Protein AF-A0A932PA65-F1 (afdb_monomer_lite)

Secondary structure (DSSP, 8-state):
----HHHHHS-HHHHHHTHHHHHHHHHHHHH--SSPPPHHHHIIIIISS-S-THHHHHHHHHHHHHHHHHGGGT-HHHHHHHHHHHHHHHTT-----HHHHHHHHHHHHTS-GGGGGTS-HHHHHHHHHHHTSS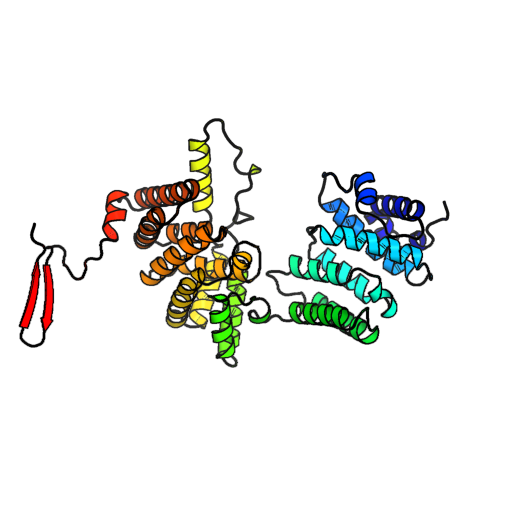SPPPHHHHHHHHHHHHHHHHHT-SSHHHHHHHHHHHHHHH---HHHHSPP-SSHHHHHHHHHHH--HHHHHHHHHHHHHHTT--BPTT-SSSSPPTTTSPPPS-HHHHHHHHHHHHHH--B-HHHHHHHHHHHHHH-HHHHHHHHHHHHHHGGGS-HHHHHSSSHHHHHHHHHHHGGGG---HHHHHHHHHHHHHHHHTT-THHHHHHHHHHHSSTHHHHHHHHHHHTT---HHHHHHHHHHHHHHHHHHT--HHHHHHTTS--TT--TTSEEEEEETTEEEEEE---

pLDDT: mean 91.63, std 8.66, range [49.81, 98.62]

Structure (mmCIF, N/CA/C/O backbone):
data_AF-A0A932PA65-F1
#
_entry.id   AF-A0A932PA65-F1
#
loop_
_atom_site.group_PDB
_atom_site.id
_atom_site.type_symbol
_atom_site.label_atom_id
_atom_site.label_alt_id
_atom_site.label_comp_id
_atom_site.label_asym_id
_atom_site.label_entity_id
_atom_site.label_seq_id
_atom_site.pdbx_PDB_ins_code
_atom_site.Cartn_x
_atom_site.Cartn_y
_atom_site.Cartn_z
_atom_site.occupancy
_atom_site.B_iso_or_equiv
_atom_site.auth_seq_id
_atom_site.auth_comp_id
_atom_site.auth_asym_id
_atom_site.auth_atom_id
_atom_site.pdbx_PDB_model_num
ATOM 1 N N . MET A 1 1 ? 38.726 11.691 -28.770 1.00 53.28 1 MET A N 1
ATOM 2 C CA . MET A 1 1 ? 37.337 11.267 -28.519 1.00 53.28 1 MET A CA 1
ATOM 3 C C . MET A 1 1 ? 36.730 10.934 -29.863 1.00 53.28 1 MET A C 1
ATOM 5 O O . MET A 1 1 ? 36.614 11.831 -30.692 1.00 53.28 1 MET A O 1
ATOM 9 N N . THR A 1 2 ? 36.443 9.663 -30.134 1.00 56.84 2 THR A N 1
ATOM 10 C CA . THR A 1 2 ? 35.629 9.316 -31.305 1.00 56.84 2 THR A CA 1
ATOM 11 C C . THR A 1 2 ? 34.246 9.922 -31.063 1.00 56.84 2 THR A C 1
ATOM 13 O O . THR A 1 2 ? 33.703 9.698 -29.980 1.00 56.84 2 THR A O 1
ATOM 16 N N . PRO A 1 3 ? 33.689 10.730 -31.982 1.00 67.19 3 PRO A N 1
ATOM 17 C CA . PRO A 1 3 ? 32.355 11.280 -31.793 1.00 67.19 3 PRO A CA 1
ATOM 18 C C . PRO A 1 3 ? 31.380 10.131 -31.545 1.00 67.19 3 PRO A C 1
ATOM 20 O O . PRO A 1 3 ? 31.395 9.145 -32.281 1.00 67.19 3 PRO A O 1
ATOM 23 N N . LEU A 1 4 ? 30.544 10.241 -30.513 1.00 81.38 4 LEU A N 1
ATOM 24 C CA . LEU A 1 4 ? 29.454 9.294 -30.294 1.00 81.38 4 LEU A CA 1
ATOM 25 C C . LEU A 1 4 ? 28.456 9.481 -31.441 1.00 81.38 4 LEU A C 1
ATOM 27 O O . LEU A 1 4 ? 27.601 10.362 -31.385 1.00 81.38 4 LEU A O 1
ATOM 31 N N . ILE A 1 5 ? 28.609 8.695 -32.510 1.00 84.44 5 ILE A N 1
ATOM 32 C CA . ILE A 1 5 ? 27.839 8.814 -33.761 1.00 84.44 5 ILE A CA 1
ATOM 33 C C . ILE A 1 5 ? 26.328 8.787 -33.478 1.00 84.44 5 ILE A C 1
ATOM 35 O O . ILE A 1 5 ? 25.559 9.521 -34.098 1.00 84.44 5 ILE A O 1
ATOM 39 N N . TRP A 1 6 ? 25.895 8.008 -32.484 1.00 86.06 6 TRP A N 1
ATOM 40 C CA . TRP A 1 6 ? 24.493 7.930 -32.074 1.00 86.06 6 TRP A CA 1
ATOM 41 C C . TRP A 1 6 ? 23.951 9.241 -31.480 1.00 86.06 6 TRP A C 1
ATOM 43 O O . TRP A 1 6 ? 22.764 9.524 -31.622 1.00 86.06 6 TRP A O 1
ATOM 53 N N . LEU A 1 7 ? 24.789 10.097 -30.884 1.00 88.38 7 LEU A N 1
ATOM 54 C CA . LEU A 1 7 ? 24.346 11.371 -30.304 1.00 88.38 7 LEU A CA 1
ATOM 55 C C . LEU A 1 7 ? 23.797 12.316 -31.386 1.00 88.38 7 LEU A C 1
ATOM 57 O O . LEU A 1 7 ? 22.830 13.043 -31.155 1.00 88.38 7 LEU A O 1
ATOM 61 N N . GLN A 1 8 ? 24.363 12.266 -32.595 1.00 90.69 8 GLN A N 1
ATOM 62 C CA . GLN A 1 8 ? 23.916 13.079 -33.732 1.00 90.69 8 GLN A CA 1
ATOM 63 C C . GLN A 1 8 ? 22.539 12.653 -34.262 1.00 90.69 8 GLN A C 1
ATOM 65 O O . GLN A 1 8 ? 21.817 13.477 -34.817 1.00 90.69 8 GLN A O 1
ATOM 70 N N . ARG A 1 9 ? 22.152 11.391 -34.047 1.00 90.94 9 ARG A N 1
ATOM 71 C CA . ARG A 1 9 ? 20.866 10.828 -34.482 1.00 90.94 9 ARG A CA 1
ATOM 72 C C . ARG A 1 9 ? 19.719 11.053 -33.493 1.00 90.94 9 ARG A C 1
ATOM 74 O O . ARG A 1 9 ? 18.567 10.842 -33.855 1.00 90.94 9 ARG A O 1
ATOM 81 N N . LEU A 1 10 ? 20.009 11.476 -32.262 1.00 91.44 10 LEU A N 1
ATOM 82 C CA . LEU A 1 10 ? 18.967 11.883 -31.319 1.00 91.44 10 LEU A CA 1
ATOM 83 C C . LEU A 1 10 ? 18.286 13.174 -31.797 1.00 91.44 10 LEU A C 1
ATOM 85 O O . LEU A 1 10 ? 18.933 14.043 -32.374 1.00 91.44 10 LEU A O 1
ATOM 89 N N . GLY A 1 11 ? 16.987 13.324 -31.538 1.00 94.19 11 GLY A N 1
ATOM 90 C CA . GLY A 1 11 ? 16.298 14.596 -31.773 1.00 94.19 11 GLY A CA 1
ATOM 91 C C . GLY A 1 11 ? 16.897 15.717 -30.915 1.00 94.19 11 GLY A C 1
ATOM 92 O O . GLY A 1 11 ? 17.355 15.464 -29.797 1.00 94.19 11 GLY A O 1
ATOM 93 N N . GLU A 1 12 ? 16.885 16.952 -31.421 1.00 95.12 12 GLU A N 1
ATOM 94 C CA . GLU A 1 12 ? 17.460 18.109 -30.717 1.00 95.12 12 GLU A CA 1
ATOM 95 C C . GLU A 1 12 ? 16.829 18.310 -29.332 1.00 95.12 12 GLU A C 1
ATOM 97 O O . GLU A 1 12 ? 17.549 18.447 -28.345 1.00 95.12 12 GLU A O 1
ATOM 102 N N . ASP A 1 13 ? 15.506 18.180 -29.226 1.00 95.00 13 ASP A N 1
ATOM 103 C CA . ASP A 1 13 ? 14.787 18.294 -27.953 1.00 95.00 13 ASP A CA 1
ATOM 104 C C . ASP A 1 13 ? 15.255 17.261 -26.919 1.00 95.00 13 ASP A C 1
ATOM 106 O O . ASP A 1 13 ? 15.411 17.565 -25.735 1.00 95.00 13 ASP A O 1
ATOM 110 N N . VAL A 1 14 ? 15.511 16.024 -27.357 1.00 94.12 14 VAL A N 1
ATOM 111 C CA . VAL A 1 14 ? 15.983 14.937 -26.488 1.00 94.12 14 VAL A CA 1
ATOM 112 C C . VAL A 1 14 ? 17.427 15.191 -26.060 1.00 94.12 14 VAL A C 1
ATOM 114 O O . VAL A 1 14 ? 17.760 14.995 -24.887 1.00 94.12 14 VAL A O 1
ATOM 117 N N . ARG A 1 15 ? 18.283 15.658 -26.981 1.00 94.69 15 ARG A N 1
ATOM 118 C CA . ARG A 1 15 ? 19.660 16.062 -26.665 1.00 94.69 15 ARG A CA 1
ATOM 119 C C . ARG A 1 15 ? 19.693 17.166 -25.622 1.00 94.69 15 ARG A C 1
ATOM 121 O O . ARG A 1 15 ? 20.416 17.026 -24.642 1.00 94.69 15 ARG A O 1
ATOM 128 N N . GLN A 1 16 ? 18.901 18.220 -25.799 1.00 94.75 16 GLN A N 1
ATOM 129 C CA . GLN A 1 16 ? 18.840 19.335 -24.855 1.00 94.75 16 GLN A CA 1
ATOM 130 C C . GLN A 1 16 ? 18.283 18.890 -23.501 1.00 94.75 16 GLN A C 1
ATOM 132 O O . GLN A 1 16 ? 18.860 19.206 -22.459 1.00 94.75 16 GLN A O 1
ATOM 137 N N . ARG A 1 17 ? 17.214 18.080 -23.502 1.00 93.44 17 ARG A N 1
ATOM 138 C CA . ARG A 1 17 ? 16.598 17.554 -22.277 1.00 93.44 17 ARG A CA 1
ATOM 139 C C . ARG A 1 17 ? 17.586 16.770 -21.415 1.00 93.44 17 ARG A C 1
ATOM 141 O O . ARG A 1 17 ? 17.523 16.904 -20.193 1.00 93.44 17 ARG A O 1
ATOM 148 N N . TYR A 1 18 ? 18.483 15.989 -22.024 1.00 94.50 18 TYR A N 1
ATOM 149 C CA . TYR A 1 18 ? 19.416 15.084 -21.336 1.00 94.50 18 TYR A CA 1
ATOM 150 C C . TYR A 1 18 ? 20.902 15.412 -21.571 1.00 94.50 18 TYR A C 1
ATOM 152 O O . TYR A 1 18 ? 21.755 14.531 -21.465 1.00 94.50 18 TYR A O 1
ATOM 160 N N . ALA A 1 19 ? 21.241 16.665 -21.892 1.00 93.69 19 ALA A N 1
ATOM 161 C CA . ALA A 1 19 ? 22.598 17.050 -22.303 1.00 93.69 19 ALA A CA 1
ATOM 162 C C . ALA A 1 19 ? 23.673 16.655 -21.273 1.00 93.69 19 ALA A C 1
ATOM 164 O O . ALA A 1 19 ? 24.707 16.075 -21.613 1.00 93.69 19 ALA A O 1
ATOM 165 N N . GLU A 1 20 ? 23.399 16.914 -19.993 1.00 92.12 20 GLU A N 1
ATOM 166 C CA . GLU A 1 20 ? 24.303 16.563 -18.897 1.00 92.12 20 GLU A CA 1
ATOM 167 C C . GLU A 1 20 ? 24.401 15.044 -18.707 1.00 92.12 20 GLU A C 1
ATOM 169 O O . GLU A 1 20 ? 25.492 14.513 -18.494 1.00 92.12 20 GLU A O 1
ATOM 174 N N . GLU A 1 21 ? 23.290 14.315 -18.823 1.00 94.25 21 GLU A N 1
ATOM 175 C CA . GLU A 1 21 ? 23.300 12.855 -18.761 1.00 94.25 21 GLU A CA 1
ATOM 176 C C . GLU A 1 21 ? 24.113 12.240 -19.906 1.00 94.25 21 GLU A C 1
ATOM 178 O O . GLU A 1 21 ? 24.917 11.342 -19.658 1.00 94.25 21 GLU A O 1
ATOM 183 N N . TYR A 1 22 ? 23.988 12.748 -21.134 1.00 94.31 22 TYR A N 1
ATOM 184 C CA . TYR A 1 22 ? 24.778 12.267 -22.270 1.00 94.31 22 TYR A CA 1
ATOM 185 C C . TYR A 1 22 ? 26.270 12.547 -22.112 1.00 94.31 22 TYR A C 1
ATOM 187 O O . TYR A 1 22 ? 27.085 11.692 -22.457 1.00 94.31 22 TYR A O 1
ATOM 195 N N . ARG A 1 23 ? 26.650 13.680 -21.510 1.00 92.12 23 ARG A N 1
ATOM 196 C CA . ARG A 1 23 ? 28.051 13.963 -21.158 1.00 92.12 23 ARG A CA 1
ATOM 197 C C . ARG A 1 23 ? 28.610 12.925 -20.177 1.00 92.12 23 ARG A C 1
ATOM 199 O O . ARG A 1 23 ? 29.742 12.457 -20.333 1.00 92.12 23 ARG A O 1
ATOM 206 N N . ILE A 1 24 ? 27.813 12.532 -19.180 1.00 90.81 24 ILE A N 1
ATOM 207 C CA . ILE A 1 24 ? 28.173 11.478 -18.218 1.00 90.81 24 ILE A CA 1
ATOM 208 C C . ILE A 1 24 ? 28.287 10.122 -18.922 1.00 90.81 24 ILE A C 1
ATOM 210 O O . ILE A 1 24 ? 29.274 9.417 -18.713 1.00 90.81 24 ILE A O 1
ATOM 214 N N . LEU A 1 25 ? 27.308 9.762 -19.758 1.00 91.50 25 LEU A N 1
ATOM 215 C CA . LEU A 1 25 ? 27.312 8.505 -20.511 1.00 91.50 25 LEU A CA 1
ATOM 216 C C . LEU A 1 25 ? 28.509 8.421 -21.459 1.00 91.50 25 LEU A C 1
ATOM 218 O O . LEU A 1 25 ? 29.164 7.386 -21.493 1.00 91.50 25 LEU A O 1
ATOM 222 N N . GLY A 1 26 ? 28.860 9.507 -22.150 1.00 91.56 26 GLY A N 1
ATOM 223 C CA . GLY A 1 26 ? 30.051 9.553 -22.996 1.00 91.56 26 GLY A CA 1
ATOM 224 C C . GLY A 1 26 ? 31.337 9.328 -22.207 1.00 91.56 26 GLY A C 1
ATOM 225 O O . GLY A 1 26 ? 32.144 8.479 -22.572 1.00 91.56 26 GLY A O 1
ATOM 226 N N . THR A 1 27 ? 31.470 9.981 -21.048 1.00 89.62 27 THR A N 1
ATOM 227 C CA . THR A 1 27 ? 32.610 9.752 -20.142 1.00 89.62 27 THR A CA 1
ATOM 228 C C . THR A 1 27 ? 32.684 8.290 -19.678 1.00 89.62 27 THR A C 1
ATOM 230 O O . THR A 1 27 ? 33.774 7.745 -19.509 1.00 89.62 27 THR A O 1
ATOM 233 N N . LEU A 1 28 ? 31.534 7.649 -19.440 1.00 88.38 28 LEU A N 1
ATOM 234 C CA . LEU A 1 28 ? 31.457 6.238 -19.054 1.00 88.38 28 LEU A CA 1
ATOM 235 C C . LEU A 1 28 ? 31.824 5.301 -20.205 1.00 88.38 28 LEU A C 1
ATOM 237 O O . LEU A 1 28 ? 32.572 4.358 -19.978 1.00 88.38 28 LEU A O 1
ATOM 241 N N . LEU A 1 29 ? 31.337 5.567 -21.416 1.00 88.44 29 LEU A N 1
ATOM 242 C CA . LEU A 1 29 ? 31.622 4.772 -22.613 1.00 88.44 29 LEU A CA 1
ATOM 243 C C . LEU A 1 29 ? 33.107 4.820 -22.992 1.00 88.44 29 LEU A C 1
ATOM 245 O O . LEU A 1 29 ? 33.687 3.796 -23.345 1.00 88.44 29 LEU A O 1
ATOM 249 N N . GLU A 1 30 ? 33.747 5.982 -22.853 1.00 88.81 30 GLU A N 1
ATOM 250 C CA . GLU A 1 30 ? 35.186 6.134 -23.092 1.00 88.81 30 GLU A CA 1
ATOM 251 C C . GLU A 1 30 ? 36.034 5.367 -22.075 1.00 88.81 30 GLU A C 1
ATOM 253 O O . GLU A 1 30 ? 37.063 4.793 -22.428 1.00 88.81 30 GLU A O 1
ATOM 258 N N . LYS A 1 31 ? 35.606 5.361 -20.807 1.00 84.62 31 LYS A N 1
ATOM 259 C CA . LYS A 1 31 ? 36.355 4.751 -19.700 1.00 84.62 31 LYS A CA 1
ATOM 260 C C . LYS A 1 31 ? 36.074 3.273 -19.503 1.00 84.62 31 LYS A C 1
ATOM 262 O O . LYS A 1 31 ? 36.903 2.603 -18.894 1.00 84.62 31 LYS A O 1
ATOM 267 N N . ALA A 1 32 ? 34.918 2.781 -19.936 1.00 81.50 32 ALA A N 1
ATOM 268 C CA . ALA A 1 32 ? 34.589 1.373 -19.839 1.00 81.50 32 ALA A CA 1
ATOM 269 C C . ALA A 1 32 ? 35.483 0.615 -20.833 1.00 81.50 32 ALA A C 1
ATOM 271 O O . ALA A 1 32 ? 35.270 0.764 -22.042 1.00 81.50 32 ALA A O 1
ATOM 272 N N . PRO A 1 33 ? 36.462 -0.205 -20.391 1.00 65.19 33 PRO A N 1
ATOM 273 C CA . PRO A 1 33 ? 37.023 -1.229 -21.272 1.00 65.19 33 PRO A CA 1
ATOM 274 C C . PRO A 1 33 ? 35.865 -2.095 -21.802 1.00 65.19 33 PRO A C 1
ATOM 276 O O . PRO A 1 33 ? 34.731 -1.944 -21.362 1.00 65.19 33 PRO A O 1
ATOM 279 N N . SER A 1 34 ? 36.090 -3.006 -22.741 1.00 65.06 34 SER A N 1
ATOM 280 C CA . SER A 1 34 ? 35.052 -3.904 -23.293 1.00 65.06 34 SER A CA 1
ATOM 281 C C . SER A 1 34 ? 34.231 -4.721 -22.261 1.00 65.06 34 SER A C 1
ATOM 283 O O . SER A 1 34 ? 33.389 -5.525 -22.647 1.00 65.06 34 SER A O 1
ATOM 285 N N . GLU A 1 35 ? 34.455 -4.526 -20.961 1.00 59.56 35 GLU A N 1
ATOM 286 C CA . GLU A 1 35 ? 33.785 -5.136 -19.822 1.00 59.56 35 GLU A CA 1
ATOM 287 C C . GLU A 1 35 ? 32.683 -4.254 -19.194 1.00 59.56 35 GLU A C 1
ATOM 289 O O . GLU A 1 35 ? 32.552 -3.051 -19.425 1.00 59.56 35 GLU A O 1
ATOM 294 N N . ALA A 1 36 ? 31.865 -4.891 -18.354 1.00 69.81 36 ALA A N 1
ATOM 295 C CA . ALA A 1 36 ? 30.700 -4.299 -17.710 1.00 69.81 36 ALA A CA 1
ATOM 296 C C . ALA A 1 36 ? 31.050 -3.161 -16.727 1.00 69.81 36 ALA A C 1
ATOM 298 O O . ALA A 1 36 ? 31.889 -3.315 -15.841 1.00 69.81 36 ALA A O 1
ATOM 299 N N . VAL A 1 37 ? 30.309 -2.049 -16.807 1.00 80.06 37 VAL A N 1
ATOM 300 C CA . VAL A 1 37 ? 30.387 -0.930 -15.849 1.00 80.06 37 VAL A CA 1
ATOM 301 C C . VAL A 1 37 ? 30.101 -1.418 -14.428 1.00 80.06 37 VAL A C 1
ATOM 303 O O . VAL A 1 37 ? 29.077 -2.058 -14.174 1.00 80.06 37 VAL A O 1
ATOM 306 N N . SER A 1 38 ? 30.977 -1.091 -13.474 1.00 82.56 38 SER A N 1
ATOM 307 C CA . SER A 1 38 ? 30.820 -1.510 -12.081 1.00 82.56 38 SER A CA 1
ATOM 308 C C . SER A 1 38 ? 30.057 -0.479 -11.237 1.00 82.56 38 SER A C 1
ATOM 310 O O . SER A 1 38 ? 29.958 0.709 -11.555 1.00 82.56 38 SER A O 1
ATOM 312 N N . ARG A 1 39 ? 29.567 -0.904 -10.063 1.00 75.75 39 ARG A N 1
ATOM 313 C CA . ARG A 1 39 ? 29.001 0.024 -9.061 1.00 75.75 39 ARG A CA 1
ATOM 314 C C . ARG A 1 39 ? 30.013 1.075 -8.592 1.00 75.75 39 ARG A C 1
ATOM 316 O O . ARG A 1 39 ? 29.601 2.179 -8.241 1.00 75.75 39 ARG A O 1
ATOM 323 N N . LYS A 1 40 ? 31.311 0.742 -8.561 1.00 80.00 40 LYS A N 1
ATOM 324 C CA . LYS A 1 40 ? 32.374 1.676 -8.155 1.00 80.00 40 LYS A CA 1
ATOM 325 C C . LYS A 1 40 ? 32.535 2.803 -9.176 1.00 80.00 40 LYS A C 1
ATOM 327 O O . LYS A 1 40 ? 32.787 3.935 -8.777 1.00 80.00 40 LYS A O 1
ATOM 332 N N . ASP A 1 41 ? 32.314 2.523 -10.457 1.00 79.69 41 ASP A N 1
ATOM 333 C CA . ASP A 1 41 ? 32.409 3.532 -11.518 1.00 79.69 41 ASP A CA 1
ATOM 334 C C . ASP A 1 41 ? 31.255 4.532 -11.436 1.00 79.69 41 ASP A C 1
ATOM 336 O O . ASP A 1 41 ? 31.483 5.740 -11.462 1.00 79.69 41 ASP A O 1
ATOM 340 N N . LEU A 1 42 ? 30.032 4.049 -11.184 1.00 76.75 42 LEU A N 1
ATOM 341 C CA . LEU A 1 42 ? 28.895 4.928 -10.881 1.00 76.75 42 LEU A CA 1
ATOM 342 C C . LEU A 1 42 ? 29.145 5.760 -9.614 1.00 76.75 42 LEU A C 1
ATOM 344 O O . LEU A 1 42 ? 28.807 6.942 -9.564 1.00 76.75 42 LEU A O 1
ATOM 348 N N . ALA A 1 43 ? 29.763 5.165 -8.590 1.00 75.19 43 ALA A N 1
ATOM 349 C CA . ALA A 1 43 ? 30.080 5.871 -7.354 1.00 75.19 43 ALA A CA 1
ATOM 350 C C . ALA A 1 43 ? 31.080 7.018 -7.555 1.00 75.19 43 ALA A C 1
ATOM 352 O O . ALA A 1 43 ? 30.864 8.119 -7.046 1.00 75.19 43 ALA A O 1
ATOM 353 N N . ARG A 1 44 ? 32.129 6.790 -8.354 1.00 77.31 44 ARG A N 1
ATOM 354 C CA . ARG A 1 44 ? 33.142 7.801 -8.704 1.00 77.31 44 ARG A CA 1
ATOM 355 C C . ARG A 1 44 ? 32.561 9.011 -9.439 1.00 77.31 44 ARG A C 1
ATOM 357 O O . ARG A 1 44 ? 33.113 10.096 -9.328 1.00 77.31 44 ARG A O 1
ATOM 364 N N . LEU A 1 45 ? 31.438 8.851 -10.137 1.00 71.19 45 LEU A N 1
ATOM 365 C CA . LEU A 1 45 ? 30.738 9.941 -10.829 1.00 71.19 45 LEU A CA 1
ATOM 366 C C . LEU A 1 45 ? 29.776 10.725 -9.926 1.00 71.19 45 LEU A C 1
ATOM 368 O O . LEU A 1 45 ? 28.934 11.477 -10.413 1.00 71.19 45 LEU A O 1
ATOM 372 N N . GLY A 1 46 ? 29.852 10.523 -8.608 1.00 67.56 46 GLY A N 1
ATOM 373 C CA . GLY A 1 46 ? 28.955 11.172 -7.657 1.00 67.56 46 GLY A CA 1
ATOM 374 C C . GLY A 1 46 ? 27.522 10.646 -7.730 1.00 67.56 46 GLY A C 1
ATOM 375 O O . GLY A 1 46 ? 26.639 11.201 -7.092 1.00 67.56 46 GLY A O 1
ATOM 376 N N . LEU A 1 47 ? 27.265 9.553 -8.458 1.00 69.62 47 LEU A N 1
ATOM 377 C CA . LEU A 1 47 ? 25.936 8.944 -8.500 1.00 69.62 47 LEU A CA 1
ATOM 378 C C . LEU A 1 47 ? 25.678 8.078 -7.257 1.00 69.62 47 LEU A C 1
ATOM 380 O O . LEU A 1 47 ? 24.531 7.718 -6.999 1.00 69.62 47 LEU A O 1
ATOM 384 N N . SER A 1 48 ? 26.702 7.737 -6.459 1.00 63.00 48 SER A N 1
ATOM 385 C CA . SER A 1 48 ? 26.525 6.996 -5.196 1.00 63.00 48 SER A CA 1
ATOM 386 C C . SER A 1 48 ? 26.171 7.866 -3.996 1.00 63.00 48 SER A C 1
ATOM 388 O O . SER A 1 48 ? 25.621 7.331 -3.037 1.00 63.00 48 SER A O 1
ATOM 390 N N . ARG A 1 49 ? 26.504 9.164 -4.010 1.00 52.94 49 ARG A N 1
ATOM 391 C CA . ARG A 1 49 ? 26.246 10.085 -2.895 1.00 52.94 49 ARG A CA 1
ATOM 392 C C . ARG A 1 49 ? 25.214 11.129 -3.316 1.00 52.94 49 ARG A C 1
ATOM 394 O O . ARG A 1 49 ? 25.273 11.681 -4.403 1.00 52.94 49 ARG A O 1
ATOM 401 N N . TYR A 1 50 ? 24.222 11.276 -2.456 1.00 50.62 50 TYR A N 1
ATOM 402 C CA . TYR A 1 50 ? 22.955 11.958 -2.661 1.00 50.62 50 TYR A CA 1
ATOM 403 C C . TYR A 1 50 ? 23.065 13.427 -3.078 1.00 50.62 50 TYR A C 1
ATOM 405 O O . TYR A 1 50 ? 23.999 14.134 -2.716 1.00 50.62 50 TYR A O 1
ATOM 413 N N . GLY A 1 51 ? 22.017 13.866 -3.774 1.00 49.81 51 GLY A N 1
ATOM 414 C CA . GLY A 1 51 ? 21.649 15.271 -3.908 1.00 49.81 51 GLY A CA 1
ATOM 415 C C . GLY A 1 51 ? 20.222 15.412 -4.432 1.00 49.81 51 GLY A C 1
ATOM 416 O O . GLY A 1 51 ? 19.423 16.114 -3.831 1.00 49.81 51 GLY A O 1
ATOM 417 N N . LYS A 1 52 ? 19.859 14.690 -5.505 1.00 64.81 52 LYS A N 1
ATOM 418 C CA . LYS A 1 52 ? 18.486 14.678 -6.042 1.00 64.81 52 LYS A CA 1
ATOM 419 C C . LYS A 1 52 ? 18.139 13.303 -6.641 1.00 64.81 52 LYS A C 1
ATOM 421 O O . LYS A 1 52 ? 18.895 12.836 -7.500 1.00 64.81 52 LYS A O 1
ATOM 426 N N . PRO A 1 53 ? 17.035 12.647 -6.229 1.00 68.50 53 PRO A N 1
ATOM 427 C CA . PRO A 1 53 ? 16.602 11.353 -6.777 1.00 68.50 53 PRO A CA 1
ATOM 428 C C . PRO A 1 53 ? 16.355 11.381 -8.297 1.00 68.50 53 PRO A C 1
ATOM 430 O O . PRO A 1 53 ? 16.407 10.335 -8.947 1.00 68.50 53 PRO A O 1
ATOM 433 N N . ASP A 1 54 ? 16.188 12.568 -8.884 1.00 86.56 54 ASP A N 1
ATOM 434 C CA . ASP A 1 54 ? 15.950 12.737 -10.317 1.00 86.56 54 ASP A CA 1
ATOM 435 C C . ASP A 1 54 ? 17.155 12.441 -11.210 1.00 86.56 54 ASP A C 1
ATOM 437 O O . ASP A 1 54 ? 16.967 11.992 -12.338 1.00 86.56 54 ASP A O 1
ATOM 441 N N . ARG A 1 55 ? 18.400 12.644 -10.757 1.00 89.56 55 ARG A N 1
ATOM 442 C CA . ARG A 1 55 ? 19.561 12.465 -11.652 1.00 89.56 55 ARG A CA 1
ATOM 443 C C . ARG A 1 55 ? 19.763 11.000 -12.070 1.00 89.56 55 ARG A C 1
ATOM 445 O O . ARG A 1 55 ? 19.885 10.747 -13.267 1.00 89.56 55 ARG A O 1
ATOM 452 N N . PRO A 1 56 ? 19.740 10.005 -11.157 1.00 91.31 56 PRO A N 1
ATOM 453 C CA . PRO A 1 56 ? 19.749 8.594 -11.549 1.00 91.31 56 PRO A CA 1
ATOM 454 C C . PRO A 1 56 ? 18.590 8.214 -12.477 1.00 91.31 56 PRO A C 1
ATOM 456 O O . PRO A 1 56 ? 18.782 7.418 -13.392 1.00 91.31 56 PRO A O 1
ATOM 459 N N . LYS A 1 57 ? 17.403 8.789 -12.253 1.00 93.88 57 LYS A N 1
ATOM 460 C CA . LYS A 1 57 ? 16.204 8.562 -13.066 1.00 93.88 57 LYS A CA 1
ATOM 461 C C . LYS A 1 57 ? 16.402 9.072 -14.493 1.00 93.88 57 LYS A C 1
ATOM 463 O O . LYS A 1 57 ? 16.258 8.307 -15.441 1.00 93.88 57 LYS A O 1
ATOM 468 N N . ARG A 1 58 ? 16.837 10.327 -14.642 1.00 94.62 58 ARG A N 1
ATOM 469 C CA . ARG A 1 58 ? 17.173 10.944 -15.934 1.00 94.62 58 ARG A CA 1
ATOM 470 C C . ARG A 1 58 ? 18.265 10.174 -16.671 1.00 94.62 58 ARG A C 1
ATOM 472 O O . ARG A 1 58 ? 18.158 9.992 -17.875 1.00 94.62 58 ARG A O 1
ATOM 479 N N . LEU A 1 59 ? 19.267 9.659 -15.957 1.00 94.44 59 LEU A N 1
ATOM 480 C CA . LEU A 1 59 ? 20.331 8.858 -16.560 1.00 94.44 59 LEU A CA 1
ATOM 481 C C . LEU A 1 59 ? 19.820 7.510 -17.096 1.00 94.44 59 LEU A C 1
ATOM 483 O O . LEU A 1 59 ? 20.289 7.062 -18.141 1.00 94.44 59 LEU A O 1
ATOM 487 N N . VAL A 1 60 ? 18.840 6.882 -16.431 1.00 96.00 60 VAL A N 1
ATOM 488 C CA . VAL A 1 60 ? 18.134 5.716 -16.992 1.00 96.00 60 VAL A CA 1
ATOM 489 C C . VAL A 1 60 ? 17.420 6.111 -18.282 1.00 96.00 60 VAL A C 1
ATOM 491 O O . VAL A 1 60 ? 17.645 5.459 -19.296 1.00 96.00 60 VAL A O 1
ATOM 494 N N . MET A 1 61 ? 16.635 7.192 -18.274 1.00 97.19 61 MET A N 1
ATOM 495 C CA . MET A 1 61 ? 15.915 7.653 -19.471 1.00 97.19 61 MET A CA 1
ATOM 496 C C . MET A 1 61 ? 16.870 7.931 -20.639 1.00 97.19 61 MET A C 1
ATOM 498 O O . MET A 1 61 ? 16.689 7.386 -21.724 1.00 97.19 61 MET A O 1
ATOM 502 N N . ALA A 1 62 ? 17.940 8.692 -20.396 1.00 95.94 62 ALA A N 1
ATOM 503 C CA . ALA A 1 62 ? 18.975 8.982 -21.386 1.00 95.94 62 ALA A CA 1
ATOM 504 C C . ALA A 1 62 ? 19.643 7.704 -21.924 1.00 95.94 62 ALA A C 1
ATOM 506 O O . ALA A 1 62 ? 19.916 7.602 -23.117 1.00 95.94 62 ALA A O 1
ATOM 507 N N . SER A 1 63 ? 19.864 6.699 -21.067 1.00 95.50 63 SER A N 1
ATOM 508 C CA . SER A 1 63 ? 20.416 5.412 -21.504 1.00 95.50 63 SER A CA 1
ATOM 509 C C . SER A 1 63 ? 19.475 4.702 -22.479 1.00 95.50 63 SER A C 1
ATOM 511 O O . SER A 1 63 ? 19.943 4.171 -23.476 1.00 95.50 63 SER A O 1
ATOM 513 N N . PHE A 1 64 ? 18.160 4.705 -22.234 1.00 96.31 64 PHE A N 1
ATOM 514 C CA . PHE A 1 64 ? 17.180 4.078 -23.132 1.00 96.31 64 PHE A CA 1
ATOM 515 C C . PHE A 1 64 ? 17.052 4.793 -24.479 1.00 96.31 64 PHE A C 1
ATOM 517 O O . PHE A 1 64 ? 17.047 4.121 -25.510 1.00 96.31 64 PHE A O 1
ATOM 524 N N . HIS A 1 65 ? 17.056 6.128 -24.481 1.00 95.50 65 HIS A N 1
ATOM 525 C CA . HIS A 1 65 ? 17.138 6.922 -25.714 1.00 95.50 65 HIS A CA 1
ATOM 526 C C . HIS A 1 65 ? 18.383 6.571 -26.531 1.00 95.50 65 HIS A C 1
ATOM 528 O O . HIS A 1 65 ? 18.291 6.287 -27.724 1.00 95.50 65 HIS A O 1
ATOM 534 N N . ALA A 1 66 ? 19.549 6.533 -25.880 1.00 94.00 66 ALA A N 1
ATOM 535 C CA . ALA A 1 66 ? 20.798 6.161 -26.534 1.00 94.00 66 ALA A CA 1
ATOM 536 C C . ALA A 1 66 ? 20.745 4.724 -27.083 1.00 94.00 66 ALA A C 1
ATOM 538 O O . ALA A 1 66 ? 21.115 4.503 -28.230 1.00 94.00 66 ALA A O 1
ATOM 539 N N . MET A 1 67 ? 20.221 3.756 -26.316 1.00 94.62 67 MET A N 1
ATOM 540 C CA . MET A 1 67 ? 20.085 2.361 -26.760 1.00 94.62 67 MET A CA 1
ATOM 541 C C . MET A 1 67 ? 19.210 2.224 -28.013 1.00 94.62 67 MET A C 1
ATOM 543 O O . MET A 1 67 ? 19.585 1.480 -28.918 1.00 94.62 67 MET A O 1
ATOM 547 N N . LEU A 1 68 ? 18.095 2.959 -28.097 1.00 92.69 68 LEU A N 1
ATOM 548 C CA . LEU A 1 68 ? 17.211 2.938 -29.269 1.00 92.69 68 LEU A CA 1
ATOM 549 C C . LEU A 1 68 ? 17.921 3.441 -30.538 1.00 92.69 68 LEU A C 1
ATOM 551 O O . LEU A 1 68 ? 17.675 2.939 -31.629 1.00 92.69 68 LEU A O 1
ATOM 555 N N . VAL A 1 69 ? 18.831 4.407 -30.402 1.00 90.88 69 VAL A N 1
ATOM 556 C CA . VAL A 1 69 ? 19.562 4.995 -31.534 1.00 90.88 69 VAL A CA 1
ATOM 557 C C . VAL A 1 69 ? 20.855 4.240 -31.874 1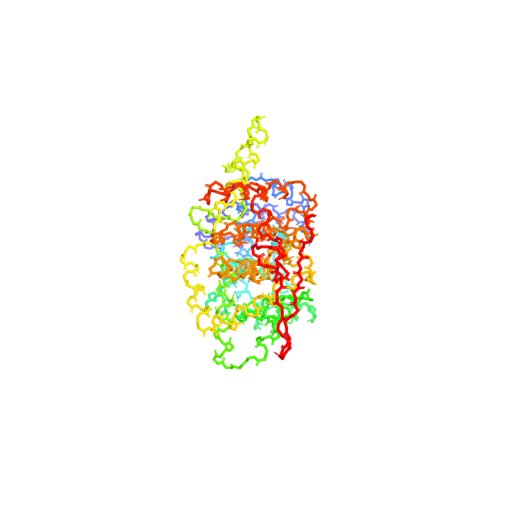.00 90.88 69 VAL A C 1
ATOM 559 O O . VAL A 1 69 ? 21.260 4.214 -33.039 1.00 90.88 69 VAL A O 1
ATOM 562 N N . CYS A 1 70 ? 21.493 3.601 -30.889 1.00 85.94 70 CYS A N 1
ATOM 563 C CA . CYS A 1 70 ? 22.635 2.700 -31.094 1.00 85.94 70 CYS A CA 1
ATOM 564 C C . CYS A 1 70 ? 22.234 1.403 -31.802 1.00 85.94 70 CYS A C 1
ATOM 566 O O . CYS A 1 70 ? 23.054 0.815 -32.504 1.00 85.94 70 CYS A O 1
ATOM 568 N N . HIS A 1 71 ? 20.990 0.963 -31.605 1.00 76.50 71 HIS A N 1
ATOM 569 C CA . HIS A 1 71 ? 20.435 -0.272 -32.153 1.00 76.50 71 HIS A CA 1
ATOM 570 C C . HIS A 1 71 ? 20.737 -0.490 -33.656 1.00 76.50 71 HIS A C 1
ATOM 572 O O . HIS A 1 71 ? 21.333 -1.516 -33.977 1.00 76.50 71 HIS A O 1
ATOM 578 N N . PRO A 1 72 ? 20.442 0.455 -34.570 1.00 75.94 72 PRO A N 1
ATOM 579 C CA . PRO A 1 72 ? 20.679 0.279 -36.008 1.00 75.94 72 PRO A CA 1
ATOM 580 C C . PRO A 1 72 ? 22.135 0.499 -36.464 1.00 75.94 72 PRO A C 1
ATOM 582 O O . PRO A 1 72 ? 22.377 0.610 -37.663 1.00 75.94 72 PRO A O 1
ATOM 585 N N . LEU A 1 73 ? 23.098 0.667 -35.549 1.00 74.75 73 LEU A N 1
ATOM 586 C CA . LEU A 1 73 ? 24.490 1.025 -35.869 1.00 74.75 73 LEU A CA 1
ATOM 587 C C . LEU A 1 73 ? 25.499 -0.117 -35.661 1.00 74.75 73 LEU A C 1
ATOM 589 O O . LEU A 1 73 ? 26.697 0.139 -35.745 1.00 74.75 73 LEU A O 1
ATOM 593 N N . ASP A 1 74 ? 25.046 -1.331 -35.329 1.00 72.19 74 ASP A N 1
ATOM 594 C CA . ASP A 1 74 ? 25.906 -2.459 -34.914 1.00 72.19 74 ASP A CA 1
ATOM 595 C C . ASP A 1 74 ? 26.889 -2.095 -33.778 1.00 72.19 74 ASP A C 1
ATOM 597 O O . ASP A 1 74 ? 27.950 -2.694 -33.594 1.00 72.19 74 ASP A O 1
ATOM 601 N N . ALA A 1 75 ? 26.521 -1.105 -32.959 1.00 79.62 75 ALA A N 1
ATOM 602 C CA . ALA A 1 75 ? 27.307 -0.620 -31.830 1.00 79.62 75 ALA A CA 1
ATOM 603 C C . ALA A 1 75 ? 27.090 -1.493 -30.578 1.00 79.62 75 ALA A C 1
ATOM 605 O O . ALA A 1 75 ? 26.718 -0.999 -29.510 1.00 79.62 75 ALA A O 1
ATOM 606 N N . ASP A 1 76 ? 27.314 -2.806 -30.699 1.00 85.06 76 ASP A N 1
ATOM 607 C CA . ASP A 1 76 ? 27.000 -3.791 -29.651 1.00 85.06 76 ASP A CA 1
ATOM 608 C C . ASP A 1 76 ? 27.715 -3.500 -28.323 1.00 85.06 76 ASP A C 1
ATOM 610 O O . ASP A 1 76 ? 27.133 -3.664 -27.248 1.00 85.06 76 ASP A O 1
ATOM 614 N N . ARG A 1 77 ? 28.954 -2.990 -28.376 1.00 87.88 77 ARG A N 1
ATOM 615 C CA . ARG A 1 77 ? 29.695 -2.566 -27.177 1.00 87.88 77 ARG A CA 1
ATOM 616 C C . ARG A 1 77 ? 28.953 -1.464 -26.419 1.00 87.88 77 ARG A C 1
ATOM 618 O O . ARG A 1 77 ? 28.767 -1.580 -25.207 1.00 87.88 77 ARG A O 1
ATOM 625 N N . ASP A 1 78 ? 28.542 -0.406 -27.113 1.00 89.50 78 ASP A N 1
ATOM 626 C CA . ASP A 1 78 ? 27.881 0.743 -26.492 1.00 89.50 78 ASP A CA 1
ATOM 627 C C . ASP A 1 78 ? 26.534 0.323 -25.901 1.00 89.50 78 ASP A C 1
ATOM 629 O O . ASP A 1 78 ? 26.217 0.680 -24.766 1.00 89.50 78 ASP A O 1
ATOM 633 N N . LEU A 1 79 ? 25.778 -0.511 -26.623 1.00 89.94 79 LEU A N 1
ATOM 634 C CA . LEU A 1 79 ? 24.516 -1.078 -26.148 1.00 89.94 79 LEU A CA 1
ATOM 635 C C . LEU A 1 79 ? 24.698 -1.883 -24.849 1.00 89.94 79 LEU A C 1
ATOM 637 O O . LEU A 1 79 ? 23.933 -1.698 -23.899 1.00 89.94 79 LEU A O 1
ATOM 641 N N . LEU A 1 80 ? 25.729 -2.732 -24.767 1.00 89.19 80 LEU A N 1
ATOM 642 C CA . LEU A 1 80 ? 26.040 -3.506 -23.559 1.00 89.19 80 LEU A CA 1
ATOM 643 C C . LEU A 1 80 ? 26.396 -2.606 -22.369 1.00 89.19 80 LEU A C 1
ATOM 645 O O . LEU A 1 80 ? 25.919 -2.835 -21.252 1.00 89.19 80 LEU A O 1
ATOM 649 N N . VAL A 1 81 ? 27.199 -1.565 -22.598 1.00 90.38 81 VAL A N 1
ATOM 650 C CA . VAL A 1 81 ? 27.589 -0.604 -21.557 1.00 90.38 81 VAL A CA 1
ATOM 651 C C . VAL A 1 81 ? 26.378 0.192 -21.061 1.00 90.38 81 VAL A C 1
ATOM 653 O O . VAL A 1 81 ? 26.136 0.248 -19.850 1.00 90.38 81 VAL A O 1
ATOM 656 N N . LEU A 1 82 ? 25.582 0.753 -21.976 1.00 93.25 82 LEU A N 1
ATOM 657 C CA . LEU A 1 82 ? 24.365 1.512 -21.662 1.00 93.25 82 LEU A CA 1
ATOM 658 C C . LEU A 1 82 ? 23.351 0.654 -20.899 1.00 93.25 82 LEU A C 1
ATOM 660 O O . LEU A 1 82 ? 22.814 1.082 -19.871 1.00 93.25 82 LEU A O 1
ATOM 664 N N . SER A 1 83 ? 23.147 -0.588 -21.338 1.00 93.31 83 SER A N 1
ATOM 665 C CA . SER A 1 83 ? 22.296 -1.540 -20.631 1.00 93.31 83 SER A CA 1
ATOM 666 C C . SER A 1 83 ? 22.820 -1.849 -19.226 1.00 93.31 83 SER A C 1
ATOM 668 O O . SER A 1 83 ? 22.052 -1.843 -18.257 1.00 93.31 83 SER A O 1
ATOM 670 N N . GLY A 1 84 ? 24.129 -2.074 -19.078 1.00 91.62 84 GLY A N 1
ATOM 671 C CA . GLY A 1 84 ? 24.766 -2.308 -17.783 1.00 91.62 84 GLY A CA 1
ATOM 672 C C . GLY A 1 84 ? 24.513 -1.164 -16.797 1.00 91.62 84 GLY A C 1
ATOM 673 O O . GLY A 1 84 ? 24.124 -1.406 -15.648 1.00 91.62 84 GLY A O 1
ATOM 674 N N . ILE A 1 85 ? 24.647 0.081 -17.263 1.00 92.00 85 ILE A N 1
ATOM 675 C CA . ILE A 1 85 ? 24.345 1.293 -16.489 1.00 92.00 85 ILE A CA 1
ATOM 676 C C . ILE A 1 85 ? 22.866 1.315 -16.088 1.00 92.00 85 ILE A C 1
ATOM 678 O O . ILE A 1 85 ? 22.554 1.389 -14.894 1.00 92.00 85 ILE A O 1
ATOM 682 N N . ALA A 1 86 ? 21.949 1.180 -17.050 1.00 94.62 86 ALA A N 1
ATOM 683 C CA . ALA A 1 86 ? 20.510 1.193 -16.793 1.00 94.62 86 ALA A CA 1
ATOM 684 C C . ALA A 1 86 ? 20.095 0.096 -15.795 1.00 94.62 86 ALA A C 1
ATOM 686 O O . ALA A 1 86 ? 19.362 0.360 -14.840 1.00 94.62 86 ALA A O 1
ATOM 687 N N . LYS A 1 87 ? 20.636 -1.120 -15.935 1.00 94.06 87 LYS A N 1
ATOM 688 C CA . LYS A 1 87 ? 20.399 -2.257 -15.032 1.00 94.06 87 LYS A CA 1
ATOM 689 C C . LYS A 1 87 ? 20.844 -1.965 -13.602 1.00 94.06 87 LYS A C 1
ATOM 691 O O . LYS A 1 87 ? 20.148 -2.326 -12.649 1.00 94.06 87 LYS A O 1
ATOM 696 N N . LEU A 1 88 ? 22.006 -1.337 -13.424 1.00 91.81 88 LEU A N 1
ATOM 697 C CA . LEU A 1 88 ? 22.507 -0.960 -12.102 1.00 91.81 88 LEU A CA 1
ATOM 698 C C . LEU A 1 88 ? 21.636 0.113 -11.444 1.00 91.81 88 LEU A C 1
ATOM 700 O O . LEU A 1 88 ? 21.385 0.031 -10.240 1.00 91.81 88 LEU A O 1
ATOM 704 N N . LEU A 1 89 ? 21.156 1.083 -12.221 1.00 92.88 89 LEU A N 1
ATOM 705 C CA . LEU A 1 89 ? 20.327 2.181 -11.729 1.00 92.88 89 LEU A CA 1
ATOM 706 C C . LEU A 1 89 ? 18.889 1.737 -11.418 1.00 92.88 89 LEU A C 1
ATOM 708 O O . LEU A 1 89 ? 18.380 2.064 -10.347 1.00 92.88 89 LEU A O 1
ATOM 712 N N . LEU A 1 90 ? 18.262 0.920 -12.271 1.00 93.88 90 LEU A N 1
ATOM 713 C CA . LEU A 1 90 ? 16.896 0.406 -12.068 1.00 93.88 90 LEU A CA 1
ATOM 714 C C . LEU A 1 90 ? 16.751 -0.427 -10.781 1.00 93.88 90 LEU A C 1
ATOM 716 O O . LEU A 1 90 ? 15.694 -0.421 -10.145 1.00 93.88 90 LEU A O 1
ATOM 720 N N . ARG A 1 91 ? 17.835 -1.072 -10.324 1.00 92.19 91 ARG A N 1
ATOM 721 C CA . ARG A 1 91 ? 17.890 -1.791 -9.035 1.00 92.19 91 ARG A CA 1
ATOM 722 C C . ARG A 1 91 ? 17.748 -0.881 -7.808 1.00 92.19 91 ARG A C 1
ATOM 724 O O . ARG A 1 91 ? 17.499 -1.387 -6.717 1.00 92.19 91 ARG A O 1
ATOM 731 N N . ARG A 1 92 ? 17.896 0.442 -7.955 1.00 90.25 92 ARG A N 1
ATOM 732 C CA . ARG A 1 92 ? 17.836 1.417 -6.849 1.00 90.25 92 ARG A CA 1
ATOM 733 C C . ARG A 1 92 ? 16.421 1.881 -6.494 1.00 90.25 92 ARG A C 1
ATOM 735 O O . ARG A 1 92 ? 16.296 2.789 -5.685 1.00 90.25 92 ARG A O 1
ATOM 742 N N . LYS A 1 93 ? 15.377 1.267 -7.066 1.00 89.19 93 LYS A N 1
ATOM 743 C CA . LYS A 1 93 ? 13.964 1.616 -6.815 1.00 89.19 93 LYS A CA 1
ATOM 744 C C . LYS A 1 93 ? 13.674 3.110 -7.018 1.00 89.19 93 LYS A C 1
ATOM 746 O O . LYS A 1 93 ? 13.094 3.760 -6.158 1.00 89.19 93 LYS A O 1
ATOM 751 N N . LEU A 1 94 ? 14.119 3.646 -8.150 1.00 91.50 94 LEU A N 1
ATOM 752 C CA . LEU A 1 94 ? 13.960 5.064 -8.469 1.00 91.50 94 LEU A CA 1
ATOM 753 C C . LEU A 1 94 ? 12.466 5.452 -8.556 1.00 91.50 94 LEU A C 1
ATOM 755 O O . LEU A 1 94 ? 11.671 4.621 -9.016 1.00 91.50 94 LEU A O 1
ATOM 759 N N . PRO A 1 95 ? 12.094 6.679 -8.138 1.00 92.00 95 PRO A N 1
ATOM 760 C CA . PRO A 1 95 ? 10.715 7.166 -8.153 1.00 92.00 95 PRO A CA 1
ATOM 761 C C . PRO A 1 95 ? 10.327 7.631 -9.563 1.00 92.00 95 PRO A C 1
ATOM 763 O O . PRO A 1 95 ? 10.367 8.819 -9.880 1.00 92.00 95 PRO A O 1
ATOM 766 N N . PHE A 1 96 ? 10.021 6.675 -10.438 1.00 94.94 96 PHE A N 1
ATOM 767 C CA . PHE A 1 96 ? 9.438 6.977 -11.745 1.00 94.94 96 PHE A CA 1
ATOM 768 C C . PHE A 1 96 ? 7.968 7.394 -11.595 1.00 94.94 96 PHE A C 1
ATOM 770 O O . PHE A 1 96 ? 7.280 6.923 -10.694 1.00 94.94 96 PHE A O 1
ATOM 777 N N . GLY A 1 97 ? 7.489 8.251 -12.488 1.00 93.56 97 GLY A N 1
ATOM 778 C CA . GLY A 1 97 ? 6.081 8.562 -12.703 1.00 93.56 97 GLY A CA 1
ATOM 779 C C . GLY A 1 97 ? 5.513 7.853 -13.936 1.00 93.56 97 GLY A C 1
ATOM 780 O O . GLY A 1 97 ? 6.231 7.199 -14.698 1.00 93.56 97 GLY A O 1
ATOM 781 N N . ASN A 1 98 ? 4.207 8.025 -14.158 1.00 93.38 98 ASN A N 1
ATOM 782 C CA . ASN A 1 98 ? 3.458 7.361 -15.234 1.00 93.38 98 ASN A CA 1
ATOM 783 C C . ASN A 1 98 ? 4.038 7.639 -16.631 1.00 93.38 98 ASN A C 1
ATOM 785 O O . ASN A 1 98 ? 4.185 6.716 -17.434 1.00 93.38 98 ASN A O 1
ATOM 789 N N . ASN A 1 99 ? 4.406 8.894 -16.910 1.00 94.50 99 ASN A N 1
ATOM 790 C CA . ASN A 1 99 ? 4.953 9.298 -18.209 1.00 94.50 99 ASN A CA 1
ATOM 791 C C . ASN A 1 99 ? 6.306 8.634 -18.480 1.00 94.50 99 ASN A C 1
ATOM 793 O O . ASN A 1 99 ? 6.536 8.113 -19.564 1.00 94.50 99 ASN A O 1
ATOM 797 N N . GLU A 1 100 ? 7.175 8.595 -17.471 1.00 96.06 100 GLU A N 1
ATOM 798 C CA . GLU A 1 100 ? 8.534 8.063 -17.596 1.00 96.06 100 GLU A CA 1
ATOM 799 C C . GLU A 1 100 ? 8.510 6.542 -17.788 1.00 96.06 100 GLU A C 1
ATOM 801 O O . GLU A 1 100 ? 9.246 6.006 -18.611 1.00 96.06 100 GLU A O 1
ATOM 806 N N . VAL A 1 101 ? 7.621 5.831 -17.087 1.00 96.69 101 VAL A N 1
ATOM 807 C CA . VAL A 1 101 ? 7.415 4.394 -17.314 1.00 96.69 101 VAL A CA 1
ATOM 808 C C . VAL A 1 101 ? 6.834 4.116 -18.698 1.00 96.69 101 VAL A C 1
ATOM 810 O O . VAL A 1 101 ? 7.285 3.184 -19.362 1.00 96.69 101 VAL A O 1
ATOM 813 N N . SER A 1 102 ? 5.860 4.914 -19.142 1.00 96.00 102 SER A N 1
ATOM 814 C CA . SER A 1 102 ? 5.283 4.771 -20.485 1.00 96.00 102 SER A CA 1
ATOM 815 C C . SER A 1 102 ? 6.360 4.965 -21.553 1.00 96.00 102 SER A C 1
ATOM 817 O O . SER A 1 102 ? 6.480 4.157 -22.465 1.00 96.00 102 SER A O 1
ATOM 819 N N . GLU A 1 103 ? 7.218 5.969 -21.382 1.00 96.56 103 GLU A N 1
ATOM 820 C CA . GLU A 1 103 ? 8.359 6.226 -22.255 1.00 96.56 103 GLU A CA 1
ATOM 821 C C . GLU A 1 103 ? 9.381 5.073 -22.235 1.00 96.56 103 GLU A C 1
ATOM 823 O O . GLU A 1 103 ? 9.869 4.671 -23.288 1.00 96.56 103 GLU A O 1
ATOM 828 N N . LEU A 1 104 ? 9.674 4.464 -21.078 1.00 97.56 104 LEU A N 1
ATOM 829 C CA . LEU A 1 104 ? 10.523 3.263 -21.011 1.00 97.56 104 LEU A CA 1
ATOM 830 C C . LEU A 1 104 ? 9.915 2.065 -21.761 1.00 97.56 104 LEU A C 1
ATOM 832 O O . LEU A 1 104 ? 10.646 1.336 -22.433 1.00 97.56 104 LEU A O 1
ATOM 836 N N . LEU A 1 105 ? 8.599 1.857 -21.665 1.00 97.81 105 LEU A N 1
ATOM 837 C CA . LEU A 1 105 ? 7.897 0.801 -22.402 1.00 97.81 105 LEU A CA 1
ATOM 838 C C . LEU A 1 105 ? 7.907 1.059 -23.915 1.00 97.81 105 LEU A C 1
ATOM 840 O O . LEU A 1 105 ? 8.166 0.136 -24.690 1.00 97.81 105 LEU A O 1
ATOM 844 N N . THR A 1 106 ? 7.706 2.306 -24.342 1.00 97.38 106 THR A N 1
ATOM 845 C CA . THR A 1 106 ? 7.841 2.707 -25.750 1.00 97.38 106 THR A CA 1
ATOM 846 C C . THR A 1 106 ? 9.250 2.430 -26.271 1.00 97.38 106 THR A C 1
ATOM 848 O O . THR A 1 106 ? 9.409 1.840 -27.335 1.00 97.38 106 THR A O 1
ATOM 851 N N . HIS A 1 107 ? 10.293 2.763 -25.504 1.00 96.69 107 HIS A N 1
ATOM 852 C CA . HIS A 1 107 ? 11.664 2.438 -25.901 1.00 96.69 107 HIS A CA 1
ATOM 853 C C . HIS A 1 107 ? 11.895 0.932 -26.029 1.00 96.69 107 HIS A C 1
ATOM 855 O O . HIS A 1 107 ? 12.513 0.498 -26.994 1.00 96.69 107 HIS A O 1
ATOM 861 N N . LEU A 1 108 ? 11.393 0.126 -25.087 1.00 96.31 108 LEU A N 1
ATOM 862 C CA . LEU A 1 108 ? 11.532 -1.331 -25.152 1.00 96.31 108 LEU A CA 1
ATOM 863 C C . LEU A 1 108 ? 10.830 -1.938 -26.368 1.00 96.31 108 LEU A C 1
ATOM 865 O O . LEU A 1 108 ? 11.376 -2.841 -26.991 1.00 96.31 108 LEU A O 1
ATOM 869 N N . THR A 1 109 ? 9.638 -1.452 -26.704 1.00 96.69 109 THR A N 1
ATOM 870 C CA . THR A 1 109 ? 8.869 -1.939 -27.861 1.00 96.69 109 THR A CA 1
ATOM 871 C C . THR A 1 109 ? 9.452 -1.489 -29.200 1.00 96.69 109 THR A C 1
ATOM 873 O O . THR A 1 109 ? 9.238 -2.166 -30.200 1.00 96.69 109 THR A O 1
ATOM 876 N N . GLY A 1 110 ? 10.229 -0.400 -29.221 1.00 95.25 110 GLY A N 1
ATOM 877 C CA . GLY A 1 110 ? 10.958 0.067 -30.405 1.00 95.25 110 GLY A CA 1
ATOM 878 C C . GLY A 1 110 ? 12.249 -0.699 -30.722 1.00 95.25 110 GLY A C 1
ATOM 879 O O . GLY A 1 110 ? 12.819 -0.498 -31.792 1.00 95.25 110 GLY A O 1
ATOM 880 N N . LEU A 1 111 ? 12.732 -1.564 -29.824 1.00 94.06 111 LEU A N 1
ATOM 881 C CA . LEU A 1 111 ? 13.915 -2.398 -30.065 1.00 94.06 111 LEU A CA 1
ATOM 882 C C . LEU A 1 111 ? 13.552 -3.662 -30.851 1.00 94.06 111 LEU A C 1
ATOM 884 O O . LEU A 1 111 ? 12.479 -4.237 -30.658 1.00 94.06 111 LEU A O 1
ATOM 888 N N . THR A 1 112 ? 14.473 -4.161 -31.682 1.00 93.75 112 THR A N 1
ATOM 889 C CA . THR A 1 112 ? 14.263 -5.468 -32.322 1.00 93.75 112 THR A CA 1
ATOM 890 C C . THR A 1 112 ? 14.320 -6.606 -31.298 1.00 93.75 112 THR A C 1
ATOM 892 O O . THR A 1 112 ? 15.009 -6.498 -30.273 1.00 93.75 112 THR A O 1
ATOM 895 N N . PRO A 1 113 ? 13.637 -7.733 -31.577 1.00 93.94 113 PRO A N 1
ATOM 896 C CA . PRO A 1 113 ? 13.576 -8.867 -30.664 1.00 93.94 113 PRO A CA 1
ATOM 897 C C . PRO A 1 113 ? 14.958 -9.370 -30.190 1.00 93.94 113 PRO A C 1
ATOM 899 O O . PRO A 1 113 ? 15.135 -9.625 -29.001 1.00 93.94 113 PRO A O 1
ATOM 902 N N . ASP A 1 114 ? 15.964 -9.465 -31.062 1.00 91.19 114 ASP A N 1
ATOM 903 C CA . ASP A 1 114 ? 17.302 -9.979 -30.721 1.00 91.19 114 ASP A CA 1
ATOM 904 C C . ASP A 1 114 ? 18.028 -9.136 -29.652 1.00 91.19 114 ASP A C 1
ATOM 906 O O . ASP A 1 114 ? 18.720 -9.680 -28.781 1.00 91.19 114 ASP A O 1
ATOM 910 N N . LYS A 1 115 ? 17.803 -7.816 -29.637 1.00 92.56 115 LYS A N 1
ATOM 911 C CA . LYS A 1 115 ? 18.450 -6.900 -28.686 1.00 92.56 115 LYS A CA 1
ATOM 912 C C . LYS A 1 115 ? 17.755 -6.835 -27.325 1.00 92.56 115 LYS A C 1
ATOM 914 O O . LYS A 1 115 ? 18.363 -6.385 -26.355 1.00 92.56 115 LYS A O 1
ATOM 919 N N . LEU A 1 116 ? 16.529 -7.341 -27.187 1.00 94.00 116 LEU A N 1
ATOM 920 C CA . LEU A 1 116 ? 15.849 -7.391 -25.884 1.00 94.00 116 LEU A CA 1
ATOM 921 C C . LEU A 1 116 ? 16.609 -8.248 -24.854 1.00 94.00 116 LEU A C 1
ATOM 923 O O . LEU A 1 116 ? 16.478 -8.026 -23.650 1.00 94.00 116 LEU A O 1
ATOM 927 N N . SER A 1 117 ? 17.453 -9.178 -25.313 1.00 91.62 117 SER A N 1
ATOM 928 C CA . SER A 1 117 ? 18.241 -10.071 -24.457 1.00 91.62 117 SER A CA 1
ATOM 929 C C . SER A 1 117 ? 19.331 -9.339 -23.670 1.00 91.62 117 SER A C 1
ATOM 931 O O . SER A 1 117 ? 19.702 -9.767 -22.572 1.00 91.62 117 SER A O 1
ATOM 933 N N . VAL A 1 118 ? 19.819 -8.215 -24.206 1.00 91.44 118 VAL A N 1
ATOM 934 C CA . VAL A 1 118 ? 20.879 -7.420 -23.584 1.00 91.44 118 VAL A CA 1
ATOM 935 C C . VAL A 1 118 ? 20.340 -6.266 -22.753 1.00 91.44 118 VAL A C 1
ATOM 937 O O . VAL A 1 118 ? 21.071 -5.806 -21.888 1.00 91.44 118 VAL A O 1
ATOM 940 N N . VAL A 1 119 ? 19.092 -5.825 -22.936 1.00 93.94 119 VAL A N 1
ATOM 941 C CA . VAL A 1 119 ? 18.475 -4.659 -22.263 1.00 93.94 119 VAL A CA 1
ATOM 942 C C . VAL A 1 119 ? 17.799 -5.064 -20.936 1.00 93.94 119 VAL A C 1
ATOM 944 O O . VAL A 1 119 ? 17.328 -6.195 -20.802 1.00 93.94 119 VAL A O 1
ATOM 947 N N . PRO A 1 120 ? 17.722 -4.199 -19.897 1.00 95.94 120 PRO A N 1
ATOM 948 C CA . PRO A 1 120 ? 17.198 -4.599 -18.588 1.00 95.94 120 PRO A CA 1
ATOM 949 C C . PRO A 1 120 ? 15.659 -4.613 -18.523 1.00 95.94 120 PRO A C 1
ATOM 951 O O . PRO A 1 120 ? 15.074 -3.936 -17.676 1.00 95.94 120 PRO A O 1
ATOM 954 N N . VAL A 1 121 ? 15.006 -5.431 -19.361 1.00 96.88 121 VAL A N 1
ATOM 955 C CA . VAL A 1 121 ? 13.536 -5.570 -19.452 1.00 96.88 121 VAL A CA 1
ATOM 956 C C . VAL A 1 121 ? 12.897 -5.761 -18.073 1.00 96.88 121 VAL A C 1
ATOM 958 O O . VAL A 1 121 ? 12.035 -4.983 -17.676 1.00 96.88 121 VAL A O 1
ATOM 961 N N . GLY A 1 122 ? 13.379 -6.728 -17.283 1.00 96.44 122 GLY A N 1
ATOM 962 C CA . GLY A 1 122 ? 12.834 -6.989 -15.943 1.00 96.44 122 GLY A CA 1
ATOM 963 C C . GLY A 1 122 ? 12.944 -5.794 -14.988 1.00 96.44 122 GLY A C 1
ATOM 964 O O . GLY A 1 122 ? 12.048 -5.559 -14.188 1.00 96.44 122 GLY A O 1
ATOM 965 N N . GLY A 1 123 ? 13.996 -4.975 -15.110 1.00 96.50 123 GLY A N 1
ATOM 966 C CA . GLY A 1 123 ? 14.138 -3.762 -14.298 1.00 96.50 123 GLY A CA 1
ATOM 967 C C . GLY A 1 123 ? 13.108 -2.684 -14.647 1.00 96.50 123 GLY A C 1
ATOM 968 O O . GLY A 1 123 ? 12.683 -1.945 -13.758 1.00 96.50 123 GLY A O 1
ATOM 969 N N . VAL A 1 124 ? 12.695 -2.609 -15.918 1.00 97.50 124 VAL A N 1
ATOM 970 C CA . VAL A 1 124 ? 11.609 -1.729 -16.372 1.00 97.50 124 VAL A CA 1
ATOM 971 C C . VAL A 1 124 ? 10.264 -2.272 -15.910 1.00 97.50 124 VAL A C 1
ATOM 973 O O . VAL A 1 124 ? 9.497 -1.514 -15.332 1.00 97.50 124 VAL A O 1
ATOM 976 N N . LEU A 1 125 ? 9.998 -3.574 -16.058 1.00 97.06 125 LEU A N 1
ATOM 977 C CA . LEU A 1 125 ? 8.762 -4.185 -15.549 1.00 97.06 125 LEU A CA 1
ATOM 978 C C . LEU A 1 125 ? 8.622 -4.017 -14.025 1.00 97.06 125 LEU A C 1
ATOM 980 O O . LEU A 1 125 ? 7.531 -3.744 -13.529 1.00 97.06 125 LEU A O 1
ATOM 984 N N . ASP A 1 126 ? 9.724 -4.086 -13.275 1.00 95.25 126 ASP A N 1
ATOM 985 C CA . ASP A 1 126 ? 9.740 -3.769 -11.843 1.00 95.25 126 ASP A CA 1
ATOM 986 C C . ASP A 1 126 ? 9.436 -2.288 -11.567 1.00 95.25 126 ASP A C 1
ATOM 988 O O . ASP A 1 126 ? 8.848 -1.961 -10.536 1.00 95.25 126 ASP A O 1
ATOM 992 N N . ALA A 1 127 ? 9.857 -1.373 -12.447 1.00 95.56 127 ALA A N 1
ATOM 993 C CA . ALA A 1 127 ? 9.501 0.040 -12.348 1.00 95.56 127 ALA A CA 1
ATOM 994 C C . ALA A 1 127 ? 8.010 0.256 -12.648 1.00 95.56 127 ALA A C 1
ATOM 996 O O . ALA A 1 127 ? 7.347 0.923 -11.859 1.00 95.56 127 ALA A O 1
ATOM 997 N N . VAL A 1 128 ? 7.471 -0.385 -13.692 1.00 95.81 128 VAL A N 1
ATOM 998 C CA . VAL A 1 128 ? 6.034 -0.391 -14.018 1.00 95.81 128 VAL A CA 1
ATOM 999 C C . VAL A 1 128 ? 5.221 -0.876 -12.820 1.00 95.81 128 VAL A C 1
ATOM 1001 O O . VAL A 1 128 ? 4.329 -0.172 -12.356 1.00 95.81 128 VAL A O 1
ATOM 1004 N N . ALA A 1 129 ? 5.585 -2.026 -12.249 1.00 92.56 129 ALA A N 1
ATOM 1005 C CA . ALA A 1 129 ? 4.901 -2.601 -11.092 1.00 92.56 129 ALA A CA 1
ATOM 1006 C C . ALA A 1 129 ? 4.917 -1.685 -9.857 1.00 92.56 129 ALA A C 1
ATOM 1008 O O . ALA A 1 129 ? 3.994 -1.723 -9.047 1.00 92.56 129 ALA A O 1
ATOM 1009 N N . ARG A 1 130 ? 5.972 -0.876 -9.678 1.00 90.69 130 ARG A N 1
ATOM 1010 C CA . ARG A 1 130 ? 6.046 0.100 -8.580 1.00 90.69 130 ARG A CA 1
ATOM 1011 C C . ARG A 1 130 ? 5.136 1.297 -8.818 1.00 90.69 130 ARG A C 1
ATOM 1013 O O . ARG A 1 130 ? 4.454 1.699 -7.886 1.00 90.69 130 ARG A O 1
ATOM 1020 N N . VAL A 1 131 ? 5.151 1.846 -10.031 1.00 91.88 131 VAL A N 1
ATOM 1021 C CA . VAL A 1 131 ? 4.364 3.032 -10.391 1.00 91.88 131 VAL A CA 1
ATOM 1022 C C . VAL A 1 131 ? 2.872 2.725 -10.366 1.00 91.88 131 VAL A C 1
ATOM 1024 O O . VAL A 1 131 ? 2.110 3.449 -9.742 1.00 91.88 131 VAL A O 1
ATOM 1027 N N . PHE A 1 132 ? 2.466 1.591 -10.935 1.00 88.81 132 PHE A N 1
ATOM 1028 C CA . PHE A 1 132 ? 1.062 1.183 -11.013 1.00 88.81 132 PHE A CA 1
ATOM 1029 C C . PHE A 1 132 ? 0.651 0.219 -9.896 1.00 88.81 132 PHE A C 1
ATOM 1031 O O . PHE A 1 132 ? -0.291 -0.552 -10.056 1.00 88.81 132 PHE A O 1
ATOM 1038 N N . ARG A 1 133 ? 1.348 0.230 -8.751 1.00 81.19 133 ARG A N 1
ATOM 1039 C CA . ARG A 1 133 ? 1.112 -0.739 -7.665 1.00 81.19 133 ARG A CA 1
ATOM 1040 C C . ARG A 1 133 ? -0.363 -0.799 -7.250 1.00 81.19 133 ARG A C 1
ATOM 1042 O O . ARG A 1 133 ? -0.907 -1.891 -7.087 1.00 81.19 133 ARG A O 1
ATOM 1049 N N . ASN A 1 134 ? -0.987 0.369 -7.120 1.00 74.12 134 ASN A N 1
ATOM 1050 C CA . ASN A 1 134 ? -2.378 0.520 -6.692 1.00 74.12 134 ASN A CA 1
ATOM 1051 C C . ASN A 1 134 ? -3.294 1.004 -7.826 1.00 74.12 134 ASN A C 1
ATOM 1053 O O . ASN A 1 134 ? -4.493 1.145 -7.624 1.00 74.12 134 ASN A O 1
ATOM 1057 N N . ASP A 1 135 ? -2.753 1.222 -9.023 1.00 83.19 135 ASP A N 1
ATOM 1058 C CA . ASP A 1 135 ? -3.502 1.763 -10.152 1.00 83.19 135 ASP A CA 1
ATOM 1059 C C . ASP A 1 135 ? -3.701 0.708 -11.239 1.00 83.19 135 ASP A C 1
ATOM 1061 O O . ASP A 1 135 ? -3.020 -0.324 -11.293 1.00 83.19 135 ASP A O 1
ATOM 1065 N N . LEU A 1 136 ? -4.683 0.942 -12.104 1.00 83.94 136 LEU A N 1
ATOM 1066 C CA . LEU A 1 136 ? -4.780 0.203 -13.354 1.00 83.94 136 LEU A CA 1
ATOM 1067 C C . LEU A 1 136 ? -3.762 0.778 -14.330 1.00 83.94 136 LEU A C 1
ATOM 1069 O O . LEU A 1 136 ? -3.548 1.991 -14.390 1.00 83.94 136 LEU A O 1
ATOM 1073 N N . LEU A 1 137 ? -3.144 -0.101 -15.110 1.00 89.88 137 LEU A N 1
ATOM 1074 C CA . LEU A 1 137 ? -2.380 0.346 -16.261 1.00 89.88 137 LEU A CA 1
ATOM 1075 C C . LEU A 1 137 ? -3.314 1.074 -17.226 1.00 89.88 137 LEU A C 1
ATOM 1077 O O . LEU A 1 137 ? -4.437 0.628 -17.471 1.00 89.88 137 LEU A O 1
ATOM 1081 N N . SER A 1 138 ? -2.826 2.164 -17.815 1.00 91.56 138 SER A N 1
ATOM 1082 C CA . SER A 1 138 ? -3.523 2.790 -18.935 1.00 91.56 138 SER A CA 1
ATOM 1083 C C . SER A 1 138 ? -3.642 1.799 -20.100 1.00 91.56 138 SER A C 1
ATOM 1085 O O . SER A 1 138 ? -2.790 0.923 -20.271 1.00 91.56 138 SER A O 1
ATOM 1087 N N . LEU A 1 139 ? -4.672 1.955 -20.940 1.00 90.50 139 LEU A N 1
ATOM 1088 C CA . LEU A 1 139 ? -4.845 1.121 -22.139 1.00 90.50 139 LEU A CA 1
ATOM 1089 C C . LEU A 1 139 ? -3.600 1.155 -23.043 1.00 90.50 139 LEU A C 1
ATOM 1091 O O . LEU A 1 139 ? -3.191 0.127 -23.574 1.00 90.50 139 LEU A O 1
ATOM 1095 N N . SER A 1 140 ? -2.949 2.319 -23.141 1.00 94.06 140 SER A N 1
ATOM 1096 C CA . SER A 1 140 ? -1.684 2.480 -23.864 1.00 94.06 140 SER A CA 1
ATOM 1097 C C . SER A 1 140 ? -0.550 1.654 -23.242 1.00 94.06 140 SER A C 1
ATOM 1099 O O . SER A 1 140 ? 0.117 0.899 -23.945 1.00 94.06 140 SER A O 1
ATOM 1101 N N . ALA A 1 141 ? -0.371 1.701 -21.916 1.00 95.50 141 ALA A N 1
ATOM 1102 C CA . ALA A 1 141 ? 0.656 0.905 -21.243 1.00 95.50 141 ALA A CA 1
ATOM 1103 C C . ALA A 1 141 ? 0.415 -0.608 -21.391 1.00 95.50 141 ALA A C 1
ATOM 1105 O O . ALA A 1 141 ? 1.374 -1.354 -21.585 1.00 95.50 141 ALA A O 1
ATOM 1106 N N . LYS A 1 142 ? -0.846 -1.061 -21.355 1.00 95.44 142 LYS A N 1
ATOM 1107 C CA . LYS A 1 142 ? -1.200 -2.465 -21.626 1.00 95.44 142 LYS A CA 1
ATOM 1108 C C . LYS A 1 142 ? -0.860 -2.875 -23.053 1.00 95.44 142 LYS A C 1
ATOM 1110 O O . LYS A 1 142 ? -0.177 -3.874 -23.236 1.00 95.44 142 LYS A O 1
ATOM 1115 N N . SER A 1 143 ? -1.240 -2.065 -24.040 1.00 96.38 143 SER A N 1
ATOM 1116 C CA . SER A 1 143 ? -0.902 -2.320 -25.445 1.00 96.38 143 SER A CA 1
ATOM 1117 C C . SER A 1 143 ? 0.616 -2.406 -25.669 1.00 96.38 143 SER A C 1
ATOM 1119 O O . SER A 1 143 ? 1.098 -3.299 -26.372 1.00 96.38 143 SER A O 1
ATOM 1121 N N . LEU A 1 144 ? 1.397 -1.539 -25.014 1.00 97.31 144 LEU A N 1
ATOM 1122 C CA . LEU A 1 144 ? 2.860 -1.607 -25.058 1.00 97.31 144 LEU A CA 1
ATOM 1123 C C . LEU A 1 144 ? 3.400 -2.889 -24.407 1.00 97.31 144 LEU A C 1
ATOM 1125 O O . LEU A 1 144 ? 4.317 -3.510 -24.941 1.00 97.31 144 LEU A O 1
ATOM 1129 N N . LEU A 1 145 ? 2.835 -3.320 -23.278 1.00 97.50 145 LEU A N 1
ATOM 1130 C CA . LEU A 1 145 ? 3.224 -4.572 -22.626 1.00 97.50 145 LEU A CA 1
ATOM 1131 C C . LEU A 1 145 ? 2.866 -5.806 -23.462 1.00 97.50 145 LEU A C 1
ATOM 1133 O O . LEU A 1 145 ? 3.674 -6.727 -23.538 1.00 97.50 145 LEU A O 1
ATOM 1137 N N . GLU A 1 146 ? 1.711 -5.823 -24.125 1.00 97.19 146 GLU A N 1
ATOM 1138 C CA . GLU A 1 146 ? 1.308 -6.892 -25.049 1.00 97.19 146 GLU A CA 1
ATOM 1139 C C . GLU A 1 146 ? 2.231 -6.958 -26.271 1.00 97.19 146 GLU A C 1
ATOM 1141 O O . GLU A 1 146 ? 2.681 -8.039 -26.659 1.00 97.19 146 GLU A O 1
ATOM 1146 N N . THR A 1 147 ? 2.596 -5.800 -26.825 1.00 97.44 147 THR A N 1
ATOM 1147 C CA . THR A 1 147 ? 3.586 -5.706 -27.906 1.00 97.44 147 THR A CA 1
ATOM 1148 C C . THR A 1 147 ? 4.938 -6.254 -27.443 1.00 97.44 147 THR A C 1
ATOM 1150 O O . THR A 1 147 ? 5.531 -7.114 -28.097 1.00 97.44 147 THR A O 1
ATOM 1153 N N . LEU A 1 148 ? 5.402 -5.826 -26.264 1.00 97.50 148 LEU A N 1
ATOM 1154 C CA . LEU A 1 148 ? 6.646 -6.302 -25.662 1.00 97.50 148 LEU A CA 1
ATOM 1155 C C . LEU A 1 148 ? 6.613 -7.816 -25.408 1.00 97.50 148 LEU A C 1
ATOM 1157 O O . LEU A 1 148 ? 7.603 -8.503 -25.657 1.00 97.50 148 LEU A O 1
ATOM 1161 N N . ARG A 1 149 ? 5.474 -8.353 -24.957 1.00 97.38 149 ARG A N 1
ATOM 1162 C CA . ARG A 1 149 ? 5.253 -9.792 -24.774 1.00 97.38 149 ARG A CA 1
ATOM 1163 C C . ARG A 1 149 ? 5.473 -10.551 -26.081 1.00 97.38 149 ARG A C 1
ATOM 1165 O O . ARG A 1 149 ? 6.216 -11.532 -26.085 1.00 97.38 149 ARG A O 1
ATOM 1172 N N . GLY A 1 150 ? 4.885 -10.080 -27.184 1.00 96.94 150 GLY A N 1
ATOM 1173 C CA . GLY A 1 150 ? 5.071 -10.659 -28.520 1.00 96.94 150 GLY A CA 1
ATOM 1174 C C . GLY A 1 150 ? 6.537 -10.661 -28.969 1.00 96.94 150 GLY A C 1
ATOM 1175 O O . GLY A 1 150 ? 7.042 -11.682 -29.450 1.00 96.94 150 GLY A O 1
ATOM 1176 N N . SER A 1 151 ? 7.258 -9.564 -28.724 1.00 96.50 151 SER A N 1
ATOM 1177 C CA . SER A 1 151 ? 8.693 -9.457 -29.023 1.00 96.50 151 SER A CA 1
ATOM 1178 C C . SER A 1 151 ? 9.557 -10.396 -28.167 1.00 96.50 151 SER A C 1
ATOM 1180 O O . SER A 1 151 ? 10.512 -10.996 -28.666 1.00 96.50 151 SER A O 1
ATOM 1182 N N . ILE A 1 152 ? 9.219 -10.590 -26.887 1.00 96.06 152 ILE A N 1
ATOM 1183 C CA . ILE A 1 152 ? 9.920 -11.534 -25.996 1.00 96.06 152 ILE A CA 1
ATOM 1184 C C . ILE A 1 152 ? 9.716 -12.984 -26.454 1.00 96.06 152 ILE A C 1
ATOM 1186 O O . ILE A 1 152 ? 10.675 -13.756 -26.469 1.00 96.06 152 ILE A O 1
ATOM 1190 N N . VAL A 1 153 ? 8.495 -13.351 -26.859 1.00 95.75 153 VAL A N 1
ATOM 1191 C CA . VAL A 1 153 ? 8.203 -14.692 -27.396 1.00 95.75 153 VAL A CA 1
ATOM 1192 C C . VAL A 1 153 ? 8.987 -14.941 -28.685 1.00 95.75 153 VAL A C 1
ATOM 1194 O O . VAL A 1 153 ? 9.599 -15.996 -28.831 1.00 95.75 153 VAL A O 1
ATOM 1197 N N . SER A 1 154 ? 9.018 -13.957 -29.586 1.00 94.75 154 SER A N 1
ATOM 1198 C CA . SER A 1 154 ? 9.666 -14.090 -30.898 1.00 94.75 154 SER A CA 1
ATOM 1199 C C . SER A 1 154 ? 11.196 -14.132 -30.818 1.00 94.75 154 SER A C 1
ATOM 1201 O O . SER A 1 154 ? 11.840 -14.801 -31.617 1.00 94.75 154 SER A O 1
ATOM 1203 N N . SER A 1 155 ? 11.791 -13.428 -29.852 1.00 92.06 155 SER A N 1
ATOM 1204 C CA . SER A 1 155 ? 13.251 -13.360 -29.681 1.00 92.06 155 SER A CA 1
ATOM 1205 C C . SER A 1 155 ? 13.876 -14.583 -29.024 1.00 92.06 155 SER A C 1
ATOM 1207 O O . SER A 1 155 ? 15.074 -14.803 -29.183 1.00 92.06 155 SER A O 1
ATOM 1209 N N . GLY A 1 156 ? 13.118 -15.321 -28.206 1.00 85.56 156 GLY A N 1
ATOM 1210 C CA . GLY A 1 156 ? 13.708 -16.307 -27.301 1.00 85.56 156 GLY A CA 1
ATOM 1211 C C . GLY A 1 156 ? 14.689 -15.671 -26.306 1.00 85.56 156 GLY A C 1
ATOM 1212 O O . GLY A 1 156 ? 15.746 -16.234 -26.035 1.00 85.56 156 GLY A O 1
ATOM 1213 N N . CYS A 1 157 ? 14.374 -14.475 -25.791 1.00 80.56 157 CYS A N 1
ATOM 1214 C CA . CYS A 1 157 ? 15.260 -13.703 -24.918 1.00 80.56 157 CYS A CA 1
ATOM 1215 C C . CYS A 1 157 ? 15.798 -14.492 -23.713 1.00 80.56 157 CYS A C 1
ATOM 1217 O O . CYS A 1 157 ? 15.094 -14.693 -22.717 1.00 80.56 157 CYS A O 1
ATOM 1219 N N . GLY A 1 158 ? 17.086 -14.840 -23.761 1.00 87.62 158 GLY A N 1
ATOM 1220 C CA . GLY A 1 158 ? 17.811 -15.473 -22.662 1.00 87.62 158 GLY A CA 1
ATOM 1221 C C . GLY A 1 158 ? 17.472 -16.954 -22.474 1.00 87.62 158 GLY A C 1
ATOM 1222 O O . GLY A 1 158 ? 17.144 -17.673 -23.411 1.00 87.62 158 GLY A O 1
ATOM 1223 N N . SER A 1 159 ? 17.600 -17.449 -21.241 1.00 93.00 159 SER A N 1
ATOM 1224 C CA . SER A 1 159 ? 17.205 -18.826 -20.933 1.00 93.00 159 SER A CA 1
ATOM 1225 C C . SER A 1 159 ? 15.683 -18.951 -20.868 1.00 93.00 159 SER A C 1
ATOM 1227 O O . SER A 1 159 ? 15.009 -18.040 -20.389 1.00 93.00 159 SER A O 1
ATOM 1229 N N . ARG A 1 160 ? 15.140 -20.123 -21.227 1.00 93.50 160 ARG A N 1
ATOM 1230 C CA . ARG A 1 160 ? 13.691 -20.415 -21.183 1.00 93.50 160 ARG A CA 1
ATOM 1231 C C . ARG A 1 160 ? 13.027 -20.011 -19.859 1.00 93.50 160 ARG A C 1
ATOM 1233 O O . ARG A 1 160 ? 11.923 -19.480 -19.853 1.00 93.50 160 ARG A O 1
ATOM 1240 N N . SER A 1 161 ? 13.714 -20.222 -18.733 1.00 94.06 161 SER A N 1
ATOM 1241 C CA . SER A 1 161 ? 13.222 -19.818 -17.408 1.00 94.06 161 SER A CA 1
ATOM 1242 C C . SER A 1 161 ? 13.195 -18.297 -17.220 1.00 94.06 161 SER A C 1
ATOM 1244 O O . SER A 1 161 ? 12.256 -17.777 -16.622 1.00 94.06 161 SER A O 1
ATOM 1246 N N . ALA A 1 162 ? 14.205 -17.572 -17.710 1.00 93.31 162 ALA A N 1
ATOM 1247 C CA . ALA A 1 162 ? 14.228 -16.114 -17.646 1.00 93.31 162 ALA A CA 1
ATOM 1248 C C . ALA A 1 162 ? 13.137 -15.502 -18.537 1.00 93.31 162 ALA A C 1
ATOM 1250 O O . ALA A 1 162 ? 12.432 -14.605 -18.080 1.00 93.31 162 ALA A O 1
ATOM 1251 N N . THR A 1 163 ? 12.948 -16.035 -19.748 1.00 94.94 163 THR A N 1
ATOM 1252 C CA . THR A 1 163 ? 11.861 -15.642 -20.656 1.00 94.94 163 THR A CA 1
ATOM 1253 C C . THR A 1 163 ? 10.501 -15.841 -19.992 1.00 94.94 163 THR A C 1
ATOM 1255 O O . THR A 1 163 ? 9.725 -14.893 -19.907 1.00 94.94 163 THR A O 1
ATOM 1258 N N . GLN A 1 164 ? 10.239 -17.031 -19.436 1.00 95.00 164 GLN A N 1
ATOM 1259 C CA . GLN A 1 164 ? 8.962 -17.327 -18.783 1.00 95.00 164 GLN A CA 1
ATOM 1260 C C . GLN A 1 164 ? 8.680 -16.373 -17.617 1.00 95.00 164 GLN A C 1
ATOM 1262 O O . GLN A 1 164 ? 7.579 -15.850 -17.512 1.00 95.00 164 GLN A O 1
ATOM 1267 N N . LYS A 1 165 ? 9.688 -16.053 -16.794 1.00 94.62 165 LYS A N 1
ATOM 1268 C CA . LYS A 1 165 ? 9.528 -15.092 -15.690 1.00 94.62 165 LYS A CA 1
ATOM 1269 C C . LYS A 1 165 ? 9.105 -13.701 -16.161 1.00 94.62 165 LYS A C 1
ATOM 1271 O O . LYS A 1 165 ? 8.339 -13.045 -15.458 1.00 94.62 165 LYS A O 1
ATOM 1276 N N . LEU A 1 166 ? 9.617 -13.241 -17.306 1.00 96.00 166 LEU A N 1
ATOM 1277 C CA . LEU A 1 166 ? 9.222 -11.954 -17.884 1.00 96.00 166 LEU A CA 1
ATOM 1278 C C . LEU A 1 166 ? 7.787 -12.008 -18.415 1.00 96.00 166 LEU A C 1
ATOM 1280 O O . LEU A 1 166 ? 7.024 -11.083 -18.153 1.00 96.00 166 LEU A O 1
ATOM 1284 N N . LEU A 1 167 ? 7.408 -13.094 -19.095 1.00 96.06 167 LEU A N 1
ATOM 1285 C CA . LEU A 1 167 ? 6.037 -13.298 -19.576 1.00 96.06 167 LEU A CA 1
ATOM 1286 C C . LEU A 1 167 ? 5.043 -13.339 -18.408 1.00 96.06 167 LEU A C 1
ATOM 1288 O O . LEU A 1 167 ? 4.090 -12.571 -18.402 1.00 96.06 167 LEU A O 1
ATOM 1292 N N . ASP A 1 168 ? 5.336 -14.110 -17.359 1.00 93.25 168 ASP A N 1
ATOM 1293 C CA . ASP A 1 168 ? 4.514 -14.169 -16.144 1.00 93.25 168 ASP A CA 1
ATOM 1294 C C . ASP A 1 168 ? 4.421 -12.803 -15.442 1.00 93.25 168 ASP A C 1
ATOM 1296 O O . ASP A 1 168 ? 3.452 -12.499 -14.746 1.00 93.25 168 ASP A O 1
ATOM 1300 N N . GLN A 1 169 ? 5.459 -11.968 -15.545 1.00 94.06 169 GLN A N 1
ATOM 1301 C CA . GLN A 1 169 ? 5.436 -10.611 -15.004 1.00 94.06 169 GLN A CA 1
ATOM 1302 C C . GLN A 1 169 ? 4.554 -9.681 -15.845 1.00 94.06 169 GLN A C 1
ATOM 1304 O O . GLN A 1 169 ? 3.788 -8.918 -15.261 1.00 94.06 169 GLN A O 1
ATOM 1309 N N . ILE A 1 170 ? 4.622 -9.760 -17.176 1.00 95.62 170 ILE A N 1
ATOM 1310 C CA . ILE A 1 170 ? 3.752 -8.992 -18.077 1.00 95.62 170 ILE A CA 1
ATOM 1311 C C . ILE A 1 170 ? 2.289 -9.404 -17.902 1.00 95.62 170 ILE A C 1
ATOM 1313 O O . ILE A 1 170 ? 1.436 -8.535 -17.734 1.00 95.62 170 ILE A O 1
ATOM 1317 N N . ASP A 1 171 ? 2.009 -10.706 -17.864 1.00 94.06 171 ASP A N 1
ATOM 1318 C CA . ASP A 1 171 ? 0.650 -11.233 -17.723 1.00 94.06 171 ASP A CA 1
ATOM 1319 C C . ASP A 1 171 ? 0.038 -10.793 -16.383 1.00 94.06 171 ASP A C 1
ATOM 1321 O O . ASP A 1 171 ? -1.111 -10.363 -16.333 1.00 94.06 171 ASP A O 1
ATOM 1325 N N . ARG A 1 172 ? 0.829 -10.780 -15.298 1.00 89.94 172 ARG A N 1
ATOM 1326 C CA . ARG A 1 172 ? 0.398 -10.216 -14.005 1.00 89.94 172 ARG A CA 1
ATOM 1327 C C . ARG A 1 172 ? 0.169 -8.710 -14.043 1.00 89.94 172 ARG A C 1
ATOM 1329 O O . ARG A 1 172 ? -0.748 -8.234 -13.388 1.00 89.94 172 ARG A O 1
ATOM 1336 N N . LEU A 1 173 ? 1.003 -7.960 -14.760 1.00 91.94 173 LEU A N 1
ATOM 1337 C CA . LEU A 1 173 ? 0.838 -6.513 -14.895 1.00 91.94 173 LEU A CA 1
ATOM 1338 C C . LEU A 1 173 ? -0.434 -6.163 -15.675 1.00 91.94 173 LEU A C 1
ATOM 1340 O O . LEU A 1 173 ? -1.135 -5.232 -15.291 1.00 91.94 173 LEU A O 1
ATOM 1344 N N . CYS A 1 174 ? -0.745 -6.920 -16.729 1.00 92.94 174 CYS A N 1
ATOM 1345 C CA . CYS A 1 174 ? -1.930 -6.705 -17.562 1.00 92.94 174 CYS A CA 1
ATOM 1346 C C . CYS A 1 174 ? -3.226 -7.231 -16.927 1.00 92.94 174 CYS A C 1
ATOM 1348 O O . CYS A 1 174 ? -4.310 -6.866 -17.379 1.00 92.94 174 CYS A O 1
ATOM 1350 N N . ASN A 1 175 ? -3.128 -8.067 -15.890 1.00 89.56 175 ASN A N 1
ATOM 1351 C CA . ASN A 1 175 ? -4.284 -8.594 -15.182 1.00 89.56 175 ASN A CA 1
ATOM 1352 C C . ASN A 1 175 ? -4.848 -7.555 -14.196 1.00 89.56 175 ASN A C 1
ATOM 1354 O O . ASN A 1 175 ? -4.245 -7.232 -13.169 1.00 89.56 175 ASN A O 1
ATOM 1358 N N . ASP A 1 176 ? -6.036 -7.040 -14.510 1.00 85.50 176 ASP A N 1
ATOM 1359 C CA . ASP A 1 176 ? -6.750 -6.089 -13.651 1.00 85.50 176 ASP A CA 1
ATOM 1360 C C . ASP A 1 176 ? -7.393 -6.752 -12.430 1.00 85.50 176 ASP A C 1
ATOM 1362 O O . ASP A 1 176 ? -7.749 -6.056 -11.477 1.00 85.50 176 ASP A O 1
ATOM 1366 N N . SER A 1 177 ? -7.524 -8.082 -12.434 1.00 87.31 177 SER A N 1
ATOM 1367 C CA . SER A 1 177 ? -8.183 -8.798 -11.351 1.00 87.31 177 SER A CA 1
ATOM 1368 C C . SER A 1 177 ? -7.380 -8.689 -10.065 1.00 87.31 177 SER A C 1
ATOM 1370 O O . SER A 1 177 ? -6.170 -8.955 -10.009 1.00 87.31 177 SER A O 1
ATOM 1372 N N . ILE A 1 178 ? -8.081 -8.354 -8.988 1.00 84.94 178 ILE A N 1
ATOM 1373 C CA . ILE A 1 178 ? -7.474 -8.163 -7.677 1.00 84.94 178 ILE A CA 1
ATOM 1374 C C . ILE A 1 178 ? -6.842 -9.449 -7.129 1.00 84.94 178 ILE A C 1
ATOM 1376 O O . ILE A 1 178 ? -5.823 -9.391 -6.435 1.00 84.94 178 ILE A O 1
ATOM 1380 N N . THR A 1 179 ? -7.374 -10.623 -7.498 1.00 84.12 179 THR A N 1
ATOM 1381 C CA . THR A 1 179 ? -6.825 -11.923 -7.081 1.00 84.12 179 THR A CA 1
ATOM 1382 C C . THR A 1 179 ? -5.404 -12.127 -7.575 1.00 84.12 179 THR A C 1
ATOM 1384 O O . THR A 1 179 ? -4.604 -12.742 -6.876 1.00 84.12 179 THR A O 1
ATOM 1387 N N . SER A 1 180 ? -5.078 -11.597 -8.757 1.00 85.38 180 SER A N 1
ATOM 1388 C CA . SER A 1 180 ? -3.747 -11.720 -9.357 1.00 85.38 180 SER A CA 1
ATOM 1389 C C . SER A 1 180 ? -2.695 -10.862 -8.647 1.00 85.38 180 SER A C 1
ATOM 1391 O O . SER A 1 180 ? -1.502 -11.175 -8.687 1.00 85.38 180 SER A O 1
ATOM 1393 N N . ARG A 1 181 ? -3.141 -9.797 -7.966 1.00 86.31 181 ARG A N 1
ATOM 1394 C CA . ARG A 1 181 ? -2.291 -8.858 -7.224 1.00 86.31 181 ARG A CA 1
ATOM 1395 C C . ARG A 1 181 ? -2.067 -9.292 -5.778 1.00 86.31 181 ARG A C 1
ATOM 1397 O O . ARG A 1 181 ? -1.007 -9.008 -5.216 1.00 86.31 181 ARG A O 1
ATOM 1404 N N . LEU A 1 182 ? -3.037 -9.978 -5.173 1.00 91.62 182 LEU A N 1
ATOM 1405 C CA . LEU A 1 182 ? -2.887 -10.534 -3.831 1.00 91.62 182 LEU A CA 1
ATOM 1406 C C . LEU A 1 182 ? -1.906 -11.709 -3.849 1.00 91.62 182 LEU A C 1
ATOM 1408 O O . LEU A 1 182 ? -2.038 -12.661 -4.611 1.00 91.62 182 LEU A O 1
ATOM 1412 N N . SER A 1 183 ? -0.901 -11.645 -2.983 1.00 92.31 183 SER A N 1
ATOM 1413 C CA . SER A 1 183 ? 0.016 -12.759 -2.751 1.00 92.31 183 SER A CA 1
ATOM 1414 C C . SER A 1 183 ? -0.534 -13.670 -1.663 1.00 92.31 183 SER A C 1
ATOM 1416 O O . SER A 1 183 ? -0.980 -13.174 -0.629 1.00 92.31 183 SER A O 1
ATOM 1418 N N . ALA A 1 184 ? -0.434 -14.985 -1.862 1.00 94.88 184 ALA A N 1
ATOM 1419 C CA . ALA A 1 184 ? -0.837 -15.949 -0.847 1.00 94.88 184 ALA A CA 1
ATOM 1420 C C . ALA A 1 184 ? -0.023 -15.765 0.447 1.00 94.88 184 ALA A C 1
ATOM 1422 O O . ALA A 1 184 ? 1.220 -15.728 0.426 1.00 94.88 184 ALA A O 1
ATOM 1423 N N . ASP A 1 185 ? -0.718 -15.638 1.575 1.00 95.94 185 ASP A N 1
ATOM 1424 C CA . ASP A 1 185 ? -0.124 -15.253 2.857 1.00 95.94 185 ASP A CA 1
ATOM 1425 C C . ASP A 1 185 ? -0.397 -16.218 4.011 1.00 95.94 185 ASP A C 1
ATOM 1427 O O . ASP A 1 185 ? 0.149 -16.006 5.096 1.00 95.94 185 ASP A O 1
ATOM 1431 N N . GLY A 1 186 ? -1.148 -17.299 3.786 1.00 96.69 186 GLY A N 1
ATOM 1432 C CA . GLY A 1 186 ? -1.531 -18.266 4.816 1.00 96.69 186 GLY A CA 1
ATOM 1433 C C . GLY A 1 186 ? -2.661 -17.788 5.733 1.00 96.69 186 GLY A C 1
ATOM 1434 O O . GLY A 1 186 ? -2.958 -18.458 6.725 1.00 96.69 186 GLY A O 1
ATOM 1435 N N . GLY A 1 187 ? -3.250 -16.619 5.469 1.00 97.38 187 GLY A N 1
ATOM 1436 C CA . GLY A 1 187 ? -4.204 -15.953 6.347 1.00 97.38 187 GLY A CA 1
ATOM 1437 C C . GLY A 1 187 ? -5.362 -15.316 5.588 1.00 97.38 187 GLY A C 1
ATOM 1438 O O . GLY A 1 187 ? -6.155 -16.010 4.951 1.00 97.38 187 GLY A O 1
ATOM 1439 N N . TRP A 1 188 ? -5.525 -14.000 5.740 1.00 98.12 188 TRP A N 1
ATOM 1440 C CA . TRP A 1 188 ? -6.709 -13.295 5.243 1.00 98.12 188 TRP A CA 1
ATOM 1441 C C . TRP A 1 188 ? -6.724 -13.196 3.712 1.00 98.12 188 TRP A C 1
ATOM 1443 O O . TRP A 1 188 ? -7.794 -13.303 3.116 1.00 98.12 188 TRP A O 1
ATOM 1453 N N . ALA A 1 189 ? -5.560 -13.050 3.063 1.00 97.12 189 ALA A N 1
ATOM 1454 C CA . ALA A 1 189 ? -5.496 -12.891 1.611 1.00 97.12 189 ALA A CA 1
ATOM 1455 C C . ALA A 1 189 ? -5.948 -14.171 0.893 1.00 97.12 189 ALA A C 1
ATOM 1457 O O . ALA A 1 189 ? -6.699 -14.102 -0.079 1.00 97.12 189 ALA A O 1
ATOM 1458 N N . ASP A 1 190 ? -5.577 -15.338 1.426 1.00 97.44 190 ASP A N 1
ATOM 1459 C CA . ASP A 1 190 ? -6.022 -16.637 0.909 1.00 97.44 190 ASP A CA 1
ATOM 1460 C C . ASP A 1 190 ? -7.546 -16.804 1.053 1.00 97.44 190 ASP A C 1
ATOM 1462 O O . ASP A 1 190 ? -8.201 -17.382 0.187 1.00 97.44 190 ASP A O 1
ATOM 1466 N N . ALA A 1 191 ? -8.135 -16.282 2.136 1.00 98.00 191 ALA A N 1
ATOM 1467 C CA . ALA A 1 191 ? -9.581 -16.317 2.349 1.00 98.00 191 ALA A CA 1
ATOM 1468 C C . ALA A 1 191 ? -10.340 -15.396 1.378 1.00 98.00 191 ALA A C 1
ATOM 1470 O O . ALA A 1 191 ? -11.416 -15.767 0.909 1.00 98.00 191 ALA A O 1
ATOM 1471 N N . VAL A 1 192 ? -9.776 -14.231 1.042 1.00 97.69 192 VAL A N 1
ATOM 1472 C CA . VAL A 1 192 ? -10.314 -13.345 -0.004 1.00 97.69 192 VAL A CA 1
ATOM 1473 C C . VAL A 1 192 ? -10.229 -14.017 -1.376 1.00 97.69 192 VAL A C 1
ATOM 1475 O O . VAL A 1 192 ? -11.214 -14.045 -2.108 1.00 97.69 192 VAL A O 1
ATOM 1478 N N . GLN A 1 193 ? -9.083 -14.614 -1.717 1.00 96.38 193 GLN A N 1
ATOM 1479 C CA . GLN A 1 193 ? -8.913 -15.338 -2.982 1.00 96.38 193 GLN A CA 1
ATOM 1480 C C . GLN A 1 193 ? -9.891 -16.510 -3.113 1.00 96.38 193 GLN A C 1
ATOM 1482 O O . GLN A 1 193 ? -10.456 -16.724 -4.187 1.00 96.38 193 GLN A O 1
ATOM 1487 N N . ARG A 1 194 ? -10.124 -17.245 -2.018 1.00 97.31 194 ARG A N 1
ATOM 1488 C CA . ARG A 1 194 ? -11.108 -18.329 -1.982 1.00 97.31 194 ARG A CA 1
ATOM 1489 C C . ARG A 1 194 ? -12.518 -17.814 -2.259 1.00 97.31 194 ARG A C 1
ATOM 1491 O O . ARG A 1 194 ? -13.165 -18.357 -3.144 1.00 97.31 194 ARG A O 1
ATOM 1498 N N . LEU A 1 195 ? -12.944 -16.736 -1.588 1.00 97.25 195 LEU A N 1
ATOM 1499 C CA . LEU A 1 195 ? -14.245 -16.109 -1.852 1.00 97.25 195 LEU A CA 1
ATOM 1500 C C . LEU A 1 195 ? -14.398 -15.772 -3.340 1.00 97.25 195 LEU A C 1
ATOM 1502 O O . LEU A 1 195 ? -15.377 -16.159 -3.961 1.00 97.25 195 LEU A O 1
ATOM 1506 N N . LEU A 1 196 ? -13.416 -15.091 -3.930 1.00 96.69 196 LEU A N 1
ATOM 1507 C CA . LEU A 1 196 ? -13.490 -14.667 -5.332 1.00 96.69 196 LEU A CA 1
ATOM 1508 C C . LEU A 1 196 ? -13.477 -15.837 -6.328 1.00 96.69 196 LEU A C 1
ATOM 1510 O O . LEU A 1 196 ? -13.962 -15.692 -7.444 1.00 96.69 196 LEU A O 1
ATOM 1514 N N . THR A 1 197 ? -12.937 -16.992 -5.934 1.00 95.50 197 THR A N 1
ATOM 1515 C CA . THR A 1 197 ? -12.983 -18.221 -6.742 1.00 95.50 197 THR A CA 1
ATOM 1516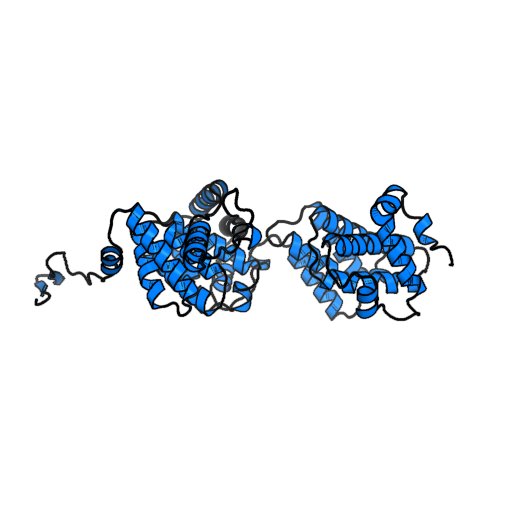 C C . THR A 1 197 ? -14.345 -18.916 -6.650 1.00 95.50 197 THR A C 1
ATOM 1518 O O . THR A 1 197 ? -14.759 -19.562 -7.606 1.00 95.50 197 THR A O 1
ATOM 1521 N N . GLU A 1 198 ? -15.033 -18.789 -5.513 1.00 96.88 198 GLU A N 1
ATOM 1522 C CA . GLU A 1 198 ? -16.373 -19.346 -5.277 1.00 96.88 198 GLU A CA 1
ATOM 1523 C C . GLU A 1 198 ? -17.490 -18.503 -5.915 1.00 96.88 198 GLU A C 1
ATOM 1525 O O . GLU A 1 198 ? -18.569 -19.025 -6.188 1.00 96.88 198 GLU A O 1
ATOM 1530 N N . LEU A 1 199 ? -17.251 -17.207 -6.134 1.00 96.81 199 LEU A N 1
ATOM 1531 C CA . LEU A 1 199 ? -18.205 -16.298 -6.765 1.00 96.81 199 LEU A CA 1
ATOM 1532 C C . LEU A 1 199 ? -18.158 -16.393 -8.294 1.00 96.81 199 LEU A C 1
ATOM 1534 O O . LEU A 1 199 ? -17.090 -16.499 -8.901 1.00 96.81 199 LEU A O 1
ATOM 1538 N N . ASP A 1 200 ? -19.322 -16.260 -8.921 1.00 96.00 200 ASP A N 1
ATOM 1539 C CA . ASP A 1 200 ? -19.502 -16.257 -10.366 1.00 96.00 200 ASP A CA 1
ATOM 1540 C C . ASP A 1 200 ? -20.028 -14.912 -10.894 1.00 96.00 200 ASP A C 1
ATOM 1542 O O . ASP A 1 200 ? -20.587 -14.084 -10.163 1.00 96.00 200 ASP A O 1
ATOM 1546 N N . GLY A 1 201 ? -19.791 -14.694 -12.193 1.00 95.00 201 GLY A N 1
ATOM 1547 C CA . GLY A 1 201 ? -20.314 -13.585 -12.994 1.00 95.00 201 GLY A CA 1
ATOM 1548 C C . GLY A 1 201 ? -20.358 -12.238 -12.271 1.00 95.00 201 GLY A C 1
ATOM 1549 O O . GLY A 1 201 ? -19.365 -11.759 -11.729 1.00 95.00 201 GLY A O 1
ATOM 1550 N N . VAL A 1 202 ? -21.556 -11.654 -12.238 1.00 96.50 202 VAL A N 1
ATOM 1551 C CA . VAL A 1 202 ? -21.798 -10.308 -11.703 1.00 96.50 202 VAL A CA 1
ATOM 1552 C C . VAL A 1 202 ? -21.407 -10.191 -10.230 1.00 96.50 202 VAL A C 1
ATOM 1554 O O . VAL A 1 202 ? -20.856 -9.170 -9.832 1.00 96.50 202 VAL A O 1
ATOM 1557 N N . ARG A 1 203 ? -21.647 -11.220 -9.402 1.00 97.38 203 ARG A N 1
ATOM 1558 C CA . ARG A 1 203 ? -21.297 -11.144 -7.973 1.00 97.38 203 ARG A CA 1
ATOM 1559 C C . ARG A 1 203 ? -19.793 -11.027 -7.796 1.00 97.38 203 ARG A C 1
ATOM 1561 O O . ARG A 1 203 ? -19.339 -10.207 -6.999 1.00 97.38 203 ARG A O 1
ATOM 1568 N N . ARG A 1 204 ? -19.025 -11.824 -8.542 1.00 96.44 204 ARG A N 1
ATOM 1569 C CA . ARG A 1 204 ? -17.566 -11.739 -8.527 1.00 96.44 204 ARG A CA 1
ATOM 1570 C C . ARG A 1 204 ? -17.099 -10.348 -8.943 1.00 96.44 204 ARG A C 1
ATOM 1572 O O . ARG A 1 204 ? -16.299 -9.763 -8.220 1.00 96.44 204 ARG A O 1
ATOM 1579 N N . ASP A 1 205 ? -17.638 -9.805 -10.030 1.00 95.31 205 ASP A N 1
ATOM 1580 C CA . ASP A 1 205 ? -17.263 -8.478 -10.527 1.00 95.31 205 ASP A CA 1
ATOM 1581 C C . ASP A 1 205 ? -17.548 -7.375 -9.495 1.00 95.31 205 ASP A C 1
ATOM 1583 O O . ASP A 1 205 ? -16.698 -6.513 -9.261 1.00 95.31 205 ASP A O 1
ATOM 1587 N N . THR A 1 206 ? -18.694 -7.428 -8.805 1.00 96.75 206 THR A N 1
ATOM 1588 C CA . THR A 1 206 ? -19.029 -6.478 -7.731 1.00 96.75 206 THR A CA 1
ATOM 1589 C C . THR A 1 206 ? -18.024 -6.556 -6.578 1.00 96.75 206 THR A C 1
ATOM 1591 O O . THR A 1 206 ? -17.512 -5.526 -6.129 1.00 96.75 206 THR A O 1
ATOM 1594 N N . TR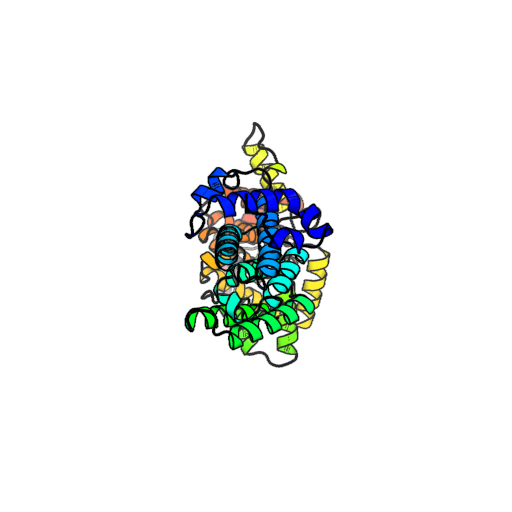P A 1 207 ? -17.679 -7.768 -6.128 1.00 97.62 207 TRP A N 1
ATOM 1595 C CA . TRP A 1 207 ? -16.685 -7.969 -5.069 1.00 97.62 207 TRP A CA 1
ATOM 1596 C C . TRP A 1 207 ? -15.274 -7.552 -5.497 1.00 97.62 207 TRP A C 1
ATOM 1598 O O . TRP A 1 207 ? -14.577 -6.897 -4.720 1.00 97.62 207 TRP A O 1
ATOM 1608 N N . GLU A 1 208 ? -14.844 -7.881 -6.718 1.00 95.94 208 GLU A N 1
ATOM 1609 C CA . GLU A 1 208 ? -13.549 -7.446 -7.250 1.00 95.94 208 GLU A CA 1
ATOM 1610 C C . GLU A 1 208 ? -13.482 -5.919 -7.348 1.00 95.94 208 GLU A C 1
ATOM 1612 O O . GLU A 1 208 ? -12.485 -5.327 -6.934 1.00 95.94 208 GLU A O 1
ATOM 1617 N N . SER A 1 209 ? -14.558 -5.271 -7.805 1.00 94.62 209 SER A N 1
ATOM 1618 C CA . SER A 1 209 ? -14.659 -3.811 -7.890 1.00 94.62 209 SER A CA 1
ATOM 1619 C C . SER A 1 209 ? -14.593 -3.145 -6.510 1.00 94.62 209 SER A C 1
ATOM 1621 O O . SER A 1 209 ? -13.889 -2.147 -6.333 1.00 94.62 209 SER A O 1
ATOM 1623 N N . MET A 1 210 ? -15.277 -3.713 -5.508 1.00 97.25 210 MET A N 1
ATOM 1624 C CA . MET A 1 210 ? -15.189 -3.257 -4.119 1.00 97.25 210 MET A CA 1
ATOM 1625 C C . MET A 1 210 ? -13.764 -3.394 -3.581 1.00 97.25 210 MET A C 1
ATOM 1627 O O . MET A 1 210 ? -13.180 -2.404 -3.150 1.00 97.25 210 MET A O 1
ATOM 1631 N N . LEU A 1 211 ? -13.180 -4.592 -3.634 1.00 96.12 211 LEU A N 1
ATOM 1632 C CA . LEU A 1 211 ? -11.834 -4.846 -3.116 1.00 96.12 211 LEU A CA 1
ATOM 1633 C C . LEU A 1 211 ? -10.798 -3.966 -3.818 1.00 96.12 211 LEU A C 1
ATOM 1635 O O . LEU A 1 211 ? -9.951 -3.365 -3.162 1.00 96.12 211 LEU A O 1
ATOM 1639 N N . TRP A 1 212 ? -10.889 -3.813 -5.137 1.00 93.62 212 TRP A N 1
ATOM 1640 C CA . TRP A 1 212 ? -10.018 -2.905 -5.875 1.00 93.62 212 TRP A CA 1
ATOM 1641 C C . TRP A 1 212 ? -10.056 -1.484 -5.296 1.00 93.62 212 TRP A C 1
ATOM 1643 O O . TRP A 1 212 ? -9.002 -0.881 -5.085 1.00 93.62 212 TRP A O 1
ATOM 1653 N N . HIS A 1 213 ? -11.249 -0.969 -4.972 1.00 95.12 213 HIS A N 1
ATOM 1654 C CA . HIS A 1 213 ? -11.405 0.357 -4.361 1.00 95.12 213 HIS A CA 1
ATOM 1655 C C . HIS A 1 213 ? -10.757 0.415 -2.975 1.00 95.12 213 HIS A C 1
ATOM 1657 O O . HIS A 1 213 ? -10.096 1.401 -2.635 1.00 95.12 213 HIS A O 1
ATOM 1663 N N . LEU A 1 214 ? -10.861 -0.673 -2.205 1.00 95.38 214 LEU A N 1
ATOM 1664 C CA . LEU A 1 214 ? -10.225 -0.775 -0.892 1.00 95.38 21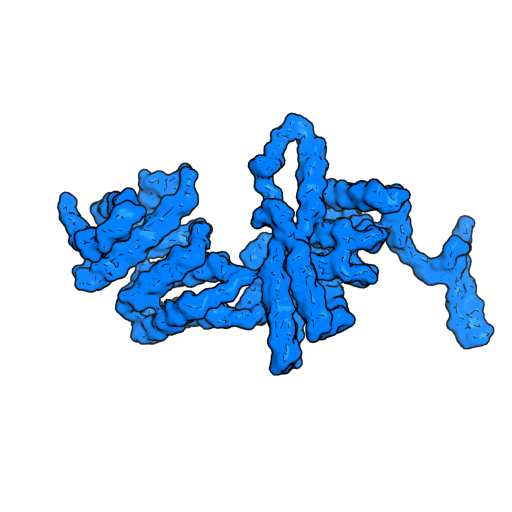4 LEU A CA 1
ATOM 1665 C C . LEU A 1 214 ? -8.696 -0.703 -0.964 1.00 95.38 214 LEU A C 1
ATOM 1667 O O . LEU A 1 214 ? -8.066 -0.048 -0.135 1.00 95.38 214 LEU A O 1
ATOM 1671 N N . GLY A 1 215 ? -8.093 -1.295 -1.995 1.00 93.69 215 GLY A N 1
ATOM 1672 C CA . GLY A 1 215 ? -6.649 -1.231 -2.241 1.00 93.69 215 GLY A CA 1
ATOM 1673 C C . GLY A 1 215 ? -6.101 0.166 -2.562 1.00 93.69 215 GLY A C 1
ATOM 1674 O O . GLY A 1 215 ? -4.884 0.323 -2.667 1.00 93.69 215 GLY A O 1
ATOM 1675 N N . ARG A 1 216 ? -6.968 1.176 -2.717 1.00 93.94 216 ARG A N 1
ATOM 1676 C CA . ARG A 1 216 ? -6.613 2.561 -3.078 1.00 93.94 216 ARG A CA 1
ATOM 1677 C C . ARG A 1 216 ? -6.972 3.571 -1.997 1.00 93.94 216 ARG A C 1
ATOM 1679 O O . ARG A 1 216 ? -7.153 4.748 -2.290 1.00 93.94 216 ARG A O 1
ATOM 1686 N N . VAL A 1 217 ? -7.076 3.117 -0.751 1.00 95.56 217 VAL A N 1
ATOM 1687 C CA . VAL A 1 217 ? -7.311 4.011 0.381 1.00 95.56 217 VAL A CA 1
ATOM 1688 C C . VAL A 1 217 ? -6.182 5.042 0.500 1.00 95.56 217 VAL A C 1
ATOM 1690 O O . VAL A 1 217 ? -4.998 4.704 0.607 1.00 95.56 217 VAL A O 1
ATOM 1693 N N . THR A 1 218 ? -6.552 6.318 0.495 1.00 94.12 218 THR A N 1
ATOM 1694 C CA . THR A 1 218 ? -5.645 7.455 0.694 1.00 94.12 218 THR A CA 1
ATOM 1695 C C . THR A 1 218 ? -6.012 8.194 1.977 1.00 94.12 218 THR A C 1
ATOM 1697 O O . THR A 1 218 ? -7.186 8.175 2.364 1.00 94.12 218 THR A O 1
ATOM 1700 N N . PRO A 1 219 ? -5.043 8.838 2.648 1.00 96.50 219 PRO A N 1
ATOM 1701 C CA . PRO A 1 219 ? -5.354 9.685 3.790 1.00 96.50 219 PRO A CA 1
ATOM 1702 C C . PRO A 1 219 ? -6.182 10.905 3.354 1.00 96.50 219 PRO A C 1
ATOM 1704 O O . PRO A 1 219 ? -6.102 11.337 2.202 1.00 96.50 219 PRO A O 1
ATOM 1707 N N . GLU A 1 220 ? -6.986 11.450 4.266 1.00 96.69 220 GLU A N 1
ATOM 1708 C CA . GLU A 1 220 ? -7.719 12.703 4.054 1.00 96.69 220 GLU A CA 1
ATOM 1709 C C . GLU A 1 220 ? -6.726 13.877 3.891 1.00 96.69 220 GLU A C 1
ATOM 1711 O O . GL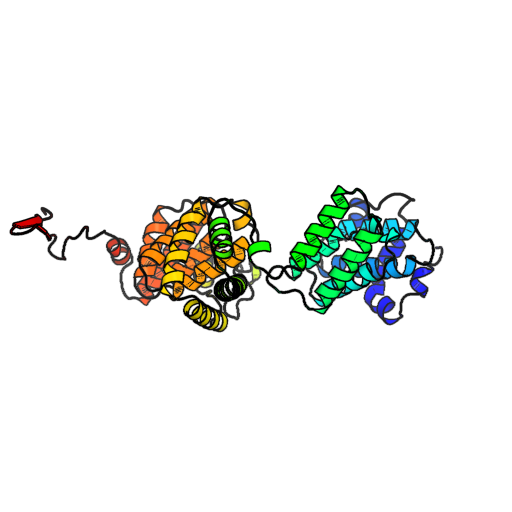U A 1 220 ? -5.818 14.036 4.720 1.00 96.69 220 GLU A O 1
ATOM 1716 N N . PRO A 1 221 ? -6.864 14.712 2.841 1.00 92.38 221 PRO A N 1
ATOM 1717 C CA . PRO A 1 221 ? -6.061 15.922 2.681 1.00 92.38 221 PRO A CA 1
ATOM 1718 C C . PRO A 1 221 ? -6.144 16.844 3.914 1.00 92.38 221 PRO A C 1
ATOM 1720 O O . PRO A 1 221 ? -7.203 16.946 4.529 1.00 92.38 221 PRO A O 1
ATOM 1723 N N . PRO A 1 222 ? -5.059 17.553 4.280 1.00 93.56 222 PRO A N 1
ATOM 1724 C CA . PRO A 1 222 ? -3.849 17.800 3.489 1.00 93.56 222 PRO A CA 1
ATOM 1725 C C . PRO A 1 222 ? -2.767 16.712 3.593 1.00 93.56 222 PRO A C 1
ATOM 1727 O O . PRO A 1 222 ? -1.690 16.881 3.025 1.00 93.56 222 PRO A O 1
ATOM 1730 N N . ALA A 1 223 ? -3.004 15.605 4.304 1.00 92.88 223 ALA A N 1
ATOM 1731 C CA . ALA A 1 223 ? -1.994 14.562 4.438 1.00 92.88 223 ALA A CA 1
ATOM 1732 C C . ALA A 1 223 ? -1.718 13.884 3.083 1.00 92.88 223 ALA A C 1
ATOM 1734 O O . ALA A 1 223 ? -2.625 13.377 2.430 1.00 92.88 223 ALA A O 1
ATOM 1735 N N . ALA A 1 224 ? -0.450 13.841 2.668 1.00 90.06 224 ALA A N 1
ATOM 1736 C CA . ALA A 1 224 ? -0.026 13.146 1.447 1.00 90.06 224 ALA A CA 1
ATOM 1737 C C . ALA A 1 224 ? 0.349 11.672 1.693 1.00 90.06 224 ALA A C 1
ATOM 1739 O O . ALA A 1 224 ? 0.430 10.874 0.761 1.00 90.06 224 ALA A O 1
ATOM 1740 N N . SER A 1 225 ? 0.606 11.301 2.950 1.00 93.06 225 SER A N 1
ATOM 1741 C CA . SER A 1 225 ? 1.058 9.968 3.348 1.00 93.06 225 SER A CA 1
ATOM 1742 C C . SER A 1 225 ? 0.431 9.558 4.684 1.00 93.06 225 SER A C 1
ATOM 1744 O O . SER A 1 225 ? -0.029 10.403 5.447 1.00 93.06 225 SER A O 1
ATOM 1746 N N . TRP A 1 226 ? 0.408 8.252 4.968 1.00 93.94 226 TRP A N 1
ATOM 1747 C CA . TRP A 1 226 ? -0.042 7.698 6.253 1.00 93.94 226 TRP A CA 1
ATOM 1748 C C . TRP A 1 226 ? 0.995 7.841 7.369 1.00 93.94 226 TRP A C 1
ATOM 1750 O O . TRP A 1 226 ? 0.628 7.879 8.543 1.00 93.94 226 TRP A O 1
ATOM 1760 N N . GLU A 1 227 ? 2.273 7.985 7.019 1.00 92.81 227 GLU A N 1
ATOM 1761 C CA . GLU A 1 227 ? 3.396 8.174 7.944 1.00 92.81 227 GLU A CA 1
ATOM 1762 C C . GLU A 1 227 ? 3.727 9.674 8.060 1.00 92.81 227 GLU A C 1
ATOM 1764 O O . GLU A 1 227 ? 3.570 10.421 7.088 1.00 92.81 227 GLU A O 1
ATOM 1769 N N . LEU A 1 228 ? 4.039 10.162 9.264 1.00 91.62 228 LEU A N 1
ATOM 1770 C CA . LEU A 1 228 ? 4.445 11.562 9.442 1.00 91.62 228 LEU A CA 1
ATOM 1771 C C . LEU A 1 228 ? 5.866 11.720 8.919 1.00 91.62 228 LEU A C 1
ATOM 1773 O O . LEU A 1 228 ? 6.728 10.907 9.274 1.00 91.62 228 LEU A O 1
ATOM 1777 N N . ASP A 1 229 ? 6.098 12.740 8.096 1.00 88.38 229 ASP A N 1
ATOM 1778 C CA . ASP A 1 229 ? 7.457 13.099 7.727 1.00 88.38 229 ASP A CA 1
ATOM 1779 C C . ASP A 1 229 ? 8.151 13.672 8.976 1.00 88.38 229 ASP A C 1
ATOM 1781 O O . ASP A 1 229 ? 7.549 14.484 9.685 1.00 88.38 229 ASP A O 1
ATOM 1785 N N . PRO A 1 230 ? 9.382 13.252 9.315 1.00 84.12 230 PRO A N 1
ATOM 1786 C CA . PRO A 1 230 ? 10.156 13.898 10.373 1.00 84.12 230 PRO A CA 1
ATOM 1787 C C . PRO A 1 230 ? 10.258 15.423 10.220 1.00 84.12 230 PRO A C 1
ATOM 1789 O O . PRO A 1 230 ? 10.368 16.117 11.232 1.00 84.12 230 PRO A O 1
ATOM 1792 N N . ASP A 1 231 ? 10.185 15.935 8.988 1.00 87.12 231 ASP A N 1
ATOM 1793 C CA . ASP A 1 231 ? 10.224 17.368 8.697 1.00 87.12 231 ASP A CA 1
ATOM 1794 C C . ASP A 1 231 ? 8.887 18.080 9.002 1.00 87.12 231 ASP A C 1
ATOM 1796 O O . ASP A 1 231 ? 8.892 19.278 9.288 1.00 87.12 231 ASP A O 1
ATOM 1800 N N . ASP A 1 232 ? 7.754 17.358 9.019 1.00 86.38 232 ASP A N 1
ATOM 1801 C CA . ASP A 1 232 ? 6.432 17.915 9.365 1.00 86.38 232 ASP A CA 1
ATOM 1802 C C . ASP A 1 232 ? 6.340 18.293 10.854 1.00 86.38 232 ASP A C 1
ATOM 1804 O O . ASP A 1 232 ? 5.559 19.164 11.248 1.00 86.38 232 ASP A O 1
ATOM 1808 N N . LEU A 1 233 ? 7.126 17.620 11.702 1.00 89.25 233 LEU A N 1
ATOM 1809 C CA . LEU A 1 233 ? 7.117 17.816 13.148 1.00 89.25 233 LEU A CA 1
ATOM 1810 C C . LEU A 1 233 ? 8.543 17.732 13.715 1.00 89.25 233 LEU A C 1
ATOM 1812 O O . LEU A 1 233 ? 8.927 16.692 14.271 1.00 89.25 233 LEU A O 1
ATOM 1816 N N . PRO A 1 234 ? 9.332 18.820 13.617 1.00 88.06 234 PRO A N 1
ATOM 1817 C CA . PRO A 1 234 ? 10.711 18.824 14.083 1.00 88.06 234 PRO A CA 1
ATOM 1818 C C . PRO A 1 234 ? 10.789 18.490 15.576 1.00 88.06 234 PRO A C 1
ATOM 1820 O O . PRO A 1 234 ? 9.974 18.948 16.383 1.00 88.06 234 PRO A O 1
ATOM 1823 N N . ILE A 1 235 ? 11.784 17.677 15.939 1.00 91.38 235 ILE A N 1
ATOM 1824 C CA . ILE A 1 235 ? 12.007 17.241 17.321 1.00 91.38 235 ILE A CA 1
ATOM 1825 C C . ILE A 1 235 ? 12.342 18.465 18.178 1.00 91.38 235 ILE A C 1
ATOM 1827 O O . ILE A 1 235 ? 13.344 19.144 17.949 1.00 91.38 235 ILE A O 1
ATOM 1831 N N . GLY A 1 236 ? 11.474 18.755 19.149 1.00 90.25 236 GLY A N 1
ATOM 1832 C CA . GLY A 1 236 ? 11.668 19.831 20.117 1.00 90.25 236 GLY A CA 1
ATOM 1833 C C . GLY A 1 236 ? 12.612 19.438 21.262 1.00 90.25 236 GLY A C 1
ATOM 1834 O O . GLY A 1 236 ? 12.992 18.273 21.375 1.00 90.25 236 GLY A O 1
ATOM 1835 N N . PRO A 1 237 ? 12.980 20.392 22.139 1.00 92.75 237 PRO A N 1
ATOM 1836 C CA . PRO A 1 237 ? 13.828 20.114 23.303 1.00 92.75 237 PRO A CA 1
ATOM 1837 C C . PRO A 1 237 ? 13.140 19.223 24.351 1.00 92.75 237 PRO A C 1
ATOM 1839 O O . PRO A 1 237 ? 13.823 18.529 25.097 1.00 92.75 237 PRO A O 1
ATOM 1842 N N . ASP A 1 238 ? 11.805 19.233 24.393 1.00 96.25 238 ASP A N 1
ATOM 1843 C CA . ASP A 1 238 ? 10.987 18.348 25.221 1.00 96.25 238 ASP A CA 1
ATOM 1844 C C . ASP A 1 238 ? 10.495 17.165 24.373 1.00 96.25 238 ASP A C 1
ATOM 1846 O O . ASP A 1 238 ? 9.661 17.326 23.473 1.00 96.25 238 ASP A O 1
ATOM 1850 N N . PHE A 1 239 ? 11.058 15.985 24.638 1.00 93.69 239 PHE A N 1
ATOM 1851 C CA . PHE A 1 239 ? 10.747 14.762 23.904 1.00 93.69 239 PHE A CA 1
ATOM 1852 C C . PHE A 1 239 ? 9.332 14.253 24.190 1.00 93.69 239 PHE A C 1
ATOM 1854 O O . PHE A 1 239 ? 8.679 13.763 23.268 1.00 93.69 239 PHE A O 1
ATOM 1861 N N . ASP A 1 240 ? 8.841 14.398 25.420 1.00 94.56 240 ASP A N 1
ATOM 1862 C CA . ASP A 1 240 ? 7.536 13.872 25.821 1.00 94.56 240 ASP A CA 1
ATOM 1863 C C . ASP A 1 240 ? 6.426 14.706 25.177 1.00 94.56 240 ASP A C 1
ATOM 1865 O O . ASP A 1 240 ? 5.572 14.163 24.471 1.00 94.56 240 ASP A O 1
ATOM 1869 N N . ALA A 1 241 ? 6.529 16.037 25.269 1.00 94.31 241 ALA A N 1
ATOM 1870 C CA . ALA A 1 241 ? 5.608 16.951 24.593 1.00 94.31 241 ALA A CA 1
ATOM 1871 C C . ALA A 1 241 ? 5.676 16.841 23.058 1.00 94.31 241 ALA A C 1
ATOM 1873 O O . ALA A 1 241 ? 4.713 17.147 22.349 1.00 94.31 241 ALA A O 1
ATOM 1874 N N . TRP A 1 242 ? 6.827 16.459 22.495 1.00 95.06 242 TRP A N 1
ATOM 1875 C CA . TRP A 1 242 ? 6.939 16.160 21.065 1.00 95.06 242 TRP A CA 1
ATOM 1876 C C . TRP A 1 242 ? 6.263 14.828 20.704 1.00 95.06 242 TRP A C 1
ATOM 1878 O O . TRP A 1 242 ? 5.505 14.778 19.734 1.00 95.06 242 TRP A O 1
ATOM 1888 N N . SER A 1 243 ? 6.501 13.767 21.481 1.00 95.00 243 SER A N 1
ATOM 1889 C CA . SER A 1 243 ? 5.929 12.429 21.269 1.00 95.00 243 SER A CA 1
ATOM 1890 C C . SER A 1 243 ? 4.401 12.458 21.339 1.00 95.00 243 SER A C 1
ATOM 1892 O O . SER A 1 243 ? 3.717 11.877 20.494 1.00 95.00 243 SER A O 1
ATOM 1894 N N . GLU A 1 244 ? 3.862 13.213 22.292 1.00 95.81 244 GLU A N 1
ATOM 1895 C CA . GLU A 1 244 ? 2.432 13.446 22.454 1.00 95.81 244 GLU A CA 1
ATOM 1896 C C . GLU A 1 244 ? 1.818 14.133 21.228 1.00 95.81 244 GLU A C 1
ATOM 1898 O O . GLU A 1 244 ? 0.929 13.566 20.592 1.00 95.81 244 GLU A O 1
ATOM 1903 N N . ARG A 1 245 ? 2.366 15.283 20.808 1.00 96.12 245 ARG A N 1
ATOM 1904 C CA . ARG A 1 245 ? 1.918 15.994 19.595 1.00 96.12 245 ARG A CA 1
ATOM 1905 C C . ARG A 1 245 ? 2.008 15.123 18.345 1.00 96.12 245 ARG A C 1
ATOM 1907 O O . ARG A 1 245 ? 1.124 15.161 17.490 1.00 96.12 245 ARG A O 1
ATOM 1914 N N . ARG A 1 246 ? 3.059 14.308 18.233 1.00 96.12 246 ARG A N 1
ATOM 1915 C CA . ARG A 1 246 ? 3.208 13.339 17.141 1.00 96.12 246 ARG A CA 1
ATOM 1916 C C . ARG A 1 246 ? 2.075 12.314 17.151 1.00 96.12 246 ARG A C 1
ATOM 1918 O O . ARG A 1 246 ? 1.537 11.996 16.092 1.00 96.12 246 ARG A O 1
ATOM 1925 N N . ASN A 1 247 ? 1.723 11.777 18.318 1.00 97.50 247 ASN A N 1
ATOM 1926 C CA . ASN A 1 247 ? 0.641 10.803 18.452 1.00 97.50 247 ASN A CA 1
ATOM 1927 C C . ASN A 1 247 ? -0.723 11.427 18.137 1.00 97.50 247 ASN A C 1
ATOM 1929 O O . ASN A 1 247 ? -1.500 10.809 17.415 1.00 97.50 247 ASN A O 1
ATOM 1933 N N . GLU A 1 248 ? -0.987 12.654 18.585 1.00 97.38 248 GLU A N 1
ATOM 1934 C CA . GLU A 1 248 ? -2.205 13.399 18.241 1.00 97.38 248 GLU A CA 1
ATOM 1935 C C . GLU A 1 248 ? -2.325 13.622 16.728 1.00 97.38 248 GLU A C 1
ATOM 1937 O O . GLU A 1 248 ? -3.356 13.303 16.138 1.00 97.38 248 GLU A O 1
ATOM 1942 N N . GLN A 1 249 ? -1.251 14.070 16.064 1.00 96.44 249 GLN A N 1
ATOM 1943 C CA . GLN A 1 249 ? -1.238 14.233 14.605 1.00 96.44 249 GLN A CA 1
ATOM 1944 C C . GLN A 1 249 ? -1.418 12.908 13.858 1.00 96.44 249 GLN A C 1
ATOM 1946 O O . GLN A 1 249 ? -2.072 12.876 12.815 1.00 96.44 249 GLN A O 1
ATOM 1951 N N . LEU A 1 250 ? -0.857 11.806 14.369 1.00 96.56 250 LEU A N 1
ATOM 1952 C CA . LEU A 1 250 ? -1.121 10.481 13.809 1.00 96.56 250 LEU A CA 1
ATOM 1953 C C . LEU A 1 250 ? -2.595 10.113 13.965 1.00 96.56 250 LEU A C 1
ATOM 1955 O O . LEU A 1 250 ? -3.207 9.703 12.986 1.00 96.56 250 LEU A O 1
ATOM 1959 N N . LEU A 1 251 ? -3.176 10.254 15.154 1.00 97.81 251 LEU A N 1
ATOM 1960 C CA . LEU A 1 251 ? -4.571 9.890 15.423 1.00 97.81 251 LEU A CA 1
ATOM 1961 C C . LEU A 1 251 ? -5.564 10.748 14.630 1.00 97.81 251 LEU A C 1
ATOM 1963 O O . LEU A 1 251 ? -6.575 10.232 14.162 1.00 97.81 251 LEU A O 1
ATOM 1967 N N . ALA A 1 252 ? -5.235 12.017 14.386 1.00 96.81 252 ALA A N 1
ATOM 1968 C CA . ALA A 1 252 ? -6.036 12.918 13.563 1.00 96.81 252 ALA A CA 1
ATOM 1969 C C . ALA A 1 252 ? -6.139 12.484 12.088 1.00 96.81 252 ALA A C 1
ATOM 1971 O O . ALA A 1 252 ? -7.061 12.905 11.391 1.00 96.81 252 ALA A O 1
ATOM 1972 N N . ARG A 1 253 ? -5.224 11.639 11.587 1.00 96.94 253 ARG A N 1
ATOM 1973 C CA . ARG A 1 253 ? -5.298 11.134 10.208 1.00 96.94 253 ARG A CA 1
ATOM 1974 C C . ARG A 1 253 ? -6.443 10.140 10.057 1.00 96.94 253 ARG A C 1
ATOM 1976 O O . ARG A 1 253 ? -6.544 9.180 10.818 1.00 96.94 253 ARG A O 1
ATOM 1983 N N . SER A 1 254 ? -7.242 10.340 9.016 1.00 97.31 254 SER A N 1
ATOM 1984 C CA . SER A 1 254 ? -8.334 9.459 8.604 1.00 97.31 254 SER A CA 1
ATOM 1985 C C . SER A 1 254 ? -8.212 9.069 7.130 1.00 97.31 254 SER A C 1
ATOM 1987 O O . SER A 1 254 ? -7.379 9.616 6.403 1.00 97.31 254 SER A O 1
ATOM 1989 N N . ALA A 1 255 ? -9.013 8.103 6.677 1.00 97.69 255 ALA A N 1
ATOM 1990 C CA . ALA A 1 255 ? -9.215 7.885 5.247 1.00 97.69 255 ALA A CA 1
ATOM 1991 C C . ALA A 1 255 ? -10.003 9.031 4.614 1.00 97.69 255 ALA A C 1
ATOM 1993 O O . ALA A 1 255 ? -10.847 9.649 5.264 1.00 97.69 255 ALA A O 1
ATOM 1994 N N . ALA A 1 256 ? -9.735 9.285 3.332 1.00 97.56 256 ALA A N 1
ATOM 1995 C CA . ALA A 1 256 ? -10.375 10.382 2.632 1.00 97.56 256 ALA A CA 1
ATOM 1996 C C . ALA A 1 256 ? -11.909 10.247 2.635 1.00 97.56 256 ALA A C 1
ATOM 1998 O O . ALA A 1 256 ? -12.437 9.174 2.330 1.00 97.56 256 ALA A O 1
ATOM 1999 N N . LYS A 1 257 ? -12.644 11.327 2.929 1.00 97.25 257 LYS A N 1
ATOM 2000 C CA . LYS A 1 257 ? -14.117 11.290 3.052 1.00 97.25 257 LYS A CA 1
ATOM 2001 C C . LYS A 1 257 ? -14.800 10.833 1.765 1.00 97.25 257 LYS A C 1
ATOM 2003 O O . LYS A 1 257 ? -15.727 10.028 1.797 1.00 97.25 257 LYS A O 1
ATOM 2008 N N . SER A 1 258 ? -14.311 11.303 0.618 1.00 96.62 258 SER A N 1
ATOM 2009 C CA . SER A 1 258 ? -14.799 10.879 -0.701 1.00 96.62 258 SER A CA 1
ATOM 2010 C C . SER A 1 258 ? -14.543 9.391 -0.968 1.00 96.62 258 SER A C 1
ATOM 2012 O O . SER A 1 258 ? -15.378 8.708 -1.567 1.00 96.62 258 SER A O 1
ATOM 2014 N N . TRP A 1 259 ? -13.411 8.869 -0.485 1.00 97.62 259 TRP A N 1
ATOM 2015 C CA . TRP A 1 259 ? -13.093 7.448 -0.566 1.00 97.62 259 TRP A CA 1
ATOM 2016 C C . TRP A 1 259 ? -14.017 6.616 0.332 1.00 97.62 259 TRP A C 1
ATOM 2018 O O . TRP A 1 259 ? -14.513 5.593 -0.141 1.00 97.62 259 TRP A O 1
ATOM 2028 N N . LEU A 1 260 ? -14.295 7.067 1.566 1.00 97.50 260 LEU A N 1
ATOM 2029 C CA . LEU A 1 260 ? -15.212 6.403 2.506 1.00 97.50 260 LEU A CA 1
ATOM 2030 C C . LEU A 1 260 ? -16.636 6.323 1.947 1.00 97.50 260 LEU A C 1
ATOM 2032 O O . LEU A 1 260 ? -17.224 5.246 1.959 1.00 97.50 260 LEU A O 1
ATOM 2036 N N . GLY A 1 261 ? -17.156 7.417 1.377 1.00 97.25 261 GLY A N 1
ATOM 2037 C CA . GLY A 1 261 ? -18.472 7.417 0.726 1.00 97.25 261 GLY A CA 1
ATOM 2038 C C . GLY A 1 261 ? -18.563 6.374 -0.391 1.00 97.25 261 GLY A C 1
ATOM 2039 O O . GLY A 1 261 ? -19.440 5.516 -0.379 1.00 97.25 261 GLY A O 1
ATOM 2040 N N . THR A 1 262 ? -17.569 6.354 -1.285 1.00 97.25 262 THR A N 1
ATOM 2041 C CA . THR A 1 262 ? -17.507 5.358 -2.370 1.00 97.25 262 THR A CA 1
ATOM 2042 C C . THR A 1 262 ? -17.338 3.927 -1.836 1.00 97.25 262 THR A C 1
ATOM 2044 O O . THR A 1 262 ? -17.854 2.978 -2.425 1.00 97.25 262 THR A O 1
ATOM 2047 N N . ALA A 1 263 ? -16.595 3.739 -0.741 1.00 97.81 263 ALA A N 1
ATOM 2048 C CA . ALA A 1 263 ? -16.427 2.429 -0.117 1.00 97.81 263 ALA A CA 1
ATOM 2049 C C . ALA A 1 263 ? -17.756 1.925 0.460 1.00 97.81 263 ALA A C 1
ATOM 2051 O O . ALA A 1 263 ? -18.108 0.773 0.221 1.00 97.81 263 ALA A O 1
ATOM 2052 N N . ASN A 1 264 ? -18.516 2.793 1.133 1.00 97.75 264 ASN A N 1
ATOM 2053 C CA . ASN A 1 264 ? -19.840 2.473 1.660 1.00 97.75 264 ASN A CA 1
ATOM 2054 C C . ASN A 1 264 ? -20.820 2.095 0.544 1.00 97.75 264 ASN A C 1
ATOM 2056 O O . ASN A 1 264 ? -21.441 1.041 0.637 1.00 97.75 264 ASN A O 1
ATOM 2060 N N . ASP A 1 265 ? -20.884 2.860 -0.550 1.00 97.88 265 ASP A N 1
ATOM 2061 C CA . ASP A 1 265 ? -21.740 2.526 -1.699 1.00 97.88 265 ASP A CA 1
ATOM 2062 C C . ASP A 1 265 ? -21.433 1.125 -2.256 1.00 97.88 265 ASP A C 1
ATOM 2064 O O . ASP A 1 265 ? -22.327 0.362 -2.620 1.00 97.88 265 ASP A O 1
ATOM 2068 N N . ARG A 1 266 ? -20.149 0.755 -2.301 1.00 97.75 266 ARG A N 1
ATOM 2069 C CA . ARG A 1 266 ? -19.703 -0.564 -2.775 1.00 97.75 266 ARG A CA 1
ATOM 2070 C C . ARG A 1 266 ? -19.981 -1.677 -1.767 1.00 97.75 266 ARG A C 1
ATOM 2072 O O . ARG A 1 266 ? -20.295 -2.789 -2.185 1.00 97.75 266 ARG A O 1
ATOM 2079 N N . ILE A 1 267 ? -19.891 -1.387 -0.468 1.00 97.94 267 ILE A N 1
ATOM 2080 C CA . ILE A 1 267 ? -20.297 -2.306 0.605 1.00 97.94 267 ILE A CA 1
ATOM 2081 C C . ILE A 1 267 ? -21.798 -2.602 0.504 1.00 97.94 267 ILE A C 1
ATOM 2083 O O . ILE A 1 267 ? -22.195 -3.761 0.614 1.00 97.94 267 ILE A O 1
ATOM 2087 N N . GLU A 1 268 ? -22.628 -1.594 0.225 1.00 98.00 268 GLU A N 1
ATOM 2088 C CA . GLU A 1 268 ? -24.063 -1.805 -0.002 1.00 98.00 268 GLU A CA 1
ATOM 2089 C C . GLU A 1 268 ? -24.322 -2.689 -1.228 1.00 98.00 268 GLU A C 1
ATOM 2091 O O . GLU A 1 268 ? -25.137 -3.606 -1.166 1.00 98.00 268 GLU A O 1
ATOM 2096 N N . GLN A 1 269 ? -23.577 -2.490 -2.322 1.00 97.94 269 GLN A N 1
ATOM 2097 C CA . GLN A 1 269 ? -23.719 -3.299 -3.541 1.00 97.94 269 GLN A CA 1
ATOM 2098 C C . GLN A 1 269 ? -23.381 -4.784 -3.343 1.00 97.94 269 GLN A C 1
ATOM 2100 O O . GLN A 1 269 ? -24.009 -5.635 -3.974 1.00 97.94 269 GLN A O 1
ATOM 2105 N N . VAL A 1 270 ? -22.398 -5.118 -2.497 1.00 98.06 270 VAL A N 1
ATOM 2106 C CA . VAL A 1 270 ? -22.099 -6.525 -2.154 1.00 98.06 270 VAL A CA 1
ATOM 2107 C C . VAL A 1 270 ? -23.014 -7.082 -1.058 1.00 98.06 270 VAL A C 1
ATOM 2109 O O . VAL A 1 270 ? -23.034 -8.293 -0.848 1.00 98.06 270 VAL A O 1
ATOM 2112 N N . GLY A 1 271 ? -23.765 -6.217 -0.371 1.00 97.88 271 GLY A N 1
ATOM 2113 C CA . GLY A 1 271 ? -24.570 -6.531 0.804 1.00 97.88 271 GLY A CA 1
ATOM 2114 C C . GLY A 1 271 ? -23.797 -6.316 2.107 1.00 97.88 271 GLY A C 1
ATOM 2115 O O . GLY A 1 271 ? -22.898 -7.090 2.449 1.00 97.88 271 GLY A O 1
ATOM 2116 N N . ARG A 1 272 ? -24.198 -5.298 2.883 1.00 98.00 272 ARG A N 1
ATOM 2117 C CA . ARG A 1 272 ? -23.536 -4.892 4.137 1.00 98.00 272 ARG A CA 1
ATOM 2118 C C . ARG A 1 272 ? -23.360 -6.044 5.128 1.00 98.00 272 ARG A C 1
ATOM 2120 O O . ARG A 1 272 ? -22.267 -6.231 5.655 1.00 98.00 272 ARG A O 1
ATOM 2127 N N . GLU A 1 273 ? -24.396 -6.844 5.369 1.00 97.94 273 GLU A N 1
ATOM 2128 C CA . GLU A 1 273 ? -24.319 -7.971 6.312 1.00 97.94 273 GLU A CA 1
ATOM 2129 C C . GLU A 1 273 ? -23.328 -9.055 5.866 1.00 97.94 273 GLU A C 1
ATOM 2131 O O . GLU A 1 273 ? -22.579 -9.601 6.685 1.00 97.94 273 GLU A O 1
ATOM 2136 N N . GLU A 1 274 ? -23.306 -9.378 4.567 1.00 98.00 274 GLU A N 1
ATOM 2137 C CA . GLU A 1 274 ? -22.343 -10.333 4.016 1.00 98.00 274 GLU A CA 1
ATOM 2138 C C . GLU A 1 274 ? -20.924 -9.776 4.163 1.00 98.00 274 GLU A C 1
ATOM 2140 O O . GLU A 1 274 ? -20.037 -10.482 4.650 1.00 98.00 274 GLU A O 1
ATOM 2145 N N . PHE A 1 275 ? -20.723 -8.497 3.833 1.00 98.31 275 PHE A N 1
ATOM 2146 C CA . PHE A 1 275 ? -19.447 -7.815 4.007 1.00 98.31 275 PHE A CA 1
ATOM 2147 C C . PHE A 1 275 ? -18.949 -7.857 5.453 1.00 98.31 275 PHE A C 1
ATOM 2149 O O . PHE A 1 275 ? -17.838 -8.331 5.682 1.00 98.31 275 PHE A O 1
ATOM 2156 N N . VAL A 1 276 ? -19.765 -7.449 6.430 1.00 98.25 276 VAL A N 1
ATOM 2157 C CA . VAL A 1 276 ? -19.399 -7.449 7.860 1.00 98.25 276 VAL A CA 1
ATOM 2158 C C . VAL A 1 276 ? -18.986 -8.848 8.318 1.00 98.25 276 VAL A C 1
ATOM 2160 O O . VAL A 1 276 ? -17.922 -9.026 8.918 1.00 98.25 276 VAL A O 1
ATOM 2163 N N . ARG A 1 277 ? -19.774 -9.874 7.970 1.00 98.19 277 ARG A N 1
ATOM 2164 C CA . ARG A 1 277 ? -19.474 -11.269 8.322 1.00 98.19 277 ARG A CA 1
ATOM 2165 C C . ARG A 1 277 ? -18.126 -11.722 7.757 1.00 98.19 277 ARG A C 1
ATOM 2167 O O . ARG A 1 277 ? -17.342 -12.365 8.459 1.00 98.19 277 ARG A O 1
ATOM 2174 N N . ARG A 1 278 ? -17.846 -11.398 6.489 1.00 98.31 278 ARG A N 1
ATOM 2175 C CA . ARG A 1 278 ? -16.576 -11.740 5.826 1.00 98.31 278 ARG A CA 1
ATOM 2176 C C . ARG A 1 278 ? -15.410 -10.950 6.414 1.00 98.31 278 ARG A C 1
ATOM 2178 O O . ARG A 1 278 ? -14.377 -11.550 6.698 1.00 98.31 278 ARG A O 1
ATOM 2185 N N . LEU A 1 279 ? -15.592 -9.655 6.660 1.00 98.44 279 LEU A N 1
ATOM 2186 C CA . LEU A 1 279 ? -14.600 -8.755 7.241 1.00 98.44 279 LEU A CA 1
ATOM 2187 C C . LEU A 1 279 ? -14.123 -9.250 8.608 1.00 98.44 279 LEU A C 1
ATOM 2189 O O . LEU A 1 279 ? -12.918 -9.387 8.812 1.00 98.44 279 LEU A O 1
ATOM 2193 N N . ILE A 1 280 ? -15.048 -9.598 9.510 1.00 98.62 280 ILE A N 1
ATOM 2194 C CA . ILE A 1 280 ? -14.719 -10.180 10.822 1.00 98.62 280 ILE A CA 1
ATOM 2195 C C . ILE A 1 280 ? -13.872 -11.448 10.643 1.00 98.62 280 ILE A C 1
ATOM 2197 O O . ILE A 1 280 ? -12.821 -11.594 11.274 1.00 98.62 280 ILE A O 1
ATOM 2201 N N . GLY A 1 281 ? -14.288 -12.342 9.739 1.00 98.31 281 GLY A N 1
ATOM 2202 C CA . GLY A 1 281 ? -13.548 -13.563 9.420 1.00 98.31 281 GLY A CA 1
ATOM 2203 C C . GLY A 1 281 ? -12.139 -13.289 8.881 1.00 98.31 281 GLY A C 1
ATOM 2204 O O . GLY A 1 281 ? -11.176 -13.926 9.308 1.00 98.31 281 GLY A O 1
ATOM 2205 N N . TRP A 1 282 ? -11.987 -12.321 7.978 1.00 98.56 282 TRP A N 1
ATOM 2206 C CA . TRP A 1 282 ? -10.699 -11.940 7.400 1.00 98.56 282 TRP A CA 1
ATOM 2207 C C . TRP A 1 282 ? -9.766 -11.305 8.427 1.00 98.56 282 TRP A C 1
ATOM 2209 O O . TRP A 1 282 ? -8.615 -11.731 8.543 1.00 98.56 282 TRP A O 1
ATOM 2219 N N . LEU A 1 283 ? -10.251 -10.354 9.226 1.00 98.56 283 LEU A N 1
ATOM 2220 C CA . LEU A 1 283 ? -9.467 -9.734 10.296 1.00 98.56 283 LEU A CA 1
ATOM 2221 C C . LEU A 1 283 ? -9.022 -10.772 11.340 1.00 98.56 283 LEU A C 1
ATOM 2223 O O . LEU A 1 283 ? -7.866 -10.763 11.769 1.00 98.56 283 LEU A O 1
ATOM 2227 N N . GLY A 1 284 ? -9.878 -11.750 11.654 1.00 98.19 284 GLY A N 1
ATOM 2228 C CA . GLY A 1 284 ? -9.537 -12.892 12.507 1.00 98.19 284 GLY A CA 1
ATOM 2229 C C . GLY A 1 284 ? -8.417 -13.795 11.962 1.00 98.19 284 GLY A C 1
ATOM 2230 O O . GLY A 1 284 ? -7.755 -14.492 12.734 1.00 98.19 284 GLY A O 1
ATOM 2231 N N . LEU A 1 285 ? -8.148 -13.764 10.652 1.00 98.50 285 LEU A N 1
ATOM 2232 C CA . LEU A 1 285 ? -7.077 -14.529 9.996 1.00 98.50 285 LEU A CA 1
ATOM 2233 C C . LEU A 1 285 ? -5.755 -13.752 9.853 1.00 98.50 285 LEU A C 1
ATOM 2235 O O . LEU A 1 285 ? -4.723 -14.351 9.527 1.00 98.50 285 LEU A O 1
ATOM 2239 N N . VAL A 1 286 ? -5.726 -12.450 10.160 1.00 98.44 286 VAL A N 1
ATOM 2240 C CA . VAL A 1 286 ? -4.500 -11.625 10.140 1.00 98.44 286 VAL A CA 1
ATOM 2241 C C . VAL A 1 286 ? -3.360 -12.214 10.994 1.00 98.44 286 VAL A C 1
ATOM 2243 O O . VAL A 1 286 ? -2.217 -12.234 10.519 1.00 98.44 286 VAL A O 1
ATOM 2246 N N . PRO A 1 287 ? -3.594 -12.795 12.192 1.00 98.06 287 PRO A N 1
ATOM 2247 C CA . PRO A 1 287 ? -2.532 -13.451 12.960 1.00 98.06 287 PRO A CA 1
ATOM 2248 C C . PRO A 1 287 ? -1.781 -14.557 12.201 1.00 98.06 287 PRO A C 1
ATOM 2250 O O . PRO A 1 287 ? -0.569 -14.712 12.395 1.00 98.06 287 PRO A O 1
ATOM 2253 N N . ARG A 1 288 ? -2.455 -15.275 11.290 1.00 97.75 288 ARG A N 1
ATOM 2254 C CA . ARG A 1 288 ? -1.872 -16.364 10.478 1.00 97.75 288 ARG A CA 1
ATOM 2255 C C . ARG A 1 288 ? -1.069 -15.867 9.275 1.00 97.75 288 ARG A C 1
ATOM 2257 O O . ARG A 1 288 ? -0.281 -16.615 8.708 1.00 97.75 288 ARG A O 1
ATOM 2264 N N . SER A 1 289 ? -1.214 -14.592 8.926 1.00 97.25 289 SER A N 1
ATOM 2265 C CA . SER A 1 289 ? -0.640 -14.017 7.709 1.00 97.25 289 SER A CA 1
ATOM 2266 C C . SER A 1 289 ? 0.882 -13.867 7.796 1.00 97.25 289 SER A C 1
ATOM 2268 O O . SER A 1 289 ? 1.438 -13.531 8.851 1.00 97.25 289 SER A O 1
ATOM 2270 N N . ARG A 1 290 ? 1.594 -14.080 6.686 1.00 95.25 290 ARG A N 1
ATOM 2271 C CA . ARG A 1 290 ? 3.061 -13.948 6.620 1.00 95.25 290 ARG A CA 1
ATOM 2272 C C . ARG A 1 290 ? 3.517 -12.509 6.936 1.00 95.25 290 ARG A C 1
ATOM 2274 O O . ARG A 1 290 ? 3.118 -11.582 6.231 1.00 95.25 290 ARG A O 1
ATOM 2281 N N . PRO A 1 291 ? 4.431 -12.292 7.909 1.00 89.50 291 PRO A N 1
ATOM 2282 C CA . PRO A 1 291 ? 4.851 -10.944 8.320 1.00 89.50 291 PRO A CA 1
ATOM 2283 C C . PRO A 1 291 ? 5.399 -10.077 7.177 1.00 89.50 291 PRO A C 1
ATOM 2285 O O . PRO A 1 291 ? 5.102 -8.888 7.095 1.00 89.50 291 PRO A O 1
ATOM 2288 N N . GLY A 1 292 ? 6.170 -10.673 6.258 1.00 89.38 292 GLY A N 1
ATOM 2289 C CA . GLY A 1 292 ? 6.836 -9.942 5.175 1.00 89.38 292 GLY A CA 1
ATOM 2290 C C . GLY A 1 292 ? 5.891 -9.265 4.176 1.00 89.38 292 GLY A C 1
ATOM 2291 O O . GLY A 1 292 ? 6.285 -8.263 3.581 1.00 89.38 292 GLY A O 1
ATOM 2292 N N . LEU A 1 293 ? 4.664 -9.777 4.017 1.00 90.88 293 LEU A N 1
ATOM 2293 C CA . LEU A 1 293 ? 3.649 -9.204 3.124 1.00 90.88 293 LEU A CA 1
ATOM 2294 C C . LEU A 1 293 ? 2.876 -8.053 3.781 1.00 90.88 293 LEU A C 1
ATOM 2296 O O . LEU A 1 293 ? 2.367 -7.187 3.087 1.00 90.88 293 LEU A O 1
ATOM 2300 N N . LEU A 1 294 ? 2.829 -7.998 5.113 1.00 93.31 294 LEU A N 1
ATOM 2301 C CA . LEU A 1 294 ? 2.139 -6.926 5.839 1.00 93.31 294 LEU A CA 1
ATOM 2302 C C . LEU A 1 294 ? 3.084 -5.792 6.250 1.00 93.31 294 LEU A C 1
ATOM 2304 O O . LEU A 1 294 ? 2.639 -4.667 6.465 1.00 93.31 294 LEU A O 1
ATOM 2308 N N . ALA A 1 295 ? 4.386 -6.063 6.372 1.00 90.69 295 ALA A N 1
ATOM 2309 C CA . ALA A 1 295 ? 5.389 -5.053 6.716 1.00 90.69 295 ALA A CA 1
ATOM 2310 C C . ALA A 1 295 ? 5.848 -4.216 5.510 1.00 90.69 295 ALA A C 1
ATOM 2312 O O . ALA A 1 295 ? 6.300 -3.087 5.674 1.00 90.69 295 ALA A O 1
ATOM 2313 N N . ARG A 1 296 ? 5.760 -4.764 4.293 1.00 88.50 296 ARG A N 1
ATOM 2314 C CA . ARG A 1 296 ? 6.182 -4.088 3.061 1.00 88.50 296 ARG A CA 1
ATOM 2315 C C . ARG A 1 296 ? 4.976 -3.512 2.340 1.00 88.50 296 ARG A C 1
ATOM 2317 O O . ARG A 1 296 ? 3.901 -4.098 2.346 1.00 88.50 296 ARG A O 1
ATOM 2324 N N . GLU A 1 297 ? 5.175 -2.387 1.673 1.00 85.38 297 GLU A N 1
ATOM 2325 C CA . GLU A 1 297 ? 4.179 -1.853 0.750 1.00 85.38 297 GLU A CA 1
ATOM 2326 C C . GLU A 1 297 ? 3.967 -2.819 -0.423 1.00 85.38 297 GLU A C 1
ATOM 2328 O O . GLU A 1 297 ? 4.858 -3.047 -1.249 1.00 85.38 297 GLU A O 1
ATOM 2333 N N . CYS A 1 298 ? 2.785 -3.415 -0.467 1.00 89.00 298 CYS A N 1
ATOM 2334 C CA . CYS A 1 298 ? 2.320 -4.302 -1.522 1.00 89.00 298 CYS A CA 1
ATOM 2335 C C . CYS A 1 298 ? 0.789 -4.334 -1.500 1.00 89.00 298 CYS A C 1
ATOM 2337 O O . CYS A 1 298 ? 0.183 -3.855 -0.541 1.00 89.00 298 CYS A O 1
ATOM 2339 N N . ALA A 1 299 ? 0.175 -4.938 -2.519 1.00 90.81 299 ALA A N 1
ATOM 2340 C CA . ALA A 1 299 ? -1.281 -5.012 -2.636 1.00 90.81 299 ALA A CA 1
ATOM 2341 C C . ALA A 1 299 ? -1.954 -5.584 -1.374 1.00 90.81 299 ALA A C 1
ATOM 2343 O O . ALA A 1 299 ? -2.959 -5.040 -0.934 1.00 90.81 299 ALA A O 1
ATOM 2344 N N . ASN A 1 300 ? -1.371 -6.609 -0.733 1.00 94.88 300 ASN A N 1
ATOM 2345 C CA . ASN A 1 300 ? -1.891 -7.154 0.526 1.00 94.88 300 ASN A CA 1
ATOM 2346 C C . ASN A 1 300 ? -1.972 -6.083 1.629 1.00 94.88 300 ASN A C 1
ATOM 2348 O O . ASN A 1 300 ? -3.011 -5.934 2.265 1.00 94.88 300 ASN A O 1
ATOM 2352 N N . ARG A 1 301 ? -0.888 -5.329 1.863 1.00 95.62 301 ARG A N 1
ATOM 2353 C CA . ARG A 1 301 ? -0.847 -4.292 2.910 1.00 95.62 301 ARG A CA 1
ATOM 2354 C C . ARG A 1 301 ? -1.879 -3.194 2.641 1.00 95.62 301 ARG A C 1
ATOM 2356 O O . ARG A 1 301 ? -2.579 -2.787 3.561 1.00 95.62 301 ARG A O 1
ATOM 2363 N N . GLU A 1 302 ? -1.964 -2.728 1.400 1.00 94.81 302 GLU A N 1
ATOM 2364 C CA . GLU A 1 302 ? -2.844 -1.616 1.018 1.00 94.81 302 GLU A CA 1
ATOM 2365 C C . GLU A 1 302 ? -4.323 -2.022 1.062 1.00 94.81 302 GLU A C 1
ATOM 2367 O O . GLU A 1 302 ? -5.141 -1.309 1.635 1.00 94.81 302 GLU A O 1
ATOM 2372 N N . MET A 1 303 ? -4.650 -3.223 0.578 1.00 96.62 303 MET A N 1
ATOM 2373 C CA . MET A 1 303 ? -5.987 -3.812 0.685 1.00 96.62 303 MET A CA 1
ATOM 2374 C C . MET A 1 303 ? -6.430 -3.979 2.140 1.00 96.62 303 MET A C 1
ATOM 2376 O O . MET A 1 303 ? -7.537 -3.588 2.500 1.00 96.62 303 MET A O 1
ATOM 2380 N N . LEU A 1 304 ? -5.561 -4.533 2.996 1.00 97.88 304 LEU A N 1
ATOM 2381 C CA . LEU A 1 304 ? -5.874 -4.698 4.414 1.00 97.88 304 LEU A CA 1
ATOM 2382 C C . LEU A 1 304 ? -6.053 -3.341 5.106 1.00 97.88 304 LEU A C 1
ATOM 2384 O O . LEU A 1 304 ? -6.909 -3.219 5.975 1.00 97.88 304 LEU A O 1
ATOM 2388 N N . ARG A 1 305 ? -5.297 -2.309 4.703 1.00 98.19 305 ARG A N 1
ATOM 2389 C CA . ARG A 1 305 ? -5.525 -0.939 5.181 1.00 98.19 305 ARG A CA 1
ATOM 2390 C C . ARG A 1 305 ? -6.925 -0.448 4.808 1.00 98.19 305 ARG A C 1
ATOM 2392 O O . ARG A 1 305 ? -7.598 0.106 5.669 1.00 98.19 305 ARG A O 1
ATOM 2399 N N . GLY A 1 306 ? -7.364 -0.662 3.568 1.00 97.88 306 GLY A N 1
ATOM 2400 C CA . GLY A 1 306 ? -8.715 -0.300 3.131 1.00 97.88 306 GLY A CA 1
ATOM 2401 C C . GLY A 1 306 ? -9.797 -1.029 3.925 1.00 97.88 306 GLY A C 1
ATOM 2402 O O . GLY A 1 306 ? -10.707 -0.391 4.440 1.00 97.88 306 GLY A O 1
ATOM 2403 N N . LEU A 1 307 ? -9.644 -2.345 4.112 1.00 98.25 307 LEU A N 1
ATOM 2404 C CA . LEU A 1 307 ? -10.545 -3.153 4.945 1.00 98.25 307 LEU A CA 1
ATOM 2405 C C . LEU A 1 307 ? -10.630 -2.635 6.389 1.00 98.25 307 LEU A C 1
ATOM 2407 O O . LEU A 1 307 ? -11.721 -2.569 6.948 1.00 98.25 307 LEU A O 1
ATOM 2411 N N . LEU A 1 308 ? -9.498 -2.246 6.987 1.00 98.50 308 LEU A N 1
ATOM 2412 C CA . LEU A 1 308 ? -9.477 -1.639 8.320 1.00 98.50 308 LEU A CA 1
ATOM 2413 C C . LEU A 1 308 ? -10.264 -0.321 8.338 1.00 98.50 308 LEU A C 1
ATOM 2415 O O . LEU A 1 308 ? -11.100 -0.142 9.213 1.00 98.50 308 LEU A O 1
ATOM 2419 N N . TRP A 1 309 ? -10.060 0.575 7.370 1.00 98.50 309 TRP A N 1
ATOM 2420 C CA . TRP A 1 309 ? -10.770 1.862 7.336 1.00 98.50 309 TRP A CA 1
ATOM 2421 C C . TRP A 1 309 ? -12.278 1.742 7.116 1.00 98.50 309 TRP A C 1
ATOM 2423 O O . TRP A 1 309 ? -13.023 2.566 7.637 1.00 98.50 309 TRP A O 1
ATOM 2433 N N . CYS A 1 310 ? -12.749 0.694 6.440 1.00 98.06 310 CYS A N 1
ATOM 2434 C CA . CYS A 1 310 ? -14.183 0.405 6.369 1.00 98.06 310 CYS A CA 1
ATOM 2435 C C . CYS A 1 310 ? -14.808 0.100 7.739 1.00 98.06 310 CYS A C 1
ATOM 2437 O O . CYS A 1 310 ? -16.021 0.193 7.872 1.00 98.06 310 CYS A O 1
ATOM 2439 N N . CYS A 1 311 ? -14.015 -0.254 8.757 1.00 98.06 311 CYS A N 1
ATOM 2440 C CA . CYS A 1 311 ? -14.531 -0.560 10.091 1.00 98.06 311 CYS A CA 1
ATOM 2441 C C . CYS A 1 311 ? -15.015 0.680 10.859 1.00 98.06 311 CYS A C 1
ATOM 2443 O O . CYS A 1 311 ? -15.787 0.515 11.796 1.00 98.06 311 CYS A O 1
ATOM 2445 N N . CYS A 1 312 ? -14.591 1.897 10.490 1.00 95.88 312 CYS A N 1
ATOM 2446 C CA . CYS A 1 312 ? -15.005 3.122 11.192 1.00 95.88 312 CYS A CA 1
ATOM 2447 C C . CYS A 1 312 ? -16.515 3.388 11.086 1.00 95.88 312 CYS A C 1
ATOM 2449 O O . CYS A 1 312 ? -17.102 3.960 11.995 1.00 95.88 312 CYS A O 1
ATOM 2451 N N . GLU A 1 313 ? -17.135 2.943 9.991 1.00 93.94 313 GLU A N 1
ATOM 2452 C CA . GLU A 1 313 ? -18.556 3.154 9.672 1.00 93.94 313 GLU A CA 1
ATOM 2453 C C . GLU A 1 313 ? -19.445 1.979 10.124 1.00 93.94 313 GLU A C 1
ATOM 2455 O O . GLU A 1 313 ? -20.634 1.912 9.799 1.00 93.94 313 GLU A O 1
ATOM 2460 N N . LEU A 1 314 ? -18.859 1.005 10.829 1.00 93.75 314 LEU A N 1
ATOM 2461 C CA . LEU A 1 314 ? -19.529 -0.204 11.293 1.00 93.75 314 LEU A CA 1
ATOM 2462 C C . LEU A 1 314 ? -19.652 -0.147 12.818 1.00 93.75 314 LEU A C 1
ATOM 2464 O O . LEU A 1 314 ? -18.713 -0.494 13.535 1.00 93.75 314 LEU A O 1
ATOM 2468 N N . ASP A 1 315 ? -20.820 0.272 13.308 1.00 92.69 315 ASP A N 1
ATOM 2469 C CA . ASP A 1 315 ? -21.174 0.270 14.736 1.00 92.69 315 ASP A CA 1
ATOM 2470 C C . ASP A 1 315 ? -21.469 -1.162 15.226 1.00 92.69 315 ASP A C 1
ATOM 2472 O O . ASP A 1 315 ? -22.595 -1.539 15.542 1.00 92.69 315 ASP A O 1
ATOM 2476 N N . ASP A 1 316 ? -20.443 -2.015 15.185 1.00 95.31 316 ASP A N 1
ATOM 2477 C CA . ASP A 1 316 ? -20.537 -3.436 15.500 1.00 95.31 316 ASP A CA 1
ATOM 2478 C C . ASP A 1 316 ? -19.406 -3.858 16.452 1.00 95.31 316 ASP A C 1
ATOM 2480 O O . ASP A 1 316 ? -18.205 -3.748 16.168 1.00 95.31 316 ASP A O 1
ATOM 2484 N N . ARG A 1 317 ? -19.797 -4.394 17.615 1.00 94.94 317 ARG A N 1
ATOM 2485 C CA . ARG A 1 317 ? -18.858 -4.825 18.660 1.00 94.94 317 ARG A CA 1
ATOM 2486 C C . ARG A 1 317 ? -17.918 -5.937 18.183 1.00 94.94 317 ARG A C 1
ATOM 2488 O O . ARG A 1 317 ? -16.761 -5.972 18.608 1.00 94.94 317 ARG A O 1
ATOM 2495 N N . ALA A 1 318 ? -18.381 -6.856 17.338 1.00 96.25 318 ALA A N 1
ATOM 2496 C CA . ALA A 1 318 ? -17.557 -7.936 16.804 1.00 96.25 318 ALA A CA 1
ATOM 2497 C C . ALA A 1 318 ? -16.525 -7.409 15.795 1.00 96.25 318 ALA A C 1
ATOM 2499 O O . ALA A 1 318 ? -15.384 -7.880 15.801 1.00 96.25 318 ALA A O 1
ATOM 2500 N N . VAL A 1 319 ? -16.870 -6.389 15.001 1.00 97.75 319 VAL A N 1
ATOM 2501 C CA . VAL A 1 319 ? -15.912 -5.692 14.123 1.00 97.75 319 VAL A CA 1
ATOM 2502 C C . VAL A 1 319 ? -14.794 -5.054 14.946 1.00 97.75 319 VAL A C 1
ATOM 2504 O O . VAL A 1 319 ? -13.621 -5.336 14.701 1.00 97.75 319 VAL A O 1
ATOM 2507 N N . VAL A 1 320 ? -15.130 -4.282 15.982 1.00 97.38 320 VAL A N 1
ATOM 2508 C CA . VAL A 1 320 ? -14.140 -3.657 16.880 1.00 97.38 320 VAL A CA 1
ATOM 2509 C C . VAL A 1 320 ? -13.213 -4.693 17.523 1.00 97.38 320 VAL A C 1
ATOM 2511 O O . VAL A 1 320 ? -11.992 -4.509 17.567 1.00 97.38 320 VAL A O 1
ATOM 2514 N N . GLN A 1 321 ? -13.761 -5.819 17.988 1.00 96.38 321 GLN A N 1
ATOM 2515 C CA . GLN A 1 321 ? -12.956 -6.910 18.543 1.00 96.38 321 GLN A CA 1
ATOM 2516 C C . GLN A 1 321 ? -12.008 -7.519 17.503 1.00 96.38 321 GLN A C 1
ATOM 2518 O O . GLN A 1 321 ? -10.848 -7.806 17.821 1.00 96.38 321 GLN A O 1
ATOM 2523 N N . ALA A 1 322 ? -12.473 -7.693 16.265 1.00 98.00 322 ALA A N 1
ATOM 2524 C CA . ALA A 1 322 ? -11.662 -8.209 15.171 1.00 98.00 322 ALA A CA 1
ATOM 2525 C C . ALA A 1 322 ? -10.534 -7.234 14.786 1.00 98.00 322 ALA A C 1
ATOM 2527 O O . ALA A 1 322 ? -9.398 -7.671 14.585 1.00 98.00 322 ALA A O 1
ATOM 2528 N N . VAL A 1 323 ? -10.803 -5.922 14.772 1.00 98.50 323 VAL A N 1
ATOM 2529 C CA . VAL A 1 323 ? -9.786 -4.878 14.555 1.00 98.50 323 VAL A CA 1
ATOM 2530 C C . VAL A 1 323 ? -8.732 -4.902 15.664 1.00 98.50 323 VAL A C 1
ATOM 2532 O O . VAL A 1 323 ? -7.539 -4.930 15.364 1.00 98.50 323 VAL A O 1
ATOM 2535 N N . ALA A 1 324 ? -9.133 -4.969 16.939 1.00 97.94 324 ALA A N 1
ATOM 2536 C CA . ALA A 1 324 ? -8.194 -5.037 18.063 1.00 97.94 324 ALA A CA 1
ATOM 2537 C C . ALA A 1 324 ? -7.319 -6.308 18.025 1.00 97.94 324 ALA A C 1
ATOM 2539 O O . ALA A 1 324 ? -6.113 -6.255 18.286 1.00 97.94 324 ALA A O 1
ATOM 2540 N N . LEU A 1 325 ? -7.896 -7.458 17.652 1.00 97.88 325 LEU A N 1
ATOM 2541 C CA . LEU A 1 325 ? -7.146 -8.701 17.442 1.00 97.88 325 LEU A CA 1
ATOM 2542 C C . LEU A 1 325 ? -6.131 -8.563 16.295 1.00 97.88 325 LEU A C 1
ATOM 2544 O O . LEU A 1 325 ? -4.973 -8.968 16.442 1.00 97.88 325 LEU A O 1
ATOM 2548 N N . ALA A 1 326 ? -6.547 -7.981 15.168 1.00 98.38 326 ALA A N 1
ATOM 2549 C CA . ALA A 1 326 ? -5.666 -7.725 14.036 1.00 98.38 326 ALA A CA 1
ATOM 2550 C C . ALA A 1 326 ? -4.530 -6.763 14.421 1.00 98.38 326 ALA A C 1
ATOM 2552 O O . ALA A 1 326 ? -3.376 -7.039 14.096 1.00 98.38 326 ALA A O 1
ATOM 2553 N N . ALA A 1 327 ? -4.819 -5.693 15.169 1.00 98.44 327 ALA A N 1
ATOM 2554 C CA . ALA A 1 327 ? -3.839 -4.708 15.630 1.00 98.44 327 ALA A CA 1
ATOM 2555 C C . ALA A 1 327 ? -2.704 -5.345 16.452 1.00 98.44 327 ALA A C 1
ATOM 2557 O O . ALA A 1 327 ? -1.526 -5.127 16.156 1.00 98.44 327 ALA A O 1
ATOM 2558 N N . ASP A 1 328 ? -3.039 -6.196 17.430 1.00 98.19 328 ASP A N 1
ATOM 2559 C CA . ASP A 1 328 ? -2.051 -6.938 18.230 1.00 98.19 328 ASP A CA 1
ATOM 2560 C C . ASP A 1 328 ? -1.140 -7.800 17.336 1.00 98.19 328 ASP A C 1
ATOM 2562 O O . ASP A 1 328 ? 0.093 -7.762 17.432 1.00 98.19 328 ASP A O 1
ATOM 2566 N N . ALA A 1 329 ? -1.736 -8.535 16.394 1.00 98.00 329 ALA A N 1
ATOM 2567 C CA . ALA A 1 329 ? -0.989 -9.351 15.443 1.00 98.00 329 ALA A CA 1
ATOM 2568 C C . ALA A 1 329 ? -0.082 -8.509 14.526 1.00 98.00 329 ALA A C 1
ATOM 2570 O O . ALA A 1 329 ? 1.064 -8.892 14.273 1.00 98.00 329 ALA A O 1
ATOM 2571 N N . LEU A 1 330 ? -0.564 -7.364 14.044 1.00 98.12 330 LEU A N 1
ATOM 2572 C CA . LEU A 1 330 ? 0.182 -6.455 13.173 1.00 98.12 330 LEU A CA 1
ATOM 2573 C C . LEU A 1 330 ? 1.379 -5.830 13.898 1.00 98.12 330 LEU A C 1
ATOM 2575 O O . LEU A 1 330 ? 2.476 -5.800 13.332 1.00 98.12 330 LEU A O 1
ATOM 2579 N N . TYR A 1 331 ? 1.225 -5.439 15.167 1.00 97.56 331 TYR A N 1
ATOM 2580 C CA . TYR A 1 331 ? 2.343 -4.961 15.983 1.00 97.56 331 TYR A CA 1
ATOM 2581 C C . TYR A 1 331 ? 3.387 -6.048 16.245 1.00 97.56 331 TYR A C 1
ATOM 2583 O O . TYR A 1 331 ? 4.583 -5.797 16.073 1.00 97.56 331 TYR A O 1
ATOM 2591 N N . LYS A 1 332 ? 2.970 -7.280 16.571 1.00 96.62 332 LYS A N 1
ATOM 2592 C CA . LYS A 1 332 ? 3.890 -8.429 16.708 1.00 96.62 332 LYS A CA 1
ATOM 2593 C C . LYS A 1 332 ? 4.677 -8.698 15.421 1.00 96.62 332 LYS A C 1
ATOM 2595 O O . LYS A 1 332 ? 5.834 -9.109 15.479 1.00 96.62 332 LYS A O 1
ATOM 2600 N N . LYS A 1 333 ? 4.073 -8.424 14.261 1.00 96.12 333 LYS A N 1
ATOM 2601 C CA . LYS A 1 333 ? 4.688 -8.560 12.930 1.00 96.12 333 LYS A CA 1
ATOM 2602 C C . LYS A 1 333 ? 5.449 -7.310 12.464 1.00 96.12 333 LYS A C 1
ATOM 2604 O O . LYS A 1 333 ? 5.963 -7.323 11.348 1.00 96.12 333 LYS A O 1
ATOM 2609 N N . LYS A 1 334 ? 5.551 -6.259 13.292 1.00 96.12 334 LYS A N 1
ATOM 2610 C CA . LYS A 1 334 ? 6.187 -4.967 12.961 1.00 96.12 334 LYS A CA 1
ATOM 2611 C C . LYS A 1 334 ? 5.618 -4.328 11.686 1.00 96.12 334 LYS A C 1
ATOM 2613 O O . LYS A 1 334 ? 6.349 -3.734 10.899 1.00 96.12 334 LYS A O 1
ATOM 2618 N N . SER A 1 335 ? 4.318 -4.492 11.454 1.00 96.12 335 SER A N 1
ATOM 2619 C CA . SER A 1 335 ? 3.628 -3.836 10.348 1.00 96.12 335 SER A CA 1
ATOM 2620 C C . SER A 1 335 ? 3.139 -2.457 10.781 1.00 96.12 335 SER A C 1
ATOM 2622 O O . SER A 1 335 ? 2.504 -2.325 11.827 1.00 96.12 335 SER A O 1
ATOM 2624 N N . GLY A 1 336 ? 3.351 -1.446 9.934 1.00 94.88 336 GLY A N 1
ATOM 2625 C CA . GLY A 1 336 ? 2.774 -0.112 10.128 1.00 94.88 336 GLY A CA 1
ATOM 2626 C C . GLY A 1 336 ? 1.238 -0.092 10.119 1.00 94.88 336 GLY A C 1
ATOM 2627 O O . GLY A 1 336 ? 0.641 0.893 10.535 1.00 94.88 336 GLY A O 1
ATOM 2628 N N . LEU A 1 337 ? 0.575 -1.179 9.698 1.00 97.56 337 LEU A N 1
ATOM 2629 C CA . LEU A 1 337 ? -0.881 -1.306 9.812 1.00 97.56 337 LEU A CA 1
ATOM 2630 C C . LEU A 1 337 ? -1.365 -1.450 11.262 1.00 97.56 337 LEU A C 1
ATOM 2632 O O . LEU A 1 337 ? -2.545 -1.239 11.508 1.00 97.56 337 LEU A O 1
ATOM 2636 N N . GLY A 1 338 ? -0.488 -1.773 12.222 1.00 97.94 338 GLY A N 1
ATOM 2637 C CA . GLY A 1 338 ? -0.855 -1.740 13.643 1.00 97.94 338 GLY A CA 1
ATOM 2638 C C . GLY A 1 338 ? -1.296 -0.338 14.072 1.00 97.94 338 GLY A C 1
ATOM 2639 O O . GLY A 1 338 ? -2.346 -0.183 14.684 1.00 97.94 338 GLY A O 1
ATOM 2640 N N . THR A 1 339 ? -0.556 0.689 13.641 1.00 98.06 339 THR A N 1
ATOM 2641 C CA . THR A 1 339 ? -0.935 2.099 13.824 1.00 98.06 339 THR A CA 1
ATOM 2642 C C . THR A 1 339 ? -2.241 2.432 13.105 1.00 98.06 339 THR A C 1
ATOM 2644 O O . THR A 1 339 ? -3.092 3.086 13.694 1.00 98.06 339 THR A O 1
ATOM 2647 N N . ALA A 1 340 ? -2.441 1.929 11.880 1.00 98.06 340 ALA A N 1
ATOM 2648 C CA . ALA A 1 340 ? -3.696 2.126 11.148 1.00 98.06 340 ALA A CA 1
ATOM 2649 C C . ALA A 1 340 ? -4.904 1.525 11.881 1.00 98.06 340 ALA A C 1
ATOM 2651 O O . ALA A 1 340 ? -5.950 2.154 11.958 1.00 98.06 340 ALA A O 1
ATOM 2652 N N . ALA A 1 341 ? -4.760 0.341 12.478 1.00 98.56 341 ALA A N 1
ATOM 2653 C CA . ALA A 1 341 ? -5.826 -0.271 13.264 1.00 98.56 341 ALA A CA 1
ATOM 2654 C C . ALA A 1 341 ? -6.145 0.529 14.544 1.00 98.56 341 ALA A C 1
ATOM 2656 O O . ALA A 1 341 ? -7.310 0.642 14.911 1.00 98.56 341 ALA A O 1
ATOM 2657 N N . VAL A 1 342 ? -5.139 1.128 15.195 1.00 98.62 342 VAL A N 1
ATOM 2658 C CA . VAL A 1 342 ? -5.352 2.047 16.332 1.00 98.62 342 VAL A CA 1
ATOM 2659 C C . VAL A 1 342 ? -6.081 3.318 15.894 1.00 98.62 342 VAL A C 1
ATOM 2661 O O . VAL A 1 342 ? -7.028 3.719 16.561 1.00 98.62 342 VAL A O 1
ATOM 2664 N N . GLN A 1 343 ? -5.692 3.914 14.761 1.00 98.44 343 GLN A N 1
ATOM 2665 C CA . GLN A 1 343 ? -6.399 5.061 14.176 1.00 98.44 343 GLN A CA 1
ATOM 2666 C C . GLN A 1 343 ? -7.863 4.711 13.885 1.00 98.44 343 GLN A C 1
ATOM 2668 O O . GLN A 1 343 ? -8.757 5.457 14.260 1.00 98.44 343 GLN A O 1
ATOM 2673 N N . VAL A 1 344 ? -8.125 3.549 13.284 1.00 98.50 344 VAL A N 1
ATOM 2674 C CA . VAL A 1 344 ? -9.491 3.077 13.019 1.00 98.50 344 VAL A CA 1
ATOM 2675 C C . VAL A 1 344 ? -10.299 2.966 14.306 1.00 98.50 344 VAL A C 1
ATOM 2677 O O . VAL A 1 344 ? -11.376 3.540 14.381 1.00 98.50 344 VAL A O 1
ATOM 2680 N N . LEU A 1 345 ? -9.772 2.308 15.345 1.00 98.19 345 LEU A N 1
ATOM 2681 C CA . LEU A 1 345 ? -10.460 2.217 16.638 1.00 98.19 345 LEU A CA 1
ATOM 2682 C C . LEU A 1 345 ? -10.712 3.592 17.275 1.00 98.19 345 LEU A C 1
ATOM 2684 O O . LEU A 1 345 ? -11.726 3.769 17.937 1.00 98.19 345 LEU A O 1
ATOM 2688 N N . PHE A 1 346 ? -9.821 4.562 17.069 1.00 98.06 346 PHE A N 1
ATOM 2689 C CA . PHE A 1 346 ? -10.002 5.940 17.531 1.00 98.06 346 PHE A CA 1
ATOM 2690 C C . PHE A 1 346 ? -11.135 6.685 16.795 1.00 98.06 346 PHE A C 1
ATOM 2692 O O . PHE A 1 346 ? -11.853 7.488 17.400 1.00 98.06 346 PHE A O 1
ATOM 2699 N N . HIS A 1 347 ? -11.312 6.395 15.503 1.00 97.81 347 HIS A N 1
ATOM 2700 C CA . HIS A 1 347 ? -12.351 6.986 14.654 1.00 97.81 347 HIS A CA 1
ATOM 2701 C C . HIS A 1 347 ? -13.701 6.258 14.717 1.00 97.81 347 HIS A C 1
ATOM 2703 O O . HIS A 1 347 ? -14.685 6.815 14.241 1.00 97.81 347 HIS A O 1
ATOM 2709 N N . VAL A 1 348 ? -13.785 5.063 15.315 1.00 96.81 348 VAL A N 1
ATOM 2710 C CA . VAL A 1 348 ? -15.079 4.415 15.598 1.00 96.81 348 VAL A CA 1
ATOM 2711 C C . VAL A 1 348 ? -15.892 5.319 16.544 1.00 96.81 348 VAL A C 1
ATOM 2713 O O . VAL A 1 348 ? -15.381 5.686 17.610 1.00 96.81 348 VAL A O 1
ATOM 2716 N N . PRO A 1 349 ? -17.137 5.689 16.188 1.00 91.19 349 PRO A N 1
ATOM 2717 C CA . PRO A 1 349 ? -17.977 6.539 17.025 1.00 91.19 349 PRO A CA 1
ATOM 2718 C C . PRO A 1 349 ? -18.272 5.942 18.407 1.00 91.19 349 PRO A C 1
ATOM 2720 O O . PRO A 1 349 ? -18.391 4.727 18.582 1.00 91.19 349 PRO A O 1
ATOM 2723 N N . GLY A 1 350 ? -18.438 6.821 19.397 1.00 89.81 350 GLY A N 1
ATOM 2724 C CA . GLY A 1 350 ? -18.856 6.451 20.745 1.00 89.81 350 GLY A CA 1
ATOM 2725 C C . GLY A 1 350 ? -17.851 5.572 21.494 1.00 89.81 350 GLY A C 1
ATOM 2726 O O . GLY A 1 350 ? -16.633 5.704 21.367 1.00 89.81 350 GLY A O 1
ATOM 2727 N N . ARG A 1 351 ? -18.379 4.669 22.329 1.00 93.12 351 ARG A N 1
ATOM 2728 C CA . ARG A 1 351 ? -17.595 3.924 23.330 1.00 93.12 351 ARG A CA 1
ATOM 2729 C C . ARG A 1 351 ? -16.950 2.645 22.794 1.00 93.12 351 ARG A C 1
ATOM 2731 O O . ARG A 1 351 ? -15.996 2.155 23.395 1.00 93.12 351 ARG A O 1
ATOM 2738 N N . LEU A 1 352 ? -17.436 2.091 21.679 1.00 93.69 352 LEU A N 1
ATOM 2739 C CA . LEU A 1 352 ? -16.950 0.798 21.181 1.00 93.69 352 LEU A CA 1
ATOM 2740 C C . LEU A 1 352 ? -15.459 0.854 20.823 1.00 93.69 352 LEU A C 1
ATOM 2742 O O . LEU A 1 352 ? -14.700 -0.033 21.214 1.00 93.69 352 LEU A O 1
ATOM 2746 N N . GLY A 1 353 ? -15.018 1.918 20.148 1.00 95.38 353 GLY A N 1
ATOM 2747 C CA . GLY A 1 353 ? -13.611 2.125 19.802 1.00 95.38 353 GLY A CA 1
ATOM 2748 C C . GLY A 1 353 ? -12.680 2.093 21.018 1.00 95.38 353 GLY A C 1
ATOM 2749 O O . GLY A 1 353 ? -11.675 1.373 21.022 1.00 95.38 353 GLY A O 1
ATOM 2750 N N . ALA A 1 354 ? -13.069 2.787 22.094 1.00 95.31 354 ALA A N 1
ATOM 2751 C CA . ALA A 1 354 ? -12.337 2.802 23.359 1.00 95.31 354 ALA A CA 1
ATOM 2752 C C . ALA A 1 354 ? -12.207 1.406 23.984 1.00 95.31 354 ALA A C 1
ATOM 2754 O O . ALA A 1 354 ? -11.111 1.033 24.399 1.00 95.31 354 ALA A O 1
ATOM 2755 N N . MET A 1 355 ? -13.266 0.586 23.962 1.00 93.56 355 MET A N 1
ATOM 2756 C CA . MET A 1 355 ? -13.195 -0.800 24.454 1.00 93.56 355 MET A CA 1
ATOM 2757 C C . MET A 1 355 ? -12.134 -1.621 23.702 1.00 93.56 355 MET A C 1
ATOM 2759 O O . MET A 1 355 ? -11.396 -2.415 24.292 1.00 93.56 355 MET A O 1
ATOM 2763 N N . GLY A 1 356 ? -12.045 -1.441 22.379 1.00 95.19 356 GLY A N 1
ATOM 2764 C CA . GLY A 1 356 ? -11.026 -2.091 21.555 1.00 95.19 356 GLY A CA 1
ATOM 2765 C C . GLY A 1 356 ? -9.606 -1.649 21.924 1.00 95.19 356 GLY A C 1
ATOM 2766 O O . GLY A 1 356 ? -8.704 -2.486 22.027 1.00 95.19 356 GLY A O 1
ATOM 2767 N N . LEU A 1 357 ? -9.413 -0.349 22.164 1.00 96.94 357 LEU A N 1
ATOM 2768 C CA . LEU A 1 357 ? -8.129 0.240 22.559 1.00 96.94 357 LEU A CA 1
ATOM 2769 C C . LEU A 1 357 ? -7.689 -0.197 23.963 1.00 96.94 357 LEU A C 1
ATOM 2771 O O . LEU A 1 357 ? -6.532 -0.592 24.134 1.00 96.94 357 LEU A O 1
ATOM 2775 N N . ALA A 1 358 ? -8.604 -0.217 24.935 1.00 94.69 358 ALA A N 1
ATOM 2776 C CA . ALA A 1 358 ? -8.344 -0.669 26.302 1.00 94.69 358 ALA A CA 1
ATOM 2777 C C . ALA A 1 358 ? -7.850 -2.127 26.329 1.00 94.69 358 ALA A C 1
ATOM 2779 O O . ALA A 1 358 ? -6.820 -2.439 26.924 1.00 94.69 358 ALA A O 1
ATOM 2780 N N . LYS A 1 359 ? -8.477 -3.031 25.563 1.00 93.62 359 LYS A N 1
ATOM 2781 C CA . LYS A 1 359 ? -7.961 -4.407 25.397 1.00 93.62 359 LYS A CA 1
ATOM 2782 C C . LYS A 1 359 ? -6.561 -4.453 24.804 1.00 93.62 359 LYS A C 1
ATOM 2784 O O . LYS A 1 359 ? -5.756 -5.327 25.141 1.00 93.62 359 LYS A O 1
ATOM 2789 N N . LEU A 1 360 ? -6.298 -3.580 23.837 1.00 96.62 360 LEU A N 1
ATOM 2790 C CA . LEU A 1 360 ? -5.069 -3.602 23.062 1.00 96.62 360 LEU A CA 1
ATOM 2791 C C . LEU A 1 360 ? -3.868 -3.127 23.891 1.00 96.62 360 LEU A C 1
ATOM 2793 O O . LEU A 1 360 ? -2.789 -3.713 23.761 1.00 96.62 360 LEU A O 1
ATOM 2797 N N . VAL A 1 361 ? -4.039 -2.142 24.785 1.00 96.56 361 VAL A N 1
ATOM 2798 C CA . VAL A 1 361 ? -2.934 -1.577 25.588 1.00 96.56 361 VAL A CA 1
ATOM 2799 C C . VAL A 1 361 ? -2.229 -2.636 26.446 1.00 96.56 361 VAL A C 1
ATOM 2801 O O . VAL A 1 361 ? -0.999 -2.632 26.554 1.00 96.56 361 VAL A O 1
ATOM 2804 N N . GLY A 1 362 ? -2.986 -3.600 26.985 1.00 93.94 362 GLY A N 1
ATOM 2805 C CA . GLY A 1 362 ? -2.458 -4.713 27.781 1.00 93.94 362 GLY A CA 1
ATOM 2806 C C . GLY A 1 362 ? -1.749 -5.797 26.959 1.00 93.94 362 GLY A C 1
ATOM 2807 O O . GLY A 1 362 ? -0.959 -6.571 27.499 1.00 93.94 362 GLY A O 1
ATOM 2808 N N . ARG A 1 363 ? -1.992 -5.858 25.644 1.00 96.38 363 ARG A N 1
ATOM 2809 C CA . ARG A 1 363 ? -1.440 -6.893 24.747 1.00 96.38 363 ARG A CA 1
ATOM 2810 C C . ARG A 1 363 ? -0.160 -6.454 24.046 1.00 96.38 363 ARG A C 1
ATOM 2812 O O . ARG A 1 363 ? 0.716 -7.281 23.769 1.00 96.38 363 ARG A O 1
ATOM 2819 N N . VAL A 1 364 ? -0.031 -5.161 23.760 1.00 97.44 364 VAL A N 1
ATOM 2820 C CA . VAL A 1 364 ? 1.115 -4.629 23.022 1.00 97.44 364 VAL A CA 1
ATOM 2821 C C . VAL A 1 364 ? 2.333 -4.490 23.933 1.00 97.44 364 VAL A C 1
ATOM 2823 O O . VAL A 1 364 ? 2.247 -4.005 25.055 1.00 97.44 364 VAL A O 1
ATOM 2826 N N . ARG A 1 365 ? 3.506 -4.919 23.450 1.00 96.94 365 ARG A N 1
ATOM 2827 C CA . ARG A 1 365 ? 4.749 -4.921 24.246 1.00 96.94 365 ARG A CA 1
ATOM 2828 C C . ARG A 1 365 ? 5.541 -3.617 24.171 1.00 96.94 365 ARG A C 1
ATOM 2830 O O . ARG A 1 365 ? 6.122 -3.216 25.171 1.00 96.94 365 ARG A O 1
ATOM 2837 N N . ALA A 1 366 ? 5.608 -2.988 22.998 1.00 97.06 366 ALA A N 1
ATOM 2838 C CA . ALA A 1 366 ? 6.442 -1.807 22.790 1.00 97.06 366 ALA A CA 1
ATOM 2839 C C . ALA A 1 366 ? 5.831 -0.577 23.474 1.00 97.06 366 ALA A C 1
ATOM 2841 O O . ALA A 1 366 ? 4.663 -0.264 23.245 1.00 97.06 366 ALA A O 1
ATOM 2842 N N . GLN A 1 367 ? 6.636 0.121 24.276 1.00 97.19 367 GLN A N 1
ATOM 2843 C CA . GLN A 1 367 ? 6.201 1.285 25.047 1.00 97.19 367 GLN A CA 1
ATOM 2844 C C . GLN A 1 367 ? 5.651 2.408 24.152 1.00 97.19 367 GLN A C 1
ATOM 2846 O O . GLN A 1 367 ? 4.565 2.906 24.423 1.00 97.19 367 GLN A O 1
ATOM 2851 N N . SER A 1 368 ? 6.302 2.698 23.022 1.00 96.50 368 SER A N 1
ATOM 2852 C CA . SER A 1 368 ? 5.835 3.709 22.059 1.00 96.50 368 SER A CA 1
ATOM 2853 C C . SER A 1 368 ? 4.451 3.408 21.469 1.00 96.50 368 SER A C 1
ATOM 2855 O O . SER A 1 368 ? 3.675 4.315 21.188 1.00 96.50 368 SER A O 1
ATOM 2857 N N . HIS A 1 369 ? 4.097 2.131 21.293 1.00 97.62 369 HIS A N 1
ATOM 2858 C CA . HIS A 1 369 ? 2.752 1.758 20.849 1.00 97.62 369 HIS A CA 1
ATOM 2859 C C . HIS A 1 369 ? 1.727 1.898 21.982 1.00 97.62 369 HIS A C 1
ATOM 2861 O O . HIS A 1 369 ? 0.595 2.297 21.726 1.00 97.62 369 HIS A O 1
ATOM 2867 N N . LYS A 1 370 ? 2.110 1.582 23.230 1.00 97.69 370 LYS A N 1
ATOM 2868 C CA . LYS A 1 370 ? 1.246 1.808 24.398 1.00 97.69 370 LYS A CA 1
ATOM 2869 C C . LYS A 1 370 ? 0.948 3.293 24.582 1.00 97.69 370 LYS A C 1
ATOM 2871 O O . LYS A 1 370 ? -0.185 3.633 24.883 1.00 97.69 370 LYS A O 1
ATOM 2876 N N . GLU A 1 371 ? 1.941 4.156 24.385 1.00 97.75 371 GLU A N 1
ATOM 2877 C CA . GLU A 1 371 ? 1.777 5.614 24.434 1.00 97.75 371 GLU A CA 1
ATOM 2878 C C . GLU A 1 371 ? 0.768 6.101 23.397 1.00 97.75 371 GLU A C 1
ATOM 2880 O O . GLU A 1 371 ? -0.179 6.778 23.776 1.00 97.75 371 GLU A O 1
ATOM 2885 N N . LEU A 1 372 ? 0.876 5.663 22.136 1.00 98.25 372 LEU A N 1
ATOM 2886 C CA . LEU A 1 372 ? -0.117 5.993 21.107 1.00 98.25 372 LEU A CA 1
ATOM 2887 C C . LEU A 1 372 ? -1.541 5.561 21.506 1.00 98.25 372 LEU A C 1
ATOM 2889 O O . LEU A 1 372 ? -2.486 6.328 21.341 1.00 98.25 372 LEU A O 1
ATOM 2893 N N . ILE A 1 373 ? -1.701 4.342 22.036 1.00 98.06 373 ILE A N 1
ATOM 2894 C CA . ILE A 1 373 ? -3.010 3.821 22.468 1.00 98.06 373 ILE A CA 1
ATOM 2895 C C . ILE A 1 373 ? -3.560 4.627 23.655 1.00 98.06 373 ILE A C 1
ATOM 2897 O O . ILE A 1 373 ? -4.748 4.931 23.682 1.00 98.06 373 ILE A O 1
ATOM 2901 N N . ARG A 1 374 ? -2.712 5.008 24.619 1.00 97.31 374 ARG A N 1
ATOM 2902 C CA . ARG A 1 374 ? -3.114 5.845 25.761 1.00 97.31 374 ARG A CA 1
ATOM 2903 C C . ARG A 1 374 ? -3.504 7.254 25.332 1.00 97.31 374 ARG A C 1
ATOM 2905 O O . ARG A 1 374 ? -4.515 7.752 25.811 1.00 97.31 374 ARG A O 1
ATOM 2912 N N . THR A 1 375 ? -2.762 7.867 24.405 1.00 97.94 375 THR A N 1
ATOM 2913 C CA . THR A 1 375 ? -3.154 9.149 23.802 1.00 97.94 375 THR A CA 1
ATOM 2914 C C . THR A 1 375 ? -4.531 9.026 23.147 1.00 97.94 375 THR A C 1
ATOM 2916 O O . THR A 1 375 ? -5.386 9.871 23.380 1.00 97.94 375 THR A O 1
ATOM 2919 N N . ALA A 1 376 ? -4.794 7.943 22.406 1.00 97.94 376 ALA A N 1
ATOM 2920 C CA . ALA A 1 376 ? -6.106 7.705 21.804 1.00 97.94 376 ALA A CA 1
ATOM 2921 C C . ALA A 1 376 ? -7.226 7.574 22.850 1.00 97.94 376 ALA A C 1
ATOM 2923 O O . ALA A 1 376 ? -8.264 8.211 22.702 1.00 97.94 376 ALA A O 1
ATOM 2924 N N . LEU A 1 377 ? -7.013 6.792 23.915 1.00 96.88 377 LEU A N 1
ATOM 2925 C CA . LEU A 1 377 ? -7.981 6.639 25.008 1.00 96.88 377 LEU A CA 1
ATOM 2926 C C . LEU A 1 377 ? -8.275 7.968 25.708 1.00 96.88 377 LEU A C 1
ATOM 2928 O O . LEU A 1 377 ? -9.441 8.275 25.935 1.00 96.88 377 LEU A O 1
ATOM 2932 N N . ARG A 1 378 ? -7.246 8.777 25.990 1.00 96.88 378 ARG A N 1
ATOM 2933 C CA . ARG A 1 378 ? -7.420 10.113 26.574 1.00 96.88 378 ARG A CA 1
ATOM 2934 C C . ARG A 1 378 ? -8.260 11.013 25.670 1.00 96.88 378 ARG A C 1
ATOM 2936 O O . ARG A 1 378 ? -9.226 11.600 26.133 1.00 96.88 378 ARG A O 1
ATOM 2943 N N . LEU A 1 379 ? -7.925 11.094 24.383 1.00 96.94 379 LEU A N 1
ATOM 2944 C CA . LEU A 1 379 ? -8.662 11.938 23.440 1.00 96.94 379 LEU A CA 1
ATOM 2945 C C . LEU A 1 379 ? -10.127 11.492 23.284 1.00 96.94 379 LEU A C 1
ATOM 2947 O O . LEU A 1 379 ? -11.006 12.332 23.114 1.00 96.94 379 LEU A O 1
ATOM 2951 N N . ILE A 1 380 ? -10.416 10.185 23.353 1.00 96.25 380 ILE A N 1
ATOM 2952 C CA . ILE A 1 380 ? -11.802 9.689 23.378 1.00 96.25 380 ILE A CA 1
ATOM 2953 C C . ILE A 1 380 ? -12.479 10.057 24.701 1.00 96.25 380 ILE A C 1
ATOM 2955 O O . ILE A 1 380 ? -13.603 10.539 24.684 1.00 96.25 380 ILE A O 1
ATOM 2959 N N . SER A 1 381 ? -11.804 9.872 25.836 1.00 95.44 381 SER A N 1
ATOM 2960 C CA . SER A 1 381 ? -12.299 10.269 27.160 1.00 95.44 381 SER A CA 1
ATOM 2961 C C . SER A 1 381 ? -12.701 11.750 27.193 1.00 95.44 381 SER A C 1
ATOM 2963 O O . SER A 1 381 ? -13.819 12.075 27.590 1.00 95.44 381 SER A O 1
ATOM 2965 N N . GLU A 1 382 ? -11.850 12.634 26.666 1.00 95.88 382 GLU A N 1
ATOM 2966 C CA . GLU A 1 382 ? -12.121 14.070 26.522 1.00 95.88 382 GLU A CA 1
ATOM 2967 C C . GLU A 1 382 ? -13.302 14.351 25.579 1.00 95.88 382 GLU A C 1
ATOM 2969 O O . GLU A 1 382 ? -14.149 15.190 25.887 1.00 95.88 382 GLU A O 1
ATOM 2974 N N . ARG A 1 383 ? -13.385 13.641 24.444 1.00 95.88 383 ARG A N 1
ATOM 2975 C CA . ARG A 1 383 ? -14.466 13.792 23.454 1.00 95.88 383 ARG A CA 1
ATOM 2976 C C . ARG A 1 383 ? -15.829 13.351 23.992 1.00 95.88 383 ARG A C 1
ATOM 2978 O O . ARG A 1 383 ? -16.834 13.978 23.672 1.00 95.88 383 ARG A O 1
ATOM 2985 N N . GLU A 1 384 ? -15.865 12.268 24.763 1.00 94.62 384 GLU A N 1
ATOM 2986 C CA . GLU A 1 384 ? -17.102 11.630 25.232 1.00 94.62 384 GLU A CA 1
ATOM 2987 C C . GLU A 1 384 ? -17.503 12.064 26.655 1.00 94.62 384 GLU A C 1
ATOM 2989 O O . GLU A 1 384 ? -18.620 11.777 27.084 1.00 94.62 384 GLU A O 1
ATOM 2994 N N . GLY A 1 385 ? -16.620 12.747 27.395 1.00 94.38 385 GLY A N 1
ATOM 2995 C CA . GLY A 1 385 ? -16.872 13.194 28.769 1.00 94.38 385 GLY A CA 1
ATOM 2996 C C . GLY A 1 385 ? -16.940 12.052 29.791 1.00 94.38 385 GLY A C 1
ATOM 2997 O O . GLY A 1 385 ? -17.728 12.121 30.730 1.00 94.38 385 GLY A O 1
ATOM 2998 N N . ILE A 1 386 ? -16.154 10.994 29.584 1.00 91.50 386 ILE A N 1
ATOM 2999 C CA . ILE A 1 386 ? -16.125 9.756 30.389 1.00 91.50 386 ILE A CA 1
ATOM 3000 C C . ILE A 1 386 ? -14.690 9.549 30.861 1.00 91.50 386 ILE A C 1
ATOM 3002 O O . ILE A 1 386 ? -13.777 9.807 30.078 1.00 91.50 386 ILE A O 1
ATOM 3006 N N . SER A 1 387 ? -14.450 9.091 32.090 1.00 91.44 387 SER A N 1
ATOM 3007 C CA . SER A 1 387 ? -13.072 8.859 32.556 1.00 91.44 387 SER A CA 1
ATOM 3008 C C . SER A 1 387 ? -12.405 7.682 31.825 1.00 91.44 387 SER A C 1
ATOM 3010 O O . SER A 1 387 ? -13.067 6.814 31.253 1.00 91.44 387 SER A O 1
ATOM 3012 N N . VAL A 1 388 ? -11.069 7.636 31.811 1.00 86.81 388 VAL A N 1
ATOM 3013 C CA . VAL A 1 388 ? -10.344 6.507 31.198 1.00 86.81 388 VAL A CA 1
ATOM 3014 C C . VAL A 1 388 ? -10.610 5.220 31.982 1.00 86.81 388 VAL A C 1
ATOM 3016 O O . VAL A 1 388 ? -10.763 4.162 31.379 1.00 86.81 388 VAL A O 1
ATOM 3019 N N . GLU A 1 389 ? -10.739 5.324 33.303 1.00 87.50 389 GLU A N 1
ATOM 3020 C CA . GLU A 1 389 ? -11.083 4.224 34.202 1.00 87.50 389 GLU A CA 1
ATOM 3021 C C . GLU A 1 389 ? -12.472 3.658 33.873 1.00 87.50 389 GLU A C 1
ATOM 3023 O O . GLU A 1 389 ? -12.625 2.449 33.708 1.00 87.50 389 GLU A O 1
ATOM 3028 N N . GLU A 1 390 ? -13.465 4.527 33.660 1.00 88.12 390 GLU A N 1
ATOM 3029 C CA . GLU A 1 390 ? -14.802 4.120 33.218 1.00 88.12 390 GLU A CA 1
ATOM 3030 C C . GLU A 1 390 ? -14.741 3.416 31.855 1.00 88.12 390 GLU A C 1
ATOM 3032 O O . GLU A 1 390 ? -15.409 2.404 31.658 1.00 88.12 390 GLU A O 1
ATOM 3037 N N . LEU A 1 391 ? -13.913 3.890 30.913 1.00 84.19 391 LEU A N 1
ATOM 3038 C CA . LEU A 1 391 ? -13.738 3.233 29.609 1.00 84.19 391 LEU A CA 1
ATOM 3039 C C . LEU A 1 391 ? -13.128 1.826 29.722 1.00 84.19 391 LEU A C 1
ATOM 3041 O O . LEU A 1 391 ? -13.473 0.946 28.926 1.00 84.19 391 LEU A O 1
ATOM 3045 N N . GLU A 1 392 ? -12.237 1.607 30.690 1.00 79.81 392 GLU A N 1
ATOM 3046 C CA . GLU A 1 392 ? -11.648 0.295 30.978 1.00 79.81 392 GLU A CA 1
ATOM 3047 C C . GLU A 1 392 ? -12.667 -0.666 31.617 1.00 79.81 392 GLU A C 1
ATOM 3049 O O . GLU A 1 392 ? -12.641 -1.867 31.329 1.00 79.81 392 GLU A O 1
ATOM 3054 N N . GLU A 1 393 ? -13.621 -0.149 32.397 1.00 83.19 393 GLU A N 1
ATOM 3055 C CA . GLU A 1 393 ? -14.691 -0.937 33.022 1.00 83.19 393 GLU A CA 1
ATOM 3056 C C . GLU A 1 393 ? -15.784 -1.394 32.038 1.00 83.19 393 GLU A C 1
ATOM 3058 O O . GLU A 1 393 ? -16.370 -2.462 32.234 1.00 83.19 393 GLU A O 1
ATOM 3063 N N . ILE A 1 394 ? -16.024 -0.663 30.936 1.00 76.56 394 ILE A N 1
ATOM 3064 C CA . ILE A 1 394 ? -17.066 -0.995 29.932 1.00 76.56 394 ILE A CA 1
ATOM 3065 C C . ILE A 1 394 ? -16.884 -2.402 29.343 1.00 76.56 394 ILE A C 1
ATOM 3067 O O . ILE A 1 394 ? -17.843 -3.037 28.891 1.00 76.56 394 ILE A O 1
ATOM 3071 N N . ASP A 1 395 ? -15.654 -2.911 29.312 1.00 66.81 395 ASP A N 1
ATOM 3072 C CA . ASP A 1 395 ? -15.384 -4.227 28.753 1.00 66.81 395 ASP A CA 1
ATOM 3073 C C . ASP A 1 395 ? -15.536 -5.386 29.739 1.00 66.81 395 ASP A C 1
ATOM 3075 O O . ASP A 1 395 ? -15.424 -6.540 29.318 1.00 66.81 395 ASP A O 1
ATOM 3079 N N . CYS A 1 396 ? -15.866 -5.127 31.007 1.00 67.00 396 CYS A N 1
ATOM 3080 C CA . CYS A 1 396 ? -16.228 -6.201 31.918 1.00 67.00 396 CYS A CA 1
ATOM 3081 C C . CYS A 1 396 ? -17.419 -6.953 31.300 1.00 67.00 396 CYS A C 1
ATOM 3083 O O . CYS A 1 396 ? -18.502 -6.372 31.149 1.00 67.00 396 CYS A O 1
ATOM 3085 N N . PRO A 1 397 ? -17.243 -8.209 30.833 1.00 67.19 397 PRO A N 1
ATOM 3086 C CA . PRO A 1 397 ? -18.345 -8.933 30.243 1.00 67.19 397 PRO A CA 1
ATOM 3087 C C . PRO A 1 397 ? -19.394 -9.009 31.330 1.00 67.19 397 PRO A C 1
ATOM 3089 O O . PRO A 1 397 ? -19.125 -9.521 32.413 1.00 67.19 397 PRO A O 1
ATOM 3092 N N . THR A 1 398 ? -20.594 -8.519 31.050 1.00 72.38 398 THR A N 1
ATOM 3093 C CA . THR A 1 398 ? -21.660 -8.621 32.040 1.00 72.38 398 THR A CA 1
ATOM 3094 C C . THR A 1 398 ? -21.946 -10.084 32.358 1.00 72.38 398 THR A C 1
ATOM 3096 O O . THR A 1 398 ? -22.583 -10.353 33.353 1.00 72.38 398 THR A O 1
ATOM 3099 N N . TYR A 1 399 ? -21.486 -11.052 31.544 1.00 74.81 399 TYR A N 1
ATOM 3100 C CA . TYR A 1 399 ? -21.742 -12.490 31.689 1.00 74.81 399 TYR A CA 1
ATOM 3101 C C . TYR A 1 399 ? -23.234 -12.795 31.914 1.00 74.81 399 TYR A C 1
ATOM 3103 O O . TYR A 1 399 ? -23.568 -13.796 32.538 1.00 74.81 399 TYR A O 1
ATOM 3111 N N . GLY A 1 400 ? -24.130 -11.939 31.408 1.00 71.94 400 GLY A N 1
ATOM 3112 C CA . GLY A 1 400 ? -25.577 -12.020 31.630 1.00 71.94 400 GLY A CA 1
ATOM 3113 C C . GLY A 1 400 ? -26.067 -11.453 32.971 1.00 71.94 400 GLY A C 1
ATOM 3114 O O . GLY A 1 400 ? -27.270 -11.473 33.219 1.00 71.94 400 GLY A O 1
ATOM 3115 N N . PHE A 1 401 ? -25.180 -10.950 33.828 1.00 76.69 401 PHE A N 1
ATOM 3116 C CA . PHE A 1 401 ? -25.534 -10.186 35.018 1.00 76.69 401 PHE A CA 1
ATOM 3117 C C . PHE A 1 401 ? -26.106 -8.821 34.619 1.00 76.69 401 PHE A C 1
ATOM 3119 O O . PHE A 1 401 ? -25.572 -8.106 33.774 1.00 76.69 401 PHE A O 1
ATOM 3126 N N . THR A 1 402 ? -27.239 -8.487 35.222 1.00 77.50 402 THR A N 1
ATOM 3127 C CA . THR A 1 402 ? -27.879 -7.171 35.137 1.00 77.50 402 THR A CA 1
ATOM 3128 C C . THR A 1 402 ? -27.152 -6.157 36.025 1.00 77.50 402 THR A C 1
ATOM 3130 O O . THR A 1 402 ? -26.274 -6.530 36.802 1.00 77.50 402 THR A O 1
ATOM 3133 N N . GLU A 1 403 ? -27.553 -4.883 35.960 1.00 68.12 403 GLU A N 1
ATOM 3134 C CA . GLU A 1 403 ? -26.996 -3.788 36.781 1.00 68.12 403 GLU A CA 1
ATOM 3135 C C . GLU A 1 403 ? -27.040 -4.059 38.298 1.00 68.12 403 GLU A C 1
ATOM 3137 O O . GLU A 1 403 ? -26.284 -3.462 39.055 1.00 68.12 403 GLU A O 1
ATOM 3142 N N . VAL A 1 404 ? -27.875 -5.000 38.753 1.00 80.88 404 VAL A N 1
ATOM 3143 C CA . VAL A 1 404 ? -27.982 -5.419 40.162 1.00 80.88 404 VAL A CA 1
ATOM 3144 C C . VAL A 1 404 ? -27.032 -6.565 40.544 1.00 80.88 404 VAL A C 1
ATOM 3146 O O . VAL A 1 404 ? -27.134 -7.102 41.642 1.00 80.88 404 VAL A O 1
ATOM 3149 N N . GLY A 1 405 ? -26.143 -6.998 39.643 1.00 84.12 405 GLY A N 1
ATOM 3150 C CA . GLY A 1 405 ? -25.271 -8.155 39.879 1.00 84.12 405 GLY A CA 1
ATOM 3151 C C . GLY A 1 405 ? -26.024 -9.488 39.861 1.00 84.12 405 GLY A C 1
ATOM 3152 O O . GLY A 1 405 ? -25.555 -10.473 40.429 1.00 84.12 405 GLY A O 1
ATOM 3153 N N . ILE A 1 406 ? -27.191 -9.533 39.207 1.00 86.25 406 ILE A N 1
ATOM 3154 C CA . ILE A 1 406 ? -28.047 -10.722 39.115 1.00 86.25 406 ILE A CA 1
ATOM 3155 C C . ILE A 1 406 ? -28.154 -11.173 37.660 1.00 86.25 406 ILE A C 1
ATOM 3157 O O . ILE A 1 406 ? -28.587 -10.403 36.801 1.00 86.25 406 ILE A O 1
ATOM 3161 N N . ARG A 1 407 ? -27.820 -12.432 37.378 1.00 89.69 407 ARG A N 1
ATOM 3162 C CA . ARG A 1 407 ? -28.113 -13.116 36.115 1.00 89.69 407 ARG A CA 1
ATOM 3163 C C . ARG A 1 407 ? -29.304 -14.040 36.327 1.00 89.69 407 ARG A C 1
ATOM 3165 O O . ARG A 1 407 ? -29.276 -14.884 37.219 1.00 89.69 407 ARG A O 1
ATOM 3172 N N . ARG A 1 408 ? -30.329 -13.912 35.484 1.00 91.94 408 ARG A N 1
ATOM 3173 C CA . ARG A 1 408 ? -31.473 -14.833 35.452 1.00 91.94 408 ARG A CA 1
ATOM 3174 C C . ARG A 1 408 ? -31.500 -15.571 34.125 1.00 91.94 408 ARG A C 1
ATOM 3176 O O . ARG A 1 408 ? -31.523 -14.938 33.074 1.00 91.94 408 ARG A O 1
ATOM 3183 N N . GLU A 1 409 ? -31.528 -16.894 34.181 1.00 92.69 409 GLU A N 1
ATOM 3184 C CA . GLU A 1 409 ? -31.776 -17.754 33.024 1.00 92.69 409 GLU A CA 1
ATOM 3185 C C . GLU A 1 409 ? -33.029 -18.588 33.265 1.00 92.69 409 GLU A C 1
ATOM 3187 O O . GLU A 1 409 ? -33.240 -19.125 34.353 1.00 92.69 409 GLU A O 1
ATOM 3192 N N . ARG A 1 410 ? -33.883 -18.669 32.245 1.00 91.69 410 ARG A N 1
ATOM 3193 C CA . ARG A 1 410 ? -35.154 -19.388 32.312 1.00 91.69 410 ARG A CA 1
ATOM 3194 C C . ARG A 1 410 ? -35.000 -20.750 31.639 1.00 91.69 410 ARG A C 1
ATOM 3196 O O . ARG A 1 410 ? -34.543 -20.816 30.501 1.00 91.69 410 ARG A O 1
ATOM 3203 N N . PHE A 1 411 ? -35.392 -21.804 32.346 1.00 93.38 411 PHE A N 1
ATOM 3204 C CA . PHE A 1 411 ? -35.351 -23.198 31.909 1.00 93.38 411 PHE A CA 1
ATOM 3205 C C . PHE A 1 411 ? -36.748 -23.797 32.093 1.00 93.38 411 PHE A C 1
ATOM 3207 O O . PHE A 1 411 ? -37.109 -24.166 33.209 1.00 93.38 411 PHE A O 1
ATOM 3214 N N . ASP A 1 412 ? -37.540 -23.846 31.020 1.00 94.75 412 ASP A N 1
ATOM 3215 C CA . ASP A 1 412 ? -38.956 -24.242 31.051 1.00 94.75 412 ASP A CA 1
ATOM 3216 C C . ASP A 1 412 ? -39.743 -23.491 32.152 1.00 94.75 412 ASP A C 1
ATOM 3218 O O . ASP A 1 412 ? -39.884 -22.262 32.096 1.00 94.75 412 ASP A O 1
ATOM 3222 N N . ASP A 1 413 ? -40.205 -24.214 33.177 1.00 96.38 413 ASP A N 1
ATOM 3223 C CA . ASP A 1 413 ? -40.973 -23.691 34.314 1.00 96.38 413 ASP A CA 1
ATOM 3224 C C . ASP A 1 413 ? -40.098 -23.140 35.458 1.00 96.38 413 ASP A C 1
ATOM 3226 O O . ASP A 1 413 ? -40.614 -22.627 36.453 1.00 96.38 413 ASP A O 1
ATOM 3230 N N . TYR A 1 414 ? -38.770 -23.205 35.332 1.00 92.94 414 TYR A N 1
ATOM 3231 C CA . TYR A 1 414 ? -37.821 -22.765 36.354 1.00 92.94 414 TYR A CA 1
ATOM 3232 C C . TYR A 1 414 ? -37.061 -21.507 35.924 1.00 92.94 414 TYR A C 1
ATOM 3234 O O . TYR A 1 414 ? -36.803 -21.259 34.747 1.00 92.94 414 TYR A O 1
ATOM 3242 N N . THR A 1 415 ? -36.667 -20.691 36.901 1.00 94.69 415 THR A N 1
ATOM 3243 C CA . THR A 1 415 ? -35.734 -19.574 36.702 1.00 94.69 415 THR A CA 1
ATOM 3244 C C . THR A 1 415 ? -34.546 -19.786 37.627 1.00 94.69 415 THR A C 1
ATOM 3246 O O . THR A 1 415 ? -34.709 -19.795 38.845 1.00 94.69 415 THR A O 1
ATOM 3249 N N . ALA A 1 416 ? -33.364 -19.988 37.050 1.00 91.25 416 ALA A N 1
ATOM 3250 C CA . ALA A 1 416 ? -32.115 -20.018 37.792 1.00 91.25 416 ALA A CA 1
ATOM 3251 C C . ALA A 1 416 ? -31.639 -18.577 37.992 1.00 91.25 416 ALA A C 1
ATOM 3253 O O . ALA A 1 416 ? -31.515 -17.819 37.027 1.00 91.25 416 ALA A O 1
ATOM 3254 N N . GLU A 1 417 ? -31.383 -18.204 39.242 1.00 93.00 417 GLU A N 1
ATOM 3255 C CA . GLU A 1 417 ? -30.839 -16.901 39.604 1.00 93.00 417 GLU A CA 1
ATOM 3256 C C . GLU A 1 417 ? -29.415 -17.079 40.129 1.00 93.00 417 GLU A C 1
ATOM 3258 O O . GLU A 1 417 ? -29.173 -17.847 41.059 1.00 93.00 417 GLU A O 1
ATOM 3263 N N . LEU A 1 418 ? -28.472 -16.373 39.513 1.00 90.44 418 LEU A N 1
ATOM 3264 C CA . LEU A 1 418 ? -27.093 -16.281 39.963 1.00 90.44 418 LEU A CA 1
ATOM 3265 C C . LEU A 1 418 ? -26.857 -14.842 40.417 1.00 90.44 418 LEU A C 1
ATOM 3267 O O . LEU A 1 418 ? -26.968 -13.920 39.611 1.00 90.44 418 LEU A O 1
ATOM 3271 N N . ALA A 1 419 ? -26.546 -14.652 41.696 1.00 89.62 419 ALA A N 1
ATOM 3272 C CA . ALA A 1 419 ? -26.224 -13.351 42.270 1.00 89.62 419 ALA A CA 1
ATOM 3273 C C . ALA A 1 419 ? -24.729 -13.290 42.599 1.00 89.62 419 ALA A C 1
ATOM 3275 O O . ALA A 1 419 ? -24.179 -14.230 43.179 1.00 89.62 419 ALA A O 1
ATOM 3276 N N . ALA A 1 420 ? -24.070 -12.196 42.227 1.00 83.31 420 ALA A N 1
ATOM 3277 C CA . ALA A 1 420 ? -22.733 -11.902 42.716 1.00 83.31 420 ALA A CA 1
ATOM 3278 C C . ALA A 1 420 ? -22.828 -11.574 44.216 1.00 83.31 420 ALA A C 1
ATOM 3280 O O . ALA A 1 420 ? -23.534 -10.647 44.610 1.00 83.31 420 ALA A O 1
ATOM 3281 N N . ALA A 1 421 ? -22.171 -12.371 45.060 1.00 72.69 421 ALA A N 1
ATOM 3282 C CA . ALA A 1 421 ? -22.060 -12.064 46.480 1.00 72.69 421 ALA A CA 1
ATOM 3283 C C . ALA A 1 421 ? -21.076 -10.898 46.650 1.00 72.69 421 ALA A C 1
ATOM 3285 O O . ALA A 1 421 ? -19.941 -10.999 46.180 1.00 72.69 421 ALA A O 1
ATOM 3286 N N . ASN A 1 422 ? -21.540 -9.813 47.275 1.00 56.69 422 ASN A N 1
ATOM 3287 C CA . ASN A 1 422 ? -20.702 -8.671 47.650 1.00 56.69 422 ASN A CA 1
ATOM 3288 C C . ASN A 1 422 ? -19.667 -9.043 48.711 1.00 56.69 422 ASN A C 1
ATOM 3290 O O . ASN A 1 422 ? -20.035 -9.792 49.649 1.00 56.69 422 ASN A O 1
#

Sequence (422 aa):
MTPLIWLQRLGEDVRQRYAEEYRILGTLLEKAPSEAVSRKDLARLGLSRYGKPDRPKRLVMASFHAMLVCHPLDADRDLLVLSGIAKLLLRRKLPFGNNEVSELLTHLTGLTPDKLSVVPVGGVLDAVARVFRNDLLSLSAKSLLETLRGSIVSSGCGSRSATQKLLDQIDRLCNDSITSRLSADGGWADAVQRLLTELDGVRRDTWESMLWHLGRVTPEPPAASWELDPDDLPIGPDFDAWSERRNEQLLARSAAKSWLGTANDRIEQVGREEFVRRLIGWLGLVPRSRPGLLARECANREMLRGLLWCCCELDDRAVVQAVALAADALYKKKSGLGTAAVQVLFHVPGRLGAMGLAKLVGRVRAQSHKELIRTALRLISEREGISVEELEEIDCPTYGFTEVGIRRERFDDYTAELAAAN

Radius of gyration: 27.87 Å; chains: 1; bounding box: 78×44×84 Å

Foldseek 3Di:
DPPLPLLVVFDPVLCVQLVVLVVVLVVQLVPDDLDEDDPVNCVVVVNVPDDDLVVLLSNLLNLLSSLLSCQVVPPVSSNLHSQSSNLVSLVVLRDDELVSLLSSLVSLLSHALQSNLRHPLVSSLVNLCVRCQLHQRDPSSLVSLVSNLVSLVVNVRDDPVVSVVSNLSSVLNNDLFLLSFQDDFQFLNVLLNVVLVVDDDPLSVLSRVLLSLLLPWAKAPPDRDLADDCVNQPCDPDNVVSLLVRLVVNLPIATHPVSLVVNVVSCVVNPVVVLLVSLLRSLQRLLRGHLVQQADDGSVVSSVLSSLRNLQPPPDLSSLQSLLSSLLSNLVSVGPCVSSSLSSLLSRPDLSSLLSLLVNLVRHDDPSSNSSSVSSLVVNCVVHVHDSVRSNVVPPPCVQQDPQQWHWDDDPVDIDIDHDDD